Protein AF-0000000069439497 (afdb_homodimer)

InterPro domains:
  IPR017808 Ergothioneine biosynthesis protein EgtC [TIGR03442] (1-225)
  IPR029055 Nucleophile aminohydrolases, N-terminal [G3DSA:3.60.20.10] (2-226)
  IPR029055 Nucleophile aminohydrolases, N-terminal [SSF56235] (2-223)
  IPR032889 Gamma-glutamyl-hercynylcysteine sulfoxide hydrolase, Actinobacteria [MF_02036] (1-226)
  IPR052373 Gamma-glutamyl amide hydrolase [PTHR43187] (1-117)

Structure (mmCIF, N/CA/C/O backbone):
data_AF-0000000069439497-model_v1
#
loop_
_entity.id
_entity.type
_entity.pdbx_description
1 polymer 'Gamma-glutamyl-hercynylcysteine sulfoxide hydrolase'
#
loop_
_atom_site.group_PDB
_atom_site.id
_atom_site.type_symbol
_atom_site.label_atom_id
_atom_site.label_alt_id
_atom_site.label_comp_id
_atom_site.label_asym_id
_atom_site.label_entity_id
_atom_site.label_seq_id
_atom_site.pdbx_PDB_ins_code
_atom_site.Cartn_x
_atom_site.Cartn_y
_atom_site.Cartn_z
_atom_site.occupancy
_atom_site.B_iso_or_equiv
_atom_site.auth_seq_id
_atom_site.auth_comp_id
_atom_site.auth_asym_id
_atom_site.auth_atom_id
_atom_site.pdbx_PDB_model_num
ATOM 1 N N . MET A 1 1 ? -1.175 24.844 -2.412 1 70.19 1 MET A N 1
ATOM 2 C CA . MET A 1 1 ? -0.197 24.016 -1.705 1 70.19 1 MET A CA 1
ATOM 3 C C . MET A 1 1 ? -0.889 23.047 -0.76 1 70.19 1 MET A C 1
ATOM 5 O O . MET A 1 1 ? -1.979 23.328 -0.258 1 70.19 1 MET A O 1
ATOM 9 N N . CYS A 1 2 ? -0.717 21.703 -0.688 1 93.38 2 CYS A N 1
ATOM 10 C CA . CYS A 1 2 ? -0.953 20.422 -0.021 1 93.38 2 CYS A CA 1
ATOM 11 C C . CYS A 1 2 ? -2.201 20.484 0.852 1 93.38 2 CYS A C 1
ATOM 13 O O . CYS A 1 2 ? -2.795 21.547 1.016 1 93.38 2 CYS A O 1
ATOM 15 N N . ARG A 1 3 ? -2.771 19.531 1.163 1 97.81 3 ARG A N 1
ATOM 16 C CA . ARG A 1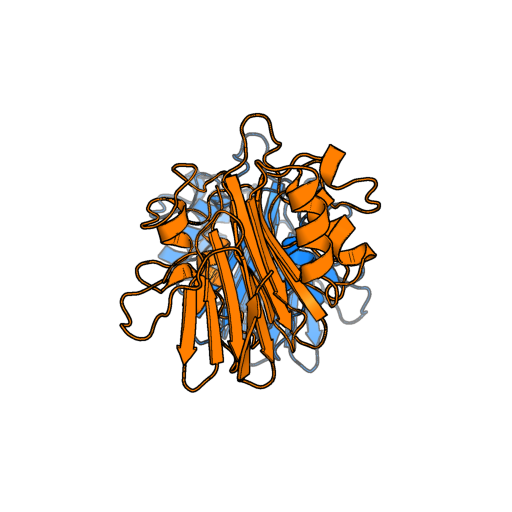 3 ? -3.811 19.297 2.16 1 97.81 3 ARG A CA 1
ATOM 17 C C . ARG A 1 3 ? -3.441 18.141 3.08 1 97.81 3 ARG A C 1
ATOM 19 O O . ARG A 1 3 ? -2.852 17.156 2.635 1 97.81 3 ARG A O 1
ATOM 26 N N . HIS A 1 4 ? -3.684 18.375 4.391 1 98.75 4 HIS A N 1
ATOM 27 C CA . HIS A 1 4 ? -3.383 17.234 5.25 1 98.75 4 HIS A CA 1
ATOM 28 C C . HIS A 1 4 ? -4.523 16.953 6.227 1 98.75 4 HIS A C 1
ATOM 30 O O . HIS A 1 4 ? -5.418 17.797 6.387 1 98.75 4 HIS A O 1
ATOM 36 N N . LEU A 1 5 ? -4.508 15.773 6.766 1 98.88 5 LEU A N 1
ATOM 37 C CA . LEU A 1 5 ? -5.527 15.25 7.668 1 98.88 5 LEU A CA 1
ATOM 38 C C . LEU A 1 5 ? -4.895 14.398 8.766 1 98.88 5 LEU A C 1
ATOM 40 O O . LEU A 1 5 ? -4.016 13.578 8.492 1 98.88 5 LEU A O 1
ATOM 44 N N . GLY A 1 6 ? -5.27 14.641 9.984 1 98.88 6 GLY A N 1
ATOM 45 C CA . GLY A 1 6 ? -4.91 13.82 11.133 1 98.88 6 GLY A CA 1
ATOM 46 C C . GLY A 1 6 ? -6.109 13.211 11.836 1 98.88 6 GLY A C 1
ATOM 47 O O . GLY A 1 6 ? -7.172 13.836 11.898 1 98.88 6 GLY A O 1
ATOM 48 N N . TRP A 1 7 ? -5.965 12.062 12.336 1 98.94 7 TRP A N 1
ATOM 49 C CA . TRP A 1 7 ? -6.98 11.375 13.125 1 98.94 7 TRP A CA 1
ATOM 50 C C . TRP A 1 7 ? -6.379 10.805 14.406 1 98.94 7 TRP A C 1
ATOM 52 O O . TRP A 1 7 ? -5.301 10.211 14.383 1 98.94 7 TRP A O 1
ATOM 62 N N . LEU A 1 8 ? -7 10.969 15.461 1 98.94 8 LEU A N 1
ATOM 63 C CA . LEU A 1 8 ? -6.68 10.32 16.719 1 98.94 8 LEU A CA 1
ATOM 64 C C . LEU A 1 8 ? -7.949 9.859 17.438 1 98.94 8 LEU A C 1
ATOM 66 O O . LEU A 1 8 ? -8.797 10.672 17.797 1 98.94 8 LEU A O 1
ATOM 70 N N . GLY A 1 9 ? -8.117 8.609 17.625 1 98.62 9 GLY A N 1
ATOM 71 C CA . GLY A 1 9 ? -9.305 8.039 18.25 1 98.62 9 GLY A CA 1
ATOM 72 C C . GLY A 1 9 ? -9.445 6.551 18.016 1 98.62 9 GLY A C 1
ATOM 73 O O . GLY A 1 9 ? -8.445 5.82 18 1 98.62 9 GLY A O 1
ATOM 74 N N . ALA A 1 10 ? -10.711 6.027 18.016 1 98.31 10 ALA A N 1
ATOM 75 C CA . ALA A 1 10 ? -10.953 4.621 17.703 1 98.31 10 ALA A CA 1
ATOM 76 C C . ALA A 1 10 ? -10.414 4.258 16.328 1 98.31 10 ALA A C 1
ATOM 78 O O . ALA A 1 10 ? -10.391 5.102 15.422 1 98.31 10 ALA A O 1
ATOM 79 N N . PRO A 1 11 ? -9.984 3.027 16.156 1 98.56 11 PRO A N 1
ATOM 80 C CA . PRO A 1 11 ? -9.438 2.652 14.844 1 98.56 11 PRO A CA 1
ATOM 81 C C . PRO A 1 11 ? -10.406 2.906 13.695 1 98.56 11 PRO A C 1
ATOM 83 O O . PRO A 1 11 ? -11.594 2.572 13.805 1 98.56 11 PRO A O 1
ATOM 86 N N . ARG A 1 12 ? -9.898 3.518 12.672 1 98.5 12 ARG A N 1
ATOM 87 C CA . ARG A 1 12 ? -10.586 3.738 11.398 1 98.5 12 ARG A CA 1
ATOM 88 C C . ARG A 1 12 ? -9.719 3.307 10.227 1 98.5 12 ARG A C 1
ATOM 90 O O . ARG A 1 12 ? -8.492 3.297 10.32 1 98.5 12 ARG A O 1
ATOM 97 N N . SER A 1 13 ? -10.391 2.93 9.156 1 98.69 13 SER A N 1
ATOM 98 C CA . SER A 1 13 ? -9.625 2.594 7.961 1 98.69 13 SER A CA 1
ATOM 99 C C . SER A 1 13 ? -9.07 3.848 7.293 1 98.69 13 SER A C 1
ATOM 101 O O . SER A 1 13 ? -9.648 4.93 7.41 1 98.69 13 SER A O 1
ATOM 103 N N . LEU A 1 14 ? -7.965 3.713 6.57 1 98.88 14 LEU A N 1
ATOM 104 C CA . LEU A 1 14 ? -7.438 4.832 5.801 1 98.88 14 LEU A CA 1
ATOM 105 C C . LEU A 1 14 ? -8.445 5.293 4.75 1 98.88 14 LEU A C 1
ATOM 107 O O . LEU A 1 14 ? -8.562 6.492 4.484 1 98.88 14 LEU A O 1
ATOM 111 N N . SER A 1 15 ? -9.203 4.336 4.203 1 98.88 15 SER A N 1
ATOM 112 C CA . SER A 1 15 ? -10.203 4.66 3.191 1 98.88 15 SER A CA 1
ATOM 113 C C . SER A 1 15 ? -11.289 5.566 3.762 1 98.88 15 SER A C 1
ATOM 115 O O . SER A 1 15 ? -11.711 6.523 3.109 1 98.88 15 SER A O 1
ATOM 117 N N . SER A 1 16 ? -11.734 5.332 4.949 1 98.69 16 SER A N 1
ATOM 118 C CA . SER A 1 16 ? -12.812 6.094 5.566 1 98.69 16 SER A CA 1
ATOM 119 C C . SER A 1 16 ? -12.367 7.516 5.891 1 98.69 16 SER A C 1
ATOM 121 O O . SER A 1 16 ? -13.203 8.406 6.086 1 98.69 16 SER A O 1
ATOM 123 N N . LEU A 1 17 ? -11.086 7.688 5.953 1 98.69 17 LEU A N 1
ATOM 124 C CA . LEU A 1 17 ? -10.555 9.008 6.277 1 98.69 17 LEU A CA 1
ATOM 125 C C . LEU A 1 17 ? -10.18 9.773 5.012 1 98.69 17 LEU A C 1
ATOM 127 O O . LEU A 1 17 ? -10.422 10.977 4.914 1 98.69 17 LEU A O 1
ATOM 131 N N . MET A 1 18 ? -9.672 9.055 4.008 1 98.81 18 MET A N 1
ATOM 132 C CA . MET A 1 18 ? -9.023 9.734 2.896 1 98.81 18 MET A CA 1
ATOM 133 C C . MET A 1 18 ? -9.883 9.68 1.641 1 98.81 18 MET A C 1
ATOM 135 O O . MET A 1 18 ? -9.828 10.586 0.805 1 98.81 18 MET A O 1
ATOM 139 N N . LEU A 1 19 ? -10.641 8.586 1.491 1 98.88 19 LEU A N 1
ATOM 140 C CA . LEU A 1 19 ? -11.219 8.305 0.182 1 98.88 19 LEU A CA 1
ATOM 141 C C . LEU A 1 19 ? -12.734 8.422 0.222 1 98.88 19 LEU A C 1
ATOM 143 O O . LEU A 1 19 ? -13.344 8.961 -0.706 1 98.88 19 LEU A O 1
ATOM 147 N N . GLU A 1 20 ? -13.336 8.031 1.229 1 98.75 20 GLU A N 1
ATOM 148 C CA . GLU A 1 20 ? -14.781 7.836 1.272 1 98.75 20 GLU A CA 1
ATOM 149 C C . GLU A 1 20 ? -15.508 9.156 1.521 1 98.75 20 GLU A C 1
ATOM 151 O O . GLU A 1 20 ? -16.578 9.406 0.948 1 98.75 20 GLU A O 1
ATOM 156 N N . PRO A 1 21 ? -14.977 10.055 2.387 1 98.69 21 PRO A N 1
ATOM 157 C CA . PRO A 1 21 ? -15.711 11.312 2.586 1 98.69 21 PRO A CA 1
ATOM 158 C C . PRO A 1 21 ? -15.883 12.102 1.295 1 98.69 21 PRO A C 1
ATOM 160 O O . PRO A 1 21 ? -14.977 12.141 0.46 1 98.69 21 PRO A O 1
ATOM 163 N N . PRO A 1 22 ? -17.016 12.789 1.125 1 98.56 22 PRO A N 1
ATOM 164 C CA . PRO A 1 22 ? -17.312 13.477 -0.133 1 98.56 22 PRO A CA 1
ATOM 165 C C . PRO A 1 22 ? -16.281 14.547 -0.478 1 98.56 22 PRO A C 1
ATOM 167 O O . PRO A 1 22 ? -16.109 14.898 -1.649 1 98.56 22 PRO A O 1
ATOM 170 N N . HIS A 1 23 ? -15.641 15.016 0.494 1 98.38 23 HIS A N 1
ATOM 171 C CA . HIS A 1 23 ? -14.562 15.984 0.302 1 98.38 23 HIS A CA 1
ATOM 172 C C . HIS A 1 23 ? -13.289 15.531 1.003 1 98.38 23 HIS A C 1
ATOM 174 O O . HIS A 1 23 ? -12.617 16.344 1.657 1 98.38 23 HIS A O 1
ATOM 180 N N . GLY A 1 24 ? -13.039 14.234 0.91 1 98.38 24 GLY A N 1
ATOM 181 C CA . GLY A 1 24 ? -11.805 13.703 1.467 1 98.38 24 GLY A CA 1
ATOM 182 C C . GLY A 1 24 ? -10.57 14.125 0.691 1 98.38 24 GLY A C 1
ATOM 183 O O . GLY A 1 24 ? -10.664 14.914 -0.253 1 98.38 24 GLY A O 1
ATOM 184 N N . LEU A 1 25 ? -9.438 13.633 1.128 1 98.62 25 LEU A N 1
ATOM 185 C CA . LEU A 1 25 ? -8.172 14.047 0.536 1 98.62 25 LEU A CA 1
ATOM 186 C C . LEU A 1 25 ? -8.141 13.734 -0.957 1 98.62 25 LEU A C 1
ATOM 188 O O . LEU A 1 25 ? -7.539 14.484 -1.738 1 98.62 25 LEU A O 1
ATOM 192 N N . VAL A 1 26 ? -8.742 12.625 -1.365 1 98.62 26 VAL A N 1
ATOM 193 C CA . VAL A 1 26 ? -8.734 12.289 -2.785 1 98.62 26 VAL A CA 1
ATOM 194 C C . VAL A 1 26 ? -9.453 13.375 -3.578 1 98.62 26 VAL A C 1
ATOM 196 O O . VAL A 1 26 ? -8.969 13.812 -4.625 1 98.62 26 VAL A O 1
ATOM 199 N N . VAL A 1 27 ? -10.547 13.867 -3.119 1 98.12 27 VAL A N 1
ATOM 200 C CA . VAL A 1 27 ? -11.281 14.938 -3.785 1 98.12 27 VAL A CA 1
ATOM 201 C C . VAL A 1 27 ? -10.516 16.25 -3.662 1 98.12 27 VAL A C 1
ATOM 203 O O . VAL A 1 27 ? -10.406 17 -4.633 1 98.12 27 VAL A O 1
ATOM 206 N N . GLN A 1 28 ? -9.961 16.469 -2.48 1 97.69 28 GLN A N 1
ATOM 207 C CA . GLN A 1 28 ? -9.203 17.688 -2.258 1 97.69 28 GLN A CA 1
ATOM 208 C C . GLN A 1 28 ? -7.965 17.75 -3.152 1 97.69 28 GLN A C 1
ATOM 210 O O . GLN A 1 28 ? -7.395 18.812 -3.371 1 97.69 28 GLN A O 1
ATOM 215 N N . SER A 1 29 ? -7.523 16.578 -3.604 1 97.06 29 SER A N 1
ATOM 216 C CA . SER A 1 29 ? -6.355 16.562 -4.48 1 97.06 29 SER A CA 1
ATOM 217 C C . SER A 1 29 ? -6.656 17.234 -5.816 1 97.06 29 SER A C 1
ATOM 219 O O . SER A 1 29 ? -5.758 17.781 -6.453 1 97.06 29 SER A O 1
ATOM 221 N N . TYR A 1 30 ? -7.953 17.25 -6.223 1 95.5 30 TYR A N 1
ATOM 222 C CA . TYR A 1 30 ? -8.234 17.844 -7.523 1 95.5 30 TYR A CA 1
ATOM 223 C C . TYR A 1 30 ? -9.305 18.922 -7.41 1 95.5 30 TYR A C 1
ATOM 225 O O . TYR A 1 30 ? -9.492 19.734 -8.328 1 95.5 30 TYR A O 1
ATOM 233 N N . SER A 1 31 ? -10.023 18.906 -6.324 1 95.06 31 SER A N 1
ATOM 234 C CA . SER A 1 31 ? -11.094 19.891 -6.16 1 95.06 31 SER A CA 1
ATOM 235 C C . SER A 1 31 ? -11.219 20.328 -4.711 1 95.06 31 SER A C 1
ATOM 237 O O . SER A 1 31 ? -12.281 20.188 -4.098 1 95.06 31 SER A O 1
ATOM 239 N N . PRO A 1 32 ? -10.148 20.938 -4.184 1 94.81 32 PRO A N 1
ATOM 240 C CA . PRO A 1 32 ? -10.258 21.484 -2.826 1 94.81 32 PRO A CA 1
ATOM 241 C C . PRO A 1 32 ? -11.18 22.688 -2.744 1 94.81 32 PRO A C 1
ATOM 243 O O . PRO A 1 32 ? -11.242 23.5 -3.68 1 94.81 32 PRO A O 1
ATOM 246 N N . ARG A 1 33 ? -11.82 22.828 -1.62 1 95.06 33 ARG A N 1
ATOM 247 C CA . ARG A 1 33 ? -12.805 23.906 -1.49 1 95.06 33 ARG A CA 1
ATOM 248 C C . ARG A 1 33 ? -12.188 25.125 -0.81 1 95.06 33 ARG A C 1
ATOM 250 O O . ARG A 1 33 ? -12.641 26.25 -1.022 1 95.06 33 ARG A O 1
ATOM 257 N N . ARG A 1 34 ? -11.156 24.828 -0.006 1 93 34 ARG A N 1
ATOM 258 C CA . ARG A 1 34 ? -10.688 25.922 0.84 1 93 34 ARG A CA 1
ATOM 259 C C . ARG A 1 34 ? -9.203 26.188 0.608 1 93 34 ARG A C 1
ATOM 261 O O . ARG A 1 34 ? -8.57 26.891 1.398 1 93 34 ARG A O 1
ATOM 268 N N . GLN A 1 35 ? -8.633 25.531 -0.328 1 90.44 35 GLN A N 1
ATOM 269 C CA . GLN A 1 35 ? -7.215 25.719 -0.604 1 90.44 35 GLN A CA 1
ATOM 270 C C . GLN A 1 35 ? -6.945 27.141 -1.101 1 90.44 35 GLN A C 1
ATOM 272 O O . GLN A 1 35 ? -7.57 27.594 -2.061 1 90.44 35 GLN A O 1
ATOM 277 N N . LYS A 1 36 ? -6.035 27.766 -0.524 1 84.81 36 LYS A N 1
ATOM 278 C CA . LYS A 1 36 ? -5.77 29.172 -0.808 1 84.81 36 LYS A CA 1
ATOM 279 C C . LYS A 1 36 ? -4.602 29.328 -1.78 1 84.81 36 LYS A C 1
ATOM 281 O O . LYS A 1 36 ? -4.48 30.344 -2.457 1 84.81 36 LYS A O 1
ATOM 286 N N . HIS A 1 37 ? -3.752 28.391 -1.752 1 83.56 37 HIS A N 1
ATOM 287 C CA . HIS A 1 37 ? -2.529 28.438 -2.545 1 83.56 37 HIS A CA 1
ATOM 288 C C . HIS A 1 37 ? -2.398 27.203 -3.434 1 83.56 37 HIS A C 1
ATOM 290 O O . HIS A 1 37 ? -2.535 26.078 -2.959 1 83.56 37 HIS A O 1
ATOM 296 N N . GLY A 1 38 ? -2.154 27.344 -4.641 1 80.44 38 GLY A N 1
ATOM 297 C CA . GLY A 1 38 ? -2.123 26.234 -5.574 1 80.44 38 GLY A CA 1
ATOM 298 C C . GLY A 1 38 ? -3.504 25.781 -6.008 1 80.44 38 GLY A C 1
ATOM 299 O O . GLY A 1 38 ? -4.508 26.172 -5.418 1 80.44 38 GLY A O 1
ATOM 300 N N . LEU A 1 39 ? -3.543 25 -7.02 1 81.81 39 LEU A N 1
ATOM 301 C CA . LEU A 1 39 ? -4.844 24.625 -7.57 1 81.81 39 LEU A CA 1
ATOM 302 C C . LEU A 1 39 ? -5.094 23.125 -7.438 1 81.81 39 LEU A C 1
ATOM 304 O O . LEU A 1 39 ? -6.219 22.703 -7.16 1 81.81 39 LEU A O 1
ATOM 308 N N . VAL A 1 40 ? -4.102 22.406 -7.676 1 90.25 40 VAL A N 1
ATOM 309 C CA . VAL A 1 40 ? -4.242 20.953 -7.676 1 90.25 40 VAL A CA 1
ATOM 310 C C . VAL A 1 40 ? -3.117 20.312 -6.859 1 90.25 40 VAL A C 1
ATOM 312 O O . VAL A 1 40 ? -1.996 20.828 -6.836 1 90.25 40 VAL A O 1
ATOM 315 N N . ASN A 1 41 ? -3.414 19.312 -6.148 1 94.38 41 ASN A N 1
ATOM 316 C CA . ASN A 1 41 ? -2.461 18.562 -5.324 1 94.38 41 ASN A CA 1
ATOM 317 C C . ASN A 1 41 ? -2.145 17.203 -5.922 1 94.38 41 ASN A C 1
ATOM 319 O O . ASN A 1 41 ? -2.492 16.172 -5.344 1 94.38 41 ASN A O 1
ATOM 323 N N . ALA A 1 42 ? -1.411 17.234 -7.023 1 93.06 42 ALA A N 1
ATOM 324 C CA . ALA A 1 42 ? -1.25 16.031 -7.832 1 93.06 42 ALA A CA 1
ATOM 325 C C . ALA A 1 42 ? 0.195 15.539 -7.805 1 93.06 42 ALA A C 1
ATOM 327 O O . ALA A 1 42 ? 0.565 14.633 -8.555 1 93.06 42 ALA A O 1
ATOM 328 N N . ASP A 1 43 ? 1.023 16.172 -6.977 1 95.62 43 ASP A N 1
ATOM 329 C CA . ASP A 1 43 ? 2.455 15.898 -7.051 1 95.62 43 ASP A CA 1
ATOM 330 C C . ASP A 1 43 ? 2.867 14.836 -6.039 1 95.62 43 ASP A C 1
ATOM 332 O O . ASP A 1 43 ? 4.051 14.711 -5.711 1 95.62 43 ASP A O 1
ATOM 336 N N . GLY A 1 44 ? 1.9 14.148 -5.441 1 97.12 44 GLY A N 1
ATOM 337 C CA . GLY A 1 44 ? 2.186 13.086 -4.488 1 97.12 44 GLY A CA 1
ATOM 338 C C . GLY A 1 44 ? 1.207 13.047 -3.332 1 97.12 44 GLY A C 1
ATOM 339 O O . GLY A 1 44 ? 0.341 13.914 -3.211 1 97.12 44 GLY A O 1
ATOM 340 N N . TRP A 1 45 ? 1.344 12.039 -2.596 1 98.56 45 TRP A N 1
ATOM 341 C CA . TRP A 1 45 ? 0.527 11.836 -1.402 1 98.56 45 TRP A CA 1
ATOM 342 C C . TRP A 1 45 ? 1.197 10.867 -0.438 1 98.56 45 TRP A C 1
ATOM 344 O O . TRP A 1 45 ? 2.197 10.227 -0.782 1 98.56 45 TRP A O 1
ATOM 354 N N . GLY A 1 46 ? 0.664 10.859 0.728 1 98.75 46 GLY A N 1
ATOM 355 C CA . GLY A 1 46 ? 1.108 9.875 1.706 1 98.75 46 GLY A CA 1
ATOM 356 C C . GLY A 1 46 ? 0.101 9.641 2.816 1 98.75 46 GLY A C 1
ATOM 357 O O . GLY A 1 46 ? -0.722 10.516 3.107 1 98.75 46 GLY A O 1
ATOM 358 N N . ALA A 1 47 ? 0.155 8.492 3.357 1 98.88 47 ALA A N 1
ATOM 359 C CA . ALA A 1 47 ? -0.584 8.078 4.547 1 98.88 47 ALA A CA 1
ATOM 360 C C . ALA A 1 47 ? 0.338 7.41 5.562 1 98.88 47 ALA A C 1
ATOM 362 O O . ALA A 1 47 ? 1.021 6.434 5.242 1 98.88 47 ALA A O 1
ATOM 363 N N . GLY A 1 48 ? 0.473 7.961 6.703 1 98.88 48 GLY A N 1
ATOM 364 C CA . GLY A 1 48 ? 1.153 7.363 7.84 1 98.88 48 GLY A CA 1
ATOM 365 C C . GLY A 1 48 ? 0.208 6.957 8.953 1 98.88 48 GLY A C 1
ATOM 366 O O . GLY A 1 48 ? -0.796 7.629 9.195 1 98.88 48 GLY A O 1
ATOM 367 N N . PHE A 1 49 ? 0.516 5.871 9.594 1 98.94 49 PHE A N 1
ATOM 368 C CA . PHE A 1 49 ? -0.33 5.375 10.672 1 98.94 49 PHE A CA 1
ATOM 369 C C . PHE A 1 49 ? 0.472 4.508 11.641 1 98.94 49 PHE A C 1
ATOM 371 O O . PHE A 1 49 ? 1.614 4.145 11.352 1 98.94 49 PHE A O 1
ATOM 378 N N . PHE A 1 50 ? -0.112 4.32 12.75 1 98.81 50 PHE A N 1
ATOM 379 C CA . PHE A 1 50 ? 0.553 3.541 13.789 1 98.81 50 PHE A CA 1
ATOM 380 C C . PHE A 1 50 ? -0.13 2.191 13.969 1 98.81 50 PHE A C 1
ATOM 382 O O . PHE A 1 50 ? -1.351 2.123 14.125 1 98.81 50 PHE A O 1
ATOM 389 N N . ALA A 1 51 ? 0.614 1.144 13.867 1 97.81 51 ALA A N 1
ATOM 390 C CA . ALA A 1 51 ? 0.123 -0.224 14.016 1 97.81 51 ALA A CA 1
ATOM 391 C C . ALA A 1 51 ? 1.182 -1.121 14.648 1 97.81 51 ALA A C 1
ATOM 393 O O . ALA A 1 51 ? 2.354 -1.079 14.266 1 97.81 51 ALA A O 1
ATOM 394 N N . GLU A 1 52 ? 0.71 -1.941 15.641 1 95.5 52 GLU A N 1
ATOM 395 C CA . GLU A 1 52 ? 1.571 -2.912 16.312 1 95.5 52 GLU A CA 1
ATOM 396 C C . GLU A 1 52 ? 2.832 -2.248 16.844 1 95.5 52 GLU A C 1
ATOM 398 O O . GLU A 1 52 ? 3.943 -2.736 16.625 1 95.5 52 GLU A O 1
ATOM 403 N N . GLY A 1 53 ? 2.725 -1.1 17.375 1 94.31 53 GLY A N 1
ATOM 404 C CA . GLY A 1 53 ? 3.775 -0.426 18.109 1 94.31 53 GLY A CA 1
ATOM 405 C C . GLY A 1 53 ? 4.766 0.302 17.219 1 94.31 53 GLY A C 1
ATOM 406 O O . GLY A 1 53 ? 5.832 0.714 17.672 1 94.31 53 GLY A O 1
ATOM 407 N N . ALA A 1 54 ? 4.473 0.438 15.938 1 97.25 54 ALA A N 1
ATOM 408 C CA . ALA A 1 54 ? 5.395 1.098 15.016 1 97.25 54 ALA A CA 1
ATOM 409 C C . ALA A 1 54 ? 4.652 2.07 14.102 1 97.25 54 ALA A C 1
ATOM 411 O O . ALA A 1 54 ? 3.453 1.919 13.867 1 97.25 54 ALA A O 1
ATOM 412 N N . SER A 1 55 ? 5.379 3.107 13.664 1 98.25 55 SER A N 1
ATOM 413 C CA . SER A 1 55 ? 4.844 3.961 12.609 1 98.25 55 SER A CA 1
ATOM 414 C C . SER A 1 55 ? 5.039 3.328 11.234 1 98.25 55 SER A C 1
ATOM 416 O O . SER A 1 55 ? 6.074 2.713 10.969 1 98.25 55 SER A O 1
ATOM 418 N N . ARG A 1 56 ? 4.059 3.412 10.406 1 98.5 56 ARG A N 1
ATOM 419 C CA . ARG A 1 56 ? 4.066 2.914 9.039 1 98.5 56 ARG A CA 1
ATOM 420 C C . ARG A 1 56 ? 3.695 4.016 8.047 1 98.5 56 ARG A C 1
ATOM 422 O O . ARG A 1 56 ? 2.959 4.945 8.398 1 98.5 56 ARG A O 1
ATOM 429 N N . ARG A 1 57 ? 4.188 3.861 6.824 1 98.5 57 ARG A N 1
ATOM 430 C CA . ARG A 1 57 ? 3.924 4.898 5.832 1 98.5 57 ARG A CA 1
ATOM 431 C C . ARG A 1 57 ? 3.75 4.297 4.441 1 98.5 57 ARG A C 1
ATOM 433 O O . ARG A 1 57 ? 4.469 3.365 4.066 1 98.5 57 ARG A O 1
ATOM 440 N N . TRP A 1 58 ? 2.814 4.746 3.742 1 98.81 58 TRP A N 1
ATOM 441 C CA . TRP A 1 58 ? 2.607 4.562 2.311 1 98.81 58 TRP A CA 1
ATOM 442 C C . TRP A 1 58 ? 2.641 5.902 1.579 1 98.81 58 TRP A C 1
ATOM 444 O O . TRP A 1 58 ? 1.791 6.762 1.812 1 98.81 58 TRP A O 1
ATOM 454 N N . ARG A 1 59 ? 3.652 6.102 0.697 1 98.56 59 ARG A N 1
ATOM 455 C CA . ARG A 1 59 ? 3.799 7.367 -0.018 1 98.56 59 ARG A CA 1
ATOM 456 C C . ARG A 1 59 ? 3.947 7.133 -1.518 1 98.56 59 ARG A C 1
ATOM 458 O O . ARG A 1 59 ? 4.391 6.066 -1.944 1 98.56 59 ARG A O 1
ATOM 465 N N . SER A 1 60 ? 3.568 8.086 -2.25 1 97.69 60 SER A N 1
ATOM 466 C CA . SER A 1 60 ? 3.652 8.031 -3.707 1 97.69 60 SER A CA 1
ATOM 467 C C . SER A 1 60 ? 3.902 9.422 -4.297 1 97.69 60 SER A C 1
ATOM 469 O O . SER A 1 60 ? 3.48 10.43 -3.725 1 97.69 60 SER A O 1
ATOM 471 N N . ALA A 1 61 ? 4.613 9.438 -5.426 1 96.5 61 ALA A N 1
ATOM 472 C CA . ALA A 1 61 ? 4.844 10.688 -6.145 1 96.5 61 ALA A CA 1
ATOM 473 C C . ALA A 1 61 ? 3.77 10.914 -7.207 1 96.5 61 ALA A C 1
ATOM 475 O O . ALA A 1 61 ? 3.803 11.914 -7.93 1 96.5 61 ALA A O 1
ATOM 476 N N . ARG A 1 62 ? 2.762 9.992 -7.305 1 95.69 62 ARG A N 1
ATOM 477 C CA . ARG A 1 62 ? 1.677 10.062 -8.281 1 95.69 62 ARG A CA 1
ATOM 478 C C . ARG A 1 62 ? 0.41 10.625 -7.648 1 95.69 62 ARG A C 1
ATOM 480 O O . ARG A 1 62 ? 0.296 10.695 -6.422 1 95.69 62 ARG A O 1
ATOM 487 N N . PRO A 1 63 ? -0.532 11.094 -8.492 1 96.5 63 PRO A N 1
ATOM 488 C CA . PRO A 1 63 ? -1.794 11.57 -7.926 1 96.5 63 PRO A CA 1
ATOM 489 C C . PRO A 1 63 ? -2.555 10.484 -7.176 1 96.5 63 PRO A C 1
ATOM 491 O O . PRO A 1 63 ? -2.588 9.328 -7.613 1 96.5 63 PRO A O 1
ATOM 494 N N . LEU A 1 64 ? -3.162 10.883 -6.117 1 97.94 64 LEU A N 1
ATOM 495 C CA . LEU A 1 64 ? -3.879 9.945 -5.258 1 97.94 64 LEU A CA 1
ATOM 496 C C . LEU A 1 64 ? -5.07 9.344 -5.984 1 97.94 64 LEU A C 1
ATOM 498 O O . LEU A 1 64 ? -5.367 8.156 -5.82 1 97.94 64 LEU A O 1
ATOM 502 N N . TRP A 1 65 ? -5.793 10.094 -6.781 1 95.94 65 TRP A N 1
ATOM 503 C CA . TRP A 1 65 ? -7.047 9.672 -7.395 1 95.94 65 TRP A CA 1
ATOM 504 C C . TRP A 1 65 ? -6.812 8.531 -8.383 1 95.94 65 TRP A C 1
ATOM 506 O O . TRP A 1 65 ? -7.758 7.848 -8.781 1 95.94 65 TRP A O 1
ATOM 516 N N . GLY A 1 66 ? -5.562 8.266 -8.719 1 94.69 66 GLY A N 1
ATOM 517 C CA . GLY A 1 66 ? -5.266 7.23 -9.695 1 94.69 66 GLY A CA 1
ATOM 518 C C . GLY A 1 66 ? -4.621 6 -9.078 1 94.69 66 GLY A C 1
ATOM 519 O O . GLY A 1 66 ? -4.195 5.094 -9.789 1 94.69 66 GLY A O 1
ATOM 520 N N . ASP A 1 67 ? -4.457 6.023 -7.852 1 96.81 67 ASP A N 1
ATOM 521 C CA . ASP A 1 67 ? -3.736 4.922 -7.227 1 96.81 67 ASP A CA 1
ATOM 522 C C . ASP A 1 67 ? -4.676 3.762 -6.902 1 96.81 67 ASP A C 1
ATOM 524 O O . ASP A 1 67 ? -5.242 3.699 -5.809 1 96.81 67 ASP A O 1
ATOM 528 N N . ALA A 1 68 ? -4.766 2.809 -7.828 1 97.19 68 ALA A N 1
ATOM 529 C CA . ALA A 1 68 ? -5.688 1.681 -7.719 1 97.19 68 ALA A CA 1
ATOM 530 C C . ALA A 1 68 ? -5.297 0.766 -6.559 1 97.19 68 ALA A C 1
ATOM 532 O O . ALA A 1 68 ? -6.164 0.172 -5.914 1 97.19 68 ALA A O 1
ATOM 533 N N . SER A 1 69 ? -3.996 0.625 -6.336 1 98.31 69 SER A N 1
ATOM 534 C CA . SER A 1 69 ? -3.535 -0.217 -5.234 1 98.31 69 SER A CA 1
ATOM 535 C C . SER A 1 69 ? -3.98 0.34 -3.887 1 98.31 69 SER A C 1
ATOM 537 O O . SER A 1 69 ? -4.473 -0.402 -3.035 1 98.31 69 SER A O 1
ATOM 539 N N . PHE A 1 70 ? -3.822 1.62 -3.703 1 98.81 70 PHE A N 1
ATOM 540 C CA . PHE A 1 70 ? -4.242 2.236 -2.451 1 98.81 70 PHE A CA 1
ATOM 541 C C . PHE A 1 70 ? -5.75 2.111 -2.266 1 98.81 70 PHE A C 1
ATOM 543 O O . PHE A 1 70 ? -6.223 1.785 -1.175 1 98.81 70 PHE A O 1
ATOM 550 N N . ALA A 1 71 ? -6.488 2.408 -3.33 1 98.56 71 ALA A N 1
ATOM 551 C CA . ALA A 1 71 ? -7.941 2.277 -3.266 1 98.56 71 ALA A CA 1
ATOM 552 C C . ALA A 1 71 ? -8.352 0.867 -2.848 1 98.56 71 ALA A C 1
ATOM 554 O O . ALA A 1 71 ? -9.328 0.686 -2.125 1 98.56 71 ALA A O 1
ATOM 555 N N . SER A 1 72 ? -7.605 -0.07 -3.268 1 98.44 72 SER A N 1
ATOM 556 C CA . SER A 1 72 ? -7.902 -1.472 -2.994 1 98.44 72 SER A CA 1
ATOM 557 C C . SER A 1 72 ? -7.555 -1.841 -1.557 1 98.44 72 SER A C 1
ATOM 559 O O . SER A 1 72 ? -8.312 -2.549 -0.892 1 98.44 72 SER A O 1
ATOM 561 N N . VAL A 1 73 ? -6.473 -1.332 -0.989 1 98.75 73 VAL A N 1
ATOM 562 C CA . VAL A 1 73 ? -5.902 -1.831 0.258 1 98.75 73 VAL A CA 1
ATOM 563 C C . VAL A 1 73 ? -6.352 -0.948 1.421 1 98.75 73 VAL A C 1
ATOM 565 O O . VAL A 1 73 ? -6.535 -1.432 2.541 1 98.75 73 VAL A O 1
ATOM 568 N N . ALA A 1 74 ? -6.633 0.309 1.196 1 98.75 74 ALA A N 1
ATOM 569 C CA . ALA A 1 74 ? -6.883 1.329 2.213 1 98.75 74 ALA A CA 1
ATOM 570 C C . ALA A 1 74 ? -8.047 0.929 3.113 1 98.75 74 ALA A C 1
ATOM 572 O O . ALA A 1 74 ? -8.055 1.238 4.309 1 98.75 74 ALA A O 1
ATOM 573 N N . PRO A 1 75 ? -9.078 0.185 2.611 1 98.56 75 PRO A N 1
ATOM 574 C CA . PRO A 1 75 ? -10.227 -0.155 3.457 1 98.56 75 PRO A CA 1
ATOM 575 C C . PRO A 1 75 ? -9.852 -1.08 4.613 1 98.56 75 PRO A C 1
ATOM 577 O O . PRO A 1 75 ? -10.555 -1.119 5.629 1 98.56 75 PRO A O 1
ATOM 580 N N . VAL A 1 76 ? -8.727 -1.753 4.488 1 98.25 76 VAL A N 1
ATOM 581 C CA . VAL A 1 76 ? -8.445 -2.742 5.523 1 98.25 76 VAL A CA 1
ATOM 582 C C . VAL A 1 76 ? -7.246 -2.299 6.355 1 98.25 76 VAL A C 1
ATOM 584 O O . VAL A 1 76 ? -6.84 -2.99 7.293 1 98.25 76 VAL A O 1
ATOM 587 N N . LEU A 1 77 ? -6.629 -1.205 6.055 1 98.44 77 LEU A N 1
ATOM 588 C CA . LEU A 1 77 ? -5.609 -0.586 6.895 1 98.44 77 LEU A CA 1
ATOM 589 C C . LEU A 1 77 ? -6.246 0.308 7.953 1 98.44 77 LEU A C 1
ATOM 591 O O . LEU A 1 77 ? -6.73 1.399 7.641 1 98.44 77 LEU A O 1
ATOM 595 N N . ARG A 1 78 ? -6.258 -0.168 9.172 1 98.38 78 ARG A N 1
ATOM 596 C CA . ARG A 1 78 ? -6.953 0.539 10.242 1 98.38 78 ARG A CA 1
ATOM 597 C C . ARG A 1 78 ? -5.98 1.004 11.32 1 98.38 78 ARG A C 1
ATOM 599 O O . ARG A 1 78 ? -5 0.315 11.617 1 98.38 78 ARG A O 1
ATOM 606 N N . SER A 1 79 ? -6.215 2.088 11.891 1 98.81 79 SER A N 1
ATOM 607 C CA . SER A 1 79 ? -5.371 2.631 12.953 1 98.81 79 SER A CA 1
ATOM 608 C C . SER A 1 79 ? -6.129 3.65 13.797 1 98.81 79 SER A C 1
ATOM 610 O O . SER A 1 79 ? -7.098 4.254 13.328 1 98.81 79 SER A O 1
ATOM 612 N N . GLY A 1 80 ? -5.758 3.797 15.008 1 98.69 80 GLY A N 1
ATOM 613 C CA . GLY A 1 80 ? -6.301 4.824 15.883 1 98.69 80 GLY A CA 1
ATOM 614 C C . GLY A 1 80 ? -5.594 6.156 15.75 1 98.69 80 GLY A C 1
ATOM 615 O O . GLY A 1 80 ? -6 7.145 16.359 1 98.69 80 GLY A O 1
ATOM 616 N N . CYS A 1 81 ? -4.578 6.227 14.969 1 98.88 81 CYS A N 1
ATOM 617 C CA . CYS A 1 81 ? -3.803 7.445 14.766 1 98.88 81 CYS A CA 1
ATOM 618 C C . CYS A 1 81 ? -3.23 7.5 13.359 1 98.88 81 CYS A C 1
ATOM 620 O O . CYS A 1 81 ? -2.441 6.637 12.969 1 98.88 81 CYS A O 1
ATOM 622 N N . VAL A 1 82 ? -3.604 8.516 12.578 1 98.94 82 VAL A N 1
ATOM 623 C CA . VAL A 1 82 ? -3.264 8.617 11.164 1 98.94 82 VAL A CA 1
ATOM 624 C C . VAL A 1 82 ? -2.83 10.047 10.836 1 98.94 82 VAL A C 1
ATOM 626 O O . VAL A 1 82 ? -3.393 11.008 11.359 1 98.94 82 VAL A O 1
ATOM 629 N N . VAL A 1 83 ? -1.801 10.219 10.039 1 98.94 83 VAL A N 1
ATOM 630 C CA . VAL A 1 83 ? -1.408 11.461 9.383 1 98.94 83 VAL A CA 1
ATOM 631 C C . VAL A 1 83 ? -1.359 11.25 7.871 1 98.94 83 VAL A C 1
ATOM 633 O O . VAL A 1 83 ? -0.599 10.414 7.375 1 98.94 83 VAL A O 1
ATOM 636 N N . ALA A 1 84 ? -2.16 11.938 7.137 1 98.94 84 ALA A N 1
ATOM 637 C CA . ALA A 1 84 ? -2.217 11.789 5.688 1 98.94 84 ALA A CA 1
ATOM 638 C C . ALA A 1 84 ? -2.139 13.141 4.988 1 98.94 84 ALA A C 1
ATOM 640 O O . ALA A 1 84 ? -2.443 14.172 5.59 1 98.94 84 ALA A O 1
ATOM 641 N N . ALA A 1 85 ? -1.72 13.141 3.736 1 98.81 85 ALA A N 1
ATOM 642 C CA . ALA A 1 85 ? -1.545 14.406 3.027 1 98.81 85 ALA A CA 1
ATOM 643 C C . ALA A 1 85 ? -1.526 14.195 1.517 1 98.81 85 ALA A C 1
ATOM 645 O O . ALA A 1 85 ? -1.195 13.102 1.042 1 98.81 85 ALA A O 1
ATOM 646 N N . VAL A 1 86 ? -1.947 15.188 0.769 1 98.44 86 VAL A N 1
ATOM 647 C CA . VAL A 1 86 ? -1.72 15.312 -0.667 1 98.44 86 VAL A CA 1
ATOM 648 C C . VAL A 1 86 ? -0.859 16.547 -0.954 1 98.44 86 VAL A C 1
ATOM 650 O O . VAL A 1 86 ? -0.953 17.547 -0.25 1 98.44 86 VAL A O 1
ATOM 653 N N . ARG A 1 87 ? -0.08 16.406 -1.992 1 96.81 87 ARG A N 1
ATOM 654 C CA . ARG A 1 87 ? 0.99 17.375 -2.189 1 96.81 87 ARG A CA 1
ATOM 655 C C . ARG A 1 87 ? 0.79 18.156 -3.486 1 96.81 87 ARG A C 1
ATOM 657 O O . ARG A 1 87 ? 0.421 17.578 -4.512 1 96.81 87 ARG A O 1
ATOM 664 N N . SER A 1 88 ? 0.975 19.391 -3.383 1 94.25 88 SER A N 1
ATOM 665 C CA . SER A 1 88 ? 1.234 20.281 -4.516 1 94.25 88 SER A CA 1
ATOM 666 C C . SER A 1 88 ? 2.641 20.859 -4.449 1 94.25 88 SER A C 1
ATOM 668 O O . SER A 1 88 ? 2.922 21.719 -3.615 1 94.25 88 SER A O 1
ATOM 670 N N . ALA A 1 89 ? 3.498 20.391 -5.301 1 89.19 89 ALA A N 1
ATOM 671 C CA . ALA A 1 89 ? 4.902 20.781 -5.254 1 89.19 89 ALA A CA 1
ATOM 672 C C . ALA A 1 89 ? 5.07 22.25 -5.672 1 89.19 89 ALA A C 1
ATOM 674 O O . ALA A 1 89 ? 4.422 22.703 -6.613 1 89.19 89 ALA A O 1
ATOM 675 N N . SER A 1 90 ? 5.883 22.875 -4.941 1 82.06 90 SER A N 1
ATOM 676 C CA . SER A 1 90 ? 6.289 24.203 -5.418 1 82.06 90 SER A CA 1
ATOM 677 C C . SER A 1 90 ? 7.047 24.094 -6.742 1 82.06 90 SER A C 1
ATOM 679 O O . SER A 1 90 ? 7.676 23.078 -7.027 1 82.06 90 SER A O 1
ATOM 681 N N . VAL A 1 91 ? 6.938 25.109 -7.539 1 81.12 91 VAL A N 1
ATOM 682 C CA . VAL A 1 91 ? 7.602 25.109 -8.844 1 81.12 91 VAL A CA 1
ATOM 683 C C . VAL A 1 91 ? 9.094 24.859 -8.664 1 81.12 91 VAL A C 1
ATOM 685 O O . VAL A 1 91 ? 9.734 25.453 -7.801 1 81.12 91 VAL A O 1
ATOM 688 N N . GLY A 1 92 ? 9.547 23.938 -9.398 1 81.44 92 GLY A N 1
ATOM 689 C CA . GLY A 1 92 ? 10.969 23.641 -9.383 1 81.44 92 GLY A CA 1
ATOM 690 C C . GLY A 1 92 ? 11.352 22.562 -8.383 1 81.44 92 GLY A C 1
ATOM 691 O O . GLY A 1 92 ? 12.484 22.078 -8.383 1 81.44 92 GLY A O 1
ATOM 692 N N . MET A 1 93 ? 10.508 22.172 -7.523 1 82.62 93 MET A N 1
ATOM 693 C CA . MET A 1 93 ? 10.789 21.156 -6.516 1 82.62 93 MET A CA 1
ATOM 694 C C . MET A 1 93 ? 10.617 19.766 -7.094 1 82.62 93 MET A C 1
ATOM 696 O O . MET A 1 93 ? 9.781 19.547 -7.969 1 82.62 93 MET A O 1
ATOM 700 N N . PRO A 1 94 ? 11.422 18.844 -6.551 1 83.94 94 PRO A N 1
ATOM 701 C CA . PRO A 1 94 ? 11.344 17.484 -7.086 1 83.94 94 PRO A CA 1
ATOM 702 C C . PRO A 1 94 ? 10.008 16.812 -6.781 1 83.94 94 PRO A C 1
ATOM 704 O O . PRO A 1 94 ? 9.414 17.062 -5.727 1 83.94 94 PRO A O 1
ATOM 707 N N . ILE A 1 95 ? 9.555 16.062 -7.711 1 86.69 95 ILE A N 1
ATOM 708 C CA . ILE A 1 95 ? 8.398 15.195 -7.539 1 86.69 95 ILE A CA 1
ATOM 709 C C . ILE A 1 95 ? 8.867 13.75 -7.371 1 86.69 95 ILE A C 1
ATOM 711 O O . ILE A 1 95 ? 9.203 13.086 -8.352 1 86.69 95 ILE A O 1
ATOM 715 N N . GLU A 1 96 ? 9.016 13.383 -6.102 1 93.38 96 GLU A N 1
ATOM 716 C CA . GLU A 1 96 ? 9.477 12.055 -5.715 1 93.38 96 GLU A CA 1
ATOM 717 C C . GLU A 1 96 ? 8.852 11.609 -4.398 1 93.38 96 GLU A C 1
ATOM 719 O O . GLU A 1 96 ? 8.352 12.445 -3.633 1 93.38 96 GLU A O 1
ATOM 724 N N . GLU A 1 97 ? 8.875 10.367 -4.207 1 95.25 97 GLU A N 1
ATOM 725 C CA . GLU A 1 97 ? 8.195 9.781 -3.057 1 95.25 97 GLU A CA 1
ATOM 726 C C . GLU A 1 97 ? 8.727 10.367 -1.749 1 95.25 97 GLU A C 1
ATOM 728 O O . GLU A 1 97 ? 7.957 10.609 -0.814 1 95.25 97 GLU A O 1
ATOM 733 N N . THR A 1 98 ? 10.039 10.633 -1.682 1 95.69 98 THR A N 1
ATOM 734 C CA . THR A 1 98 ? 10.648 11.086 -0.435 1 95.69 98 THR A CA 1
ATOM 735 C C . THR A 1 98 ? 10.266 12.539 -0.141 1 95.69 98 THR A C 1
ATOM 737 O O . THR A 1 98 ? 10.477 13.023 0.97 1 95.69 98 THR A O 1
ATOM 740 N N . ALA A 1 99 ? 9.695 13.242 -1.102 1 96.56 99 ALA A N 1
ATOM 741 C CA . ALA A 1 99 ? 9.281 14.633 -0.937 1 96.56 99 ALA A CA 1
ATOM 742 C C . ALA A 1 99 ? 7.84 14.719 -0.443 1 96.56 99 ALA A C 1
ATOM 744 O O . ALA A 1 99 ? 7.355 15.805 -0.12 1 96.56 99 ALA A O 1
ATOM 745 N N . ALA A 1 100 ? 7.195 13.578 -0.397 1 97.44 100 ALA A N 1
ATOM 746 C CA . ALA A 1 100 ? 5.801 13.555 0.043 1 97.44 100 ALA A CA 1
ATOM 747 C C . ALA A 1 100 ? 5.703 13.258 1.537 1 97.44 100 ALA A C 1
ATOM 749 O O . ALA A 1 100 ? 6.422 12.398 2.053 1 97.44 100 ALA A O 1
ATOM 750 N N . ALA A 1 101 ? 4.922 14.016 2.203 1 98.06 101 ALA A N 1
ATOM 751 C CA . ALA A 1 101 ? 4.605 13.734 3.602 1 98.06 101 ALA A CA 1
ATOM 752 C C . ALA A 1 101 ? 3.781 12.453 3.729 1 98.06 101 ALA A C 1
ATOM 754 O O . ALA A 1 101 ? 3.125 12.031 2.773 1 98.06 101 ALA A O 1
ATOM 755 N N . PRO A 1 102 ? 3.777 11.844 4.891 1 98.75 102 PRO A N 1
ATOM 756 C CA . PRO A 1 102 ? 4.395 12.328 6.125 1 98.75 102 PRO A CA 1
ATOM 757 C C . PRO A 1 102 ? 5.883 11.992 6.207 1 98.75 102 PRO A C 1
ATOM 759 O O . PRO A 1 102 ? 6.312 10.945 5.727 1 98.75 102 PRO A O 1
ATOM 762 N N . PHE A 1 103 ? 6.652 12.859 6.797 1 98.69 103 PHE A N 1
ATOM 763 C CA . PHE A 1 103 ? 8.031 12.617 7.199 1 98.69 103 PHE A CA 1
ATOM 764 C C . PHE A 1 103 ? 8.094 12.008 8.594 1 98.69 103 PHE A C 1
ATOM 766 O O . PHE A 1 103 ? 7.109 12.031 9.336 1 98.69 103 PHE A O 1
ATOM 773 N N . THR A 1 104 ? 9.32 11.422 8.93 1 98.62 104 THR A N 1
ATOM 774 C CA . THR A 1 104 ? 9.328 10.758 10.227 1 98.62 104 THR A CA 1
ATOM 775 C C . THR A 1 104 ? 10.734 10.727 10.812 1 98.62 104 THR A C 1
ATOM 777 O O . THR A 1 104 ? 11.719 10.781 10.078 1 98.62 104 THR A O 1
ATOM 780 N N . ASP A 1 105 ? 10.805 10.711 12.078 1 97.06 105 ASP A N 1
ATOM 781 C CA . ASP A 1 105 ? 12.055 10.453 12.789 1 97.06 105 ASP A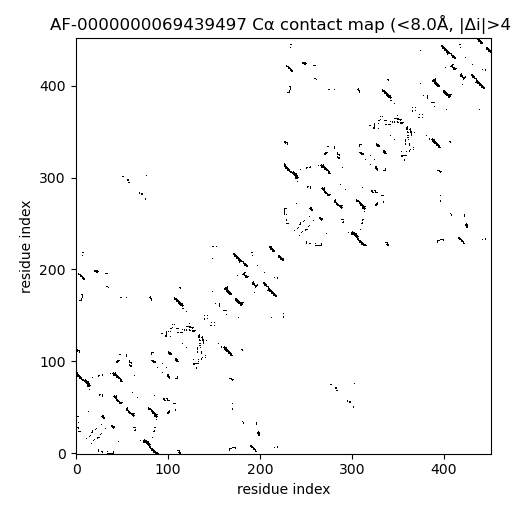 CA 1
ATOM 782 C C . ASP A 1 105 ? 12.039 9.078 13.438 1 97.06 105 ASP A C 1
ATOM 784 O O . ASP A 1 105 ? 12.867 8.781 14.305 1 97.06 105 ASP A O 1
ATOM 788 N N . GLY A 1 106 ? 11.062 8.258 13.117 1 96.12 106 GLY A N 1
ATOM 789 C CA . GLY A 1 106 ? 10.898 6.949 13.719 1 96.12 106 GLY A CA 1
ATOM 790 C C . GLY A 1 106 ? 9.859 6.93 14.828 1 96.12 106 GLY A C 1
ATOM 791 O O . GLY A 1 106 ? 9.32 5.871 15.164 1 96.12 106 GLY A O 1
ATOM 792 N N . THR A 1 107 ? 9.578 8.078 15.352 1 97.31 107 THR A N 1
ATOM 793 C CA . THR A 1 107 ? 8.617 8.195 16.453 1 97.31 107 THR A CA 1
ATOM 794 C C . THR A 1 107 ? 7.41 9.016 16.016 1 97.31 107 THR A C 1
ATOM 796 O O . THR A 1 107 ? 6.266 8.625 16.25 1 97.31 107 THR A O 1
ATOM 799 N N . TRP A 1 108 ? 7.668 10.109 15.398 1 98.69 108 TRP A N 1
ATOM 800 C CA . TRP A 1 108 ? 6.609 11.016 14.953 1 98.69 108 TRP A CA 1
ATOM 801 C C . TRP A 1 108 ? 6.402 10.906 13.445 1 98.69 108 TRP A C 1
ATOM 803 O O . TRP A 1 108 ? 7.34 10.602 12.703 1 98.69 108 TRP A O 1
ATOM 813 N N . LEU A 1 109 ? 5.188 11.07 13.047 1 98.94 109 LEU A N 1
ATOM 814 C CA . LEU A 1 109 ? 4.828 11.383 11.664 1 98.94 109 LEU A CA 1
ATOM 815 C C . LEU A 1 109 ? 4.484 12.859 11.516 1 98.94 109 LEU A C 1
ATOM 817 O O . LEU A 1 109 ? 3.824 13.438 12.383 1 98.94 109 LEU A O 1
ATOM 821 N N . LEU A 1 110 ? 4.93 13.484 10.391 1 98.94 110 LEU A N 1
ATOM 822 C CA . LEU A 1 110 ? 4.762 14.93 10.289 1 98.94 110 LEU A CA 1
ATOM 823 C C . LEU A 1 110 ? 4.438 15.328 8.852 1 98.94 110 LEU A C 1
ATOM 825 O O . LEU A 1 110 ? 5.051 14.82 7.906 1 98.94 110 LEU A O 1
ATOM 829 N N . SER A 1 111 ? 3.514 16.188 8.711 1 98.88 111 SER A N 1
ATOM 830 C CA . SER A 1 111 ? 3.16 16.828 7.445 1 98.88 111 SER A CA 1
ATOM 831 C C . SER A 1 111 ? 3.23 18.344 7.555 1 98.88 111 SER A C 1
ATOM 833 O O . SER A 1 111 ? 2.945 18.906 8.617 1 98.88 111 SER A O 1
ATOM 835 N N . HIS A 1 112 ? 3.607 18.938 6.488 1 98.5 112 HIS A N 1
ATOM 836 C CA . HIS A 1 112 ? 3.668 20.391 6.371 1 98.5 112 HIS A CA 1
ATOM 837 C C . HIS A 1 112 ? 2.848 20.891 5.18 1 98.5 112 HIS A C 1
ATOM 839 O O . HIS A 1 112 ? 3.096 20.484 4.043 1 98.5 112 HIS A O 1
ATOM 845 N N . ASN A 1 113 ? 1.855 21.656 5.395 1 97.06 113 ASN A N 1
ATOM 846 C CA . ASN A 1 113 ? 1.12 22.391 4.375 1 97.06 113 ASN A CA 1
ATOM 847 C C . ASN A 1 113 ? 1.544 23.859 4.332 1 97.06 113 ASN A C 1
ATOM 849 O O . ASN A 1 113 ? 1.119 24.656 5.168 1 97.06 113 ASN A O 1
ATOM 853 N N . GLY A 1 114 ? 2.361 24.172 3.412 1 96.31 114 GLY A N 1
ATOM 854 C CA . GLY A 1 114 ? 2.877 25.531 3.328 1 96.31 114 GLY A CA 1
ATOM 855 C C . GLY A 1 114 ? 4.188 25.625 2.568 1 96.31 114 GLY A C 1
ATOM 856 O O . GLY A 1 114 ? 4.457 24.812 1.684 1 96.31 114 GLY A O 1
ATOM 857 N N . ILE A 1 115 ? 4.875 26.688 2.85 1 95.88 115 ILE A N 1
ATOM 858 C CA . ILE A 1 115 ? 6.164 26.984 2.236 1 95.88 115 ILE A CA 1
ATOM 859 C C . ILE A 1 115 ? 7.055 27.719 3.232 1 95.88 115 ILE A C 1
ATOM 861 O O . ILE A 1 115 ? 6.559 28.484 4.066 1 95.88 115 ILE A O 1
ATOM 865 N N . VAL A 1 116 ? 8.312 27.469 3.133 1 96.81 116 VAL A N 1
ATOM 866 C CA . VAL A 1 116 ? 9.242 28.141 4.023 1 96.81 116 VAL A CA 1
ATOM 867 C C . VAL A 1 116 ? 10.602 28.281 3.34 1 96.81 116 VAL A C 1
ATOM 869 O O . VAL A 1 116 ? 11.023 27.406 2.588 1 96.81 116 VAL A O 1
ATOM 872 N N . ASP A 1 117 ? 11.211 29.391 3.607 1 96.12 117 ASP A N 1
ATOM 873 C CA . ASP A 1 117 ? 12.586 29.578 3.148 1 96.12 117 ASP A CA 1
ATOM 874 C C . ASP A 1 117 ? 13.555 28.656 3.889 1 96.12 117 ASP A C 1
ATOM 876 O O . ASP A 1 117 ? 13.656 28.719 5.117 1 96.12 117 ASP A O 1
ATOM 880 N N . ARG A 1 118 ? 14.336 27.875 3.148 1 94.19 118 ARG A N 1
ATOM 881 C CA . ARG A 1 118 ? 15.25 26.906 3.734 1 94.19 118 ARG A CA 1
ATOM 882 C C . ARG A 1 118 ? 16.281 27.578 4.629 1 94.19 118 ARG A C 1
ATOM 884 O O . ARG A 1 118 ? 16.703 27.016 5.637 1 94.19 118 ARG A O 1
ATOM 891 N N . GLY A 1 119 ? 16.688 28.703 4.254 1 94.62 119 GLY A N 1
ATOM 892 C CA . GLY A 1 119 ? 17.625 29.469 5.066 1 94.62 119 GLY A CA 1
ATOM 893 C C . GLY A 1 119 ? 17.062 29.844 6.426 1 94.62 119 GLY A C 1
ATOM 894 O O . GLY A 1 119 ? 17.781 29.859 7.422 1 94.62 119 GLY A O 1
ATOM 895 N N . ALA A 1 120 ? 15.773 30.125 6.461 1 96.75 120 ALA A N 1
ATOM 896 C CA . ALA A 1 120 ? 15.117 30.5 7.711 1 96.75 120 ALA A CA 1
ATOM 897 C C . ALA A 1 120 ? 14.969 29.297 8.633 1 96.75 120 ALA A C 1
ATOM 899 O O . ALA A 1 120 ? 14.883 29.453 9.852 1 96.75 120 ALA A O 1
ATOM 900 N N . VAL A 1 121 ? 14.906 28.109 8.094 1 96.31 121 VAL A N 1
ATOM 901 C CA . VAL A 1 121 ? 14.773 26.875 8.875 1 96.31 121 VAL A CA 1
ATOM 902 C C . VAL A 1 121 ? 16.078 26.594 9.609 1 96.31 121 VAL A C 1
ATOM 904 O O . VAL A 1 121 ? 16.062 26.172 10.773 1 96.31 121 VAL A O 1
ATOM 907 N N . GLY A 1 122 ? 17.234 26.891 8.953 1 89.19 122 GLY A N 1
ATOM 908 C CA . GLY A 1 122 ? 18.547 26.625 9.523 1 89.19 122 GLY A CA 1
ATOM 909 C C . GLY A 1 122 ? 19.062 25.234 9.195 1 89.19 122 GLY A C 1
ATOM 910 O O . GLY A 1 122 ? 18.562 24.578 8.297 1 89.19 122 GLY A O 1
ATOM 911 N N . GLU A 1 123 ? 20.141 24.891 9.914 1 80.69 123 GLU A N 1
ATOM 912 C CA . GLU A 1 123 ? 20.781 23.609 9.641 1 80.69 123 GLU A CA 1
ATOM 913 C C . GLU A 1 123 ? 19.938 22.453 10.141 1 80.69 123 GLU A C 1
ATOM 915 O O . GLU A 1 123 ? 19.469 22.469 11.281 1 80.69 123 GLU A O 1
ATOM 920 N N . ALA A 1 124 ? 19.516 21.703 9.258 1 81.31 124 ALA A N 1
ATOM 921 C CA . ALA A 1 124 ? 18.781 20.5 9.625 1 81.31 124 ALA A CA 1
ATOM 922 C C . ALA A 1 124 ? 19.438 19.25 9.031 1 81.31 124 ALA A C 1
ATOM 924 O O . ALA A 1 124 ? 19.688 19.188 7.828 1 81.31 124 ALA A O 1
ATOM 925 N N . PHE A 1 125 ? 19.781 18.328 9.977 1 86.38 125 PHE A N 1
ATOM 926 C CA . PHE A 1 125 ? 20.406 17.078 9.547 1 86.38 125 PHE A CA 1
ATOM 927 C C . PHE A 1 125 ? 19.375 15.961 9.43 1 86.38 125 PHE A C 1
ATOM 929 O O . PHE A 1 125 ? 18.422 15.906 10.211 1 86.38 125 PHE A O 1
ATOM 936 N N . GLY A 1 126 ? 19.516 15.195 8.406 1 92.38 126 GLY A N 1
ATOM 937 C CA . GLY A 1 126 ? 18.703 14 8.312 1 92.38 126 GLY A CA 1
ATOM 938 C C . GLY A 1 126 ? 17.406 14.219 7.555 1 92.38 126 GLY A C 1
ATOM 939 O O . GLY A 1 126 ? 16.438 13.469 7.734 1 92.38 126 GLY A O 1
ATOM 940 N N . ALA A 1 127 ? 17.328 15.305 6.863 1 95.69 127 ALA A N 1
ATOM 941 C CA . ALA A 1 127 ? 16.125 15.523 6.055 1 95.69 127 ALA A CA 1
ATOM 942 C C . ALA A 1 127 ? 15.953 14.422 5.016 1 95.69 127 ALA A C 1
ATOM 944 O O . ALA A 1 127 ? 16.922 13.969 4.41 1 95.69 127 ALA A O 1
ATOM 945 N N . GLU A 1 128 ? 14.711 14.008 4.785 1 95.69 128 GLU A N 1
ATOM 946 C CA . GLU A 1 128 ? 14.43 12.891 3.887 1 95.69 128 GLU A CA 1
ATOM 947 C C . GLU A 1 128 ? 14.516 13.32 2.426 1 95.69 128 GLU A C 1
ATOM 949 O O . GLU A 1 128 ? 14.57 12.477 1.527 1 95.69 128 GLU A O 1
ATOM 954 N N . SER A 1 129 ? 14.508 14.625 2.143 1 95.19 129 SER A N 1
ATOM 955 C CA . SER A 1 129 ? 14.57 15.203 0.807 1 95.19 129 SER A CA 1
ATOM 956 C C . SER A 1 129 ? 15.094 16.641 0.855 1 95.19 129 SER A C 1
ATOM 958 O O . SER A 1 129 ? 15.266 17.203 1.937 1 95.19 129 SER A O 1
ATOM 960 N N . VAL A 1 130 ? 15.273 17.219 -0.331 1 93 130 VAL A N 1
ATOM 961 C CA . VAL A 1 130 ? 15.828 18.578 -0.408 1 93 130 VAL A CA 1
ATOM 962 C C . VAL A 1 130 ? 14.688 19.594 -0.368 1 93 130 VAL A C 1
ATOM 964 O O . VAL A 1 130 ? 14.938 20.797 -0.33 1 93 130 VAL A O 1
ATOM 967 N N . VAL A 1 131 ? 13.469 19.141 -0.313 1 94.75 131 VAL A N 1
ATOM 968 C CA . VAL A 1 131 ? 12.359 20.078 -0.33 1 94.75 131 VAL A CA 1
ATOM 969 C C . VAL A 1 131 ? 12.258 20.781 1.021 1 94.75 131 VAL A C 1
ATOM 971 O O . VAL A 1 131 ? 12.633 20.219 2.051 1 94.75 131 VAL A O 1
ATOM 974 N N . ASP A 1 132 ? 11.703 21.938 1.026 1 95.56 132 ASP A N 1
ATOM 975 C CA . ASP A 1 132 ? 11.641 22.75 2.234 1 95.56 132 ASP A CA 1
ATOM 976 C C . ASP A 1 132 ? 10.906 22.031 3.355 1 95.56 132 ASP A C 1
ATOM 978 O O . ASP A 1 132 ? 11.344 22.047 4.508 1 95.56 132 ASP A O 1
ATOM 982 N N . SER A 1 133 ? 9.859 21.328 3.016 1 96.69 133 SER A N 1
ATOM 983 C CA . SER A 1 133 ? 9.039 20.641 4.008 1 96.69 133 SER A CA 1
ATOM 984 C C . SER A 1 133 ? 9.836 19.547 4.711 1 96.69 133 SER A C 1
ATOM 986 O O . SER A 1 133 ? 9.688 19.344 5.922 1 96.69 133 SER A O 1
ATOM 988 N N . ALA A 1 134 ? 10.633 18.797 3.98 1 97.25 134 ALA A N 1
ATOM 989 C CA . ALA A 1 134 ? 11.453 17.75 4.582 1 97.25 134 ALA A CA 1
ATOM 990 C C . ALA A 1 134 ? 12.508 18.344 5.516 1 97.25 134 ALA A C 1
ATOM 992 O O . ALA A 1 134 ? 12.766 17.797 6.594 1 97.25 134 ALA A O 1
ATOM 993 N N . ILE A 1 135 ? 13.062 19.406 5.066 1 97.5 135 ILE A N 1
ATOM 994 C CA . ILE A 1 135 ? 14.055 20.094 5.875 1 97.5 135 ILE A CA 1
ATOM 995 C C . ILE A 1 135 ? 13.406 20.656 7.137 1 97.5 135 ILE A C 1
ATOM 997 O O . ILE A 1 135 ? 13.945 20.531 8.234 1 97.5 135 ILE A O 1
ATOM 1001 N N . LEU A 1 136 ? 12.281 21.234 6.977 1 98.12 136 LEU A N 1
ATOM 1002 C CA . LEU A 1 136 ? 11.523 21.75 8.117 1 98.12 136 LEU A CA 1
ATOM 1003 C C . LEU A 1 136 ? 11.188 20.641 9.094 1 98.12 136 LEU A C 1
ATOM 1005 O O . LEU A 1 136 ? 11.344 20.797 10.305 1 98.12 136 LEU A O 1
ATOM 1009 N N . ALA A 1 137 ? 10.727 19.531 8.602 1 98.62 137 ALA A N 1
ATOM 1010 C CA . ALA A 1 137 ? 10.414 18.391 9.461 1 98.62 137 ALA A CA 1
ATOM 1011 C C . ALA A 1 137 ? 11.633 17.969 10.273 1 98.62 137 ALA A C 1
ATOM 1013 O O . ALA A 1 137 ? 11.523 17.734 11.484 1 98.62 137 ALA A O 1
ATOM 1014 N N . ALA A 1 138 ? 12.734 17.844 9.602 1 98.19 138 ALA A N 1
ATOM 1015 C CA . ALA A 1 138 ? 13.961 17.453 10.289 1 98.19 138 ALA A CA 1
ATOM 1016 C C . ALA A 1 138 ? 14.289 18.438 11.414 1 98.19 138 ALA A C 1
ATOM 1018 O O . ALA A 1 138 ? 14.672 18.031 12.516 1 98.19 138 ALA A O 1
ATOM 1019 N N . ARG A 1 139 ? 14.133 19.734 11.156 1 98.12 139 ARG A N 1
ATOM 1020 C CA . ARG A 1 139 ? 14.375 20.781 12.164 1 98.12 139 ARG A CA 1
ATOM 1021 C C . ARG A 1 139 ? 13.43 20.609 13.352 1 98.12 139 ARG A C 1
ATOM 1023 O O . ARG A 1 139 ? 13.844 20.734 14.5 1 98.12 139 ARG A O 1
ATOM 1030 N N . ILE A 1 140 ? 12.18 20.344 13.086 1 98.44 140 ILE A N 1
ATOM 1031 C CA . ILE A 1 140 ? 11.172 20.188 14.125 1 98.44 140 ILE A CA 1
ATOM 1032 C C . ILE A 1 140 ? 11.484 18.953 14.969 1 98.44 140 ILE A C 1
ATOM 1034 O O . ILE A 1 140 ? 11.414 19 16.203 1 98.44 140 ILE A O 1
ATOM 1038 N N . PHE A 1 141 ? 11.859 17.875 14.305 1 98.31 141 PHE A N 1
ATOM 1039 C CA . PHE A 1 141 ? 12.234 16.672 15.023 1 98.31 141 PHE A CA 1
ATOM 1040 C C . PHE A 1 141 ? 13.438 16.922 15.922 1 98.31 141 PHE A C 1
ATOM 1042 O O . PHE A 1 141 ? 13.445 16.516 17.094 1 98.31 141 PHE A O 1
ATOM 1049 N N . ALA A 1 142 ? 14.43 17.578 15.398 1 97.12 142 ALA A N 1
ATOM 1050 C CA . ALA A 1 142 ? 15.648 17.859 16.141 1 97.12 142 ALA A CA 1
ATOM 1051 C C . ALA A 1 142 ? 15.367 18.75 17.359 1 97.12 142 ALA A C 1
ATOM 1053 O O . ALA A 1 142 ? 15.977 18.578 18.406 1 97.12 142 ALA A O 1
ATOM 1054 N N . SER A 1 143 ? 14.469 19.734 17.203 1 96.81 143 SER A N 1
ATOM 1055 C CA . SER A 1 143 ? 14.117 20.672 18.281 1 96.81 143 SER A CA 1
ATOM 1056 C C . SER A 1 143 ? 13.195 20 19.297 1 96.81 143 SER A C 1
ATOM 1058 O O . SER A 1 143 ? 13.047 20.484 20.422 1 96.81 143 SER A O 1
ATOM 1060 N N . GLY A 1 144 ? 12.602 18.859 18.906 1 97.62 144 GLY A N 1
ATOM 1061 C CA . GLY A 1 144 ? 11.57 18.219 19.719 1 97.62 144 GLY A CA 1
ATOM 1062 C C . GLY A 1 144 ? 10.172 18.703 19.391 1 97.62 144 GLY A C 1
ATOM 1063 O O . GLY A 1 144 ? 9.875 19.891 19.516 1 97.62 144 GLY A O 1
ATOM 1064 N N . VAL A 1 145 ? 9.289 17.828 19.078 1 98.31 145 VAL A N 1
ATOM 1065 C CA . VAL A 1 145 ? 7.941 18.172 18.625 1 98.31 145 VAL A CA 1
ATOM 1066 C C . VAL A 1 145 ? 7.18 18.859 19.75 1 98.31 145 VAL A C 1
ATOM 1068 O O . VAL A 1 145 ? 6.301 19.688 19.5 1 98.31 145 VAL A O 1
ATOM 1071 N N . GLN A 1 146 ? 7.555 18.594 21 1 96.94 146 GLN A N 1
ATOM 1072 C CA . GLN A 1 146 ? 6.938 19.266 22.141 1 96.94 146 GLN A CA 1
ATOM 1073 C C . GLN A 1 146 ? 7.195 20.766 22.109 1 96.94 146 GLN A C 1
ATOM 1075 O O . GLN A 1 146 ? 6.445 21.547 22.703 1 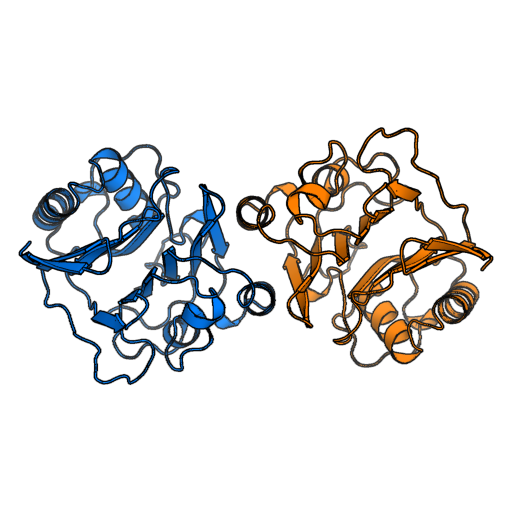96.94 146 GLN A O 1
ATOM 1080 N N . ASN A 1 147 ? 8.195 21.172 21.375 1 98.19 147 ASN A N 1
ATOM 1081 C CA . ASN A 1 147 ? 8.57 22.578 21.25 1 98.19 147 ASN A CA 1
ATOM 1082 C C . ASN A 1 147 ? 8.062 23.172 19.953 1 98.19 147 ASN A C 1
ATOM 1084 O O . ASN A 1 147 ? 8.586 24.188 19.484 1 98.19 147 ASN A O 1
ATOM 1088 N N . LEU A 1 148 ? 7.09 22.562 19.344 1 98.69 148 LEU A N 1
ATOM 1089 C CA . LEU A 1 148 ? 6.629 22.938 18.016 1 98.69 148 LEU A CA 1
ATOM 1090 C C . LEU A 1 148 ? 6.242 24.422 17.984 1 98.69 148 LEU A C 1
ATOM 1092 O O . LEU A 1 148 ? 6.609 25.141 17.047 1 98.69 148 LEU A O 1
ATOM 1096 N N . GLY A 1 149 ? 5.531 24.906 18.953 1 98.56 149 GLY A N 1
ATOM 1097 C CA . GLY A 1 149 ? 5.125 26.297 18.984 1 98.56 149 GLY A CA 1
ATOM 1098 C C . GLY A 1 149 ? 6.293 27.266 18.906 1 98.56 149 GLY A C 1
ATOM 1099 O O . GLY A 1 149 ? 6.293 28.188 18.078 1 98.56 149 GLY A O 1
ATOM 1100 N N . GLU A 1 150 ? 7.246 27.062 19.703 1 98.25 150 GLU A N 1
ATOM 1101 C CA . GLU A 1 150 ? 8.43 27.922 19.719 1 98.25 150 GLU A CA 1
ATOM 1102 C C . GLU A 1 150 ? 9.195 27.844 18.406 1 98.25 150 GLU A C 1
ATOM 1104 O O . GLU A 1 150 ? 9.648 28.859 17.875 1 98.25 150 GLU A O 1
ATOM 1109 N N . THR A 1 151 ? 9.367 26.609 17.922 1 97.94 151 THR A N 1
ATOM 1110 C CA . THR A 1 151 ? 10.078 26.391 16.672 1 97.94 151 THR A CA 1
ATOM 1111 C C . THR A 1 151 ? 9.406 27.141 15.531 1 97.94 151 THR A C 1
ATOM 1113 O O . THR A 1 151 ? 10.07 27.828 14.758 1 97.94 151 THR A O 1
ATOM 1116 N N . VAL A 1 152 ? 8.117 27.047 15.461 1 98.38 152 VAL A N 1
ATOM 1117 C CA . VAL A 1 152 ? 7.352 27.672 14.391 1 98.38 152 VAL A CA 1
ATOM 1118 C C . VAL A 1 152 ? 7.43 29.188 14.523 1 98.38 152 VAL A C 1
ATOM 1120 O O . VAL A 1 152 ? 7.555 29.906 13.523 1 98.38 152 VAL A O 1
ATOM 1123 N N . ARG A 1 153 ? 7.355 29.734 15.734 1 98.31 153 ARG A N 1
ATOM 1124 C CA . ARG A 1 153 ? 7.488 31.156 15.953 1 98.31 153 ARG A CA 1
ATOM 1125 C C . ARG A 1 153 ? 8.844 31.672 15.469 1 98.31 153 ARG A C 1
ATOM 1127 O O . ARG A 1 153 ? 8.922 32.719 14.805 1 98.31 153 ARG A O 1
ATOM 1134 N N . GLN A 1 154 ? 9.82 31 15.805 1 97.94 154 GLN A N 1
ATOM 1135 C CA . GLN A 1 154 ? 11.18 31.391 15.43 1 97.94 154 GLN A CA 1
ATOM 1136 C C . GLN A 1 154 ? 11.336 31.422 13.914 1 97.94 154 GLN A C 1
ATOM 1138 O O . GLN A 1 154 ? 11.852 32.375 13.352 1 97.94 154 GLN A O 1
ATOM 1143 N N . ILE A 1 155 ? 10.914 30.359 13.305 1 98.25 155 ILE A N 1
ATOM 1144 C CA . ILE A 1 155 ? 11.055 30.25 11.859 1 98.25 155 ILE A CA 1
ATOM 1145 C C . ILE A 1 155 ? 10.18 31.297 11.172 1 98.25 155 ILE A C 1
ATOM 1147 O O . ILE A 1 155 ? 10.602 31.938 10.203 1 98.25 155 ILE A O 1
ATOM 1151 N N . GLY A 1 156 ? 8.977 31.484 11.688 1 98 156 GLY A N 1
ATOM 1152 C CA . GLY A 1 156 ? 8.086 32.5 11.141 1 98 156 GLY A CA 1
ATOM 1153 C C . GLY A 1 156 ? 8.648 33.906 11.25 1 98 156 GLY A C 1
ATOM 1154 O O . GLY A 1 156 ? 8.414 34.719 10.367 1 98 156 GLY A O 1
ATOM 1155 N N . ALA A 1 157 ? 9.32 34.188 12.312 1 97.69 157 ALA A N 1
ATOM 1156 C CA . ALA A 1 157 ? 9.961 35.5 12.484 1 97.69 157 ALA A CA 1
ATOM 1157 C C . ALA A 1 157 ? 11.086 35.688 11.469 1 97.69 157 ALA A C 1
ATOM 1159 O O . ALA A 1 157 ? 11.305 36.781 10.977 1 97.69 157 ALA A O 1
ATOM 1160 N N . ALA A 1 158 ? 11.758 34.625 11.18 1 97.62 158 ALA A N 1
ATOM 1161 C CA . ALA A 1 158 ? 12.891 34.656 10.266 1 97.62 158 ALA A CA 1
ATOM 1162 C C . ALA A 1 158 ? 12.414 34.719 8.812 1 97.62 158 ALA A C 1
ATOM 1164 O O . ALA A 1 158 ? 13.125 35.219 7.934 1 97.62 158 ALA A O 1
ATOM 1165 N N . ASP A 1 159 ? 11.273 34.219 8.508 1 98.25 159 ASP A N 1
ATOM 1166 C CA . ASP A 1 159 ? 10.664 34.219 7.184 1 98.25 159 ASP A CA 1
ATOM 1167 C C . ASP A 1 159 ? 9.211 34.688 7.238 1 98.25 159 ASP A C 1
ATOM 1169 O O . ASP A 1 159 ? 8.297 33.844 7.27 1 98.25 159 ASP A O 1
ATOM 1173 N N . PRO A 1 160 ? 8.938 36 7.098 1 96.62 160 PRO A N 1
ATOM 1174 C CA . PRO A 1 160 ? 7.586 36.531 7.254 1 96.62 160 PRO A CA 1
ATOM 1175 C C . PRO A 1 160 ? 6.613 36.031 6.203 1 96.62 160 PRO A C 1
ATOM 1177 O O . PRO A 1 160 ? 5.395 36.094 6.387 1 96.62 160 PRO A O 1
ATOM 1180 N N . GLY A 1 161 ? 7.094 35.469 5.137 1 96.25 161 GLY A N 1
ATOM 1181 C CA . GLY A 1 161 ? 6.238 34.938 4.082 1 96.25 161 GLY A CA 1
ATOM 1182 C C . GLY A 1 161 ? 5.941 33.469 4.234 1 96.25 161 GLY A C 1
ATOM 1183 O O . GLY A 1 161 ? 5.203 32.875 3.434 1 96.25 161 GLY A O 1
ATOM 1184 N N . ALA A 1 162 ? 6.473 32.844 5.277 1 97.06 162 ALA A N 1
ATOM 1185 C CA . ALA A 1 162 ? 6.32 31.406 5.469 1 97.06 162 ALA A CA 1
ATOM 1186 C C . ALA A 1 162 ? 4.875 31.047 5.805 1 97.06 162 ALA A C 1
ATOM 1188 O O . ALA A 1 162 ? 4.152 31.844 6.406 1 97.06 162 ALA A O 1
ATOM 1189 N N . ARG A 1 163 ? 4.422 29.984 5.332 1 97.88 163 ARG A N 1
ATOM 1190 C CA . ARG A 1 163 ? 3.225 29.281 5.789 1 97.88 163 ARG A CA 1
ATOM 1191 C C . ARG A 1 163 ? 3.588 27.969 6.48 1 97.88 163 ARG A C 1
ATOM 1193 O O . ARG A 1 163 ? 4.207 27.094 5.875 1 97.88 163 ARG A O 1
ATOM 1200 N N . LEU A 1 164 ? 3.225 27.828 7.754 1 98.5 164 LEU A N 1
ATOM 1201 C CA . LEU A 1 164 ? 3.768 26.766 8.609 1 98.5 164 LEU A CA 1
ATOM 1202 C C . LEU A 1 164 ? 2.646 25.969 9.266 1 98.5 164 LEU A C 1
ATOM 1204 O O . LEU A 1 164 ? 2.664 25.75 10.484 1 98.5 164 LEU A O 1
ATOM 1208 N N . ASN A 1 165 ? 1.644 25.609 8.461 1 98.56 165 ASN A N 1
ATOM 1209 C CA . ASN A 1 165 ? 0.678 24.641 8.977 1 98.56 165 ASN A CA 1
ATOM 1210 C C . ASN A 1 165 ? 1.296 23.25 9.125 1 98.56 165 ASN A C 1
ATOM 1212 O O . ASN A 1 165 ? 1.513 22.562 8.133 1 98.56 165 ASN A O 1
ATOM 1216 N N . ILE A 1 166 ? 1.557 22.906 10.344 1 98.88 166 ILE A N 1
ATOM 1217 C CA . ILE A 1 166 ? 2.176 21.625 10.672 1 98.88 166 ILE A CA 1
ATOM 1218 C C . ILE A 1 166 ? 1.126 20.672 11.258 1 98.88 166 ILE A C 1
ATOM 1220 O O . ILE A 1 166 ? 0.22 21.109 11.977 1 98.88 166 ILE A O 1
ATOM 1224 N N . LEU A 1 167 ? 1.183 19.453 10.953 1 98.94 167 LEU A N 1
ATOM 1225 C CA . LEU A 1 167 ? 0.426 18.375 11.562 1 98.94 167 LEU A CA 1
ATOM 1226 C C . LEU A 1 167 ? 1.339 17.203 11.898 1 98.94 167 LEU A C 1
ATOM 1228 O O . LEU A 1 167 ? 2.051 16.688 11.031 1 98.94 167 LEU A O 1
ATOM 1232 N N . ALA A 1 168 ? 1.412 16.781 13.156 1 98.94 168 ALA A N 1
ATOM 1233 C CA . ALA A 1 168 ? 2.283 15.68 13.586 1 98.94 168 ALA A CA 1
ATOM 1234 C C . ALA A 1 168 ? 1.578 14.781 14.594 1 98.94 168 ALA A C 1
ATOM 1236 O O . ALA A 1 168 ? 0.699 15.234 15.328 1 98.94 168 ALA A O 1
ATOM 1237 N N . ALA A 1 169 ? 1.937 13.562 14.609 1 98.88 169 ALA A N 1
ATOM 1238 C CA . ALA A 1 169 ? 1.362 12.617 15.555 1 98.88 169 ALA A CA 1
ATOM 1239 C C . ALA A 1 169 ? 2.361 11.516 15.906 1 98.88 169 ALA A C 1
ATOM 1241 O O . ALA A 1 169 ? 3.268 11.219 15.125 1 98.88 169 ALA A O 1
ATOM 1242 N N . ASN A 1 170 ? 2.188 10.883 17.062 1 98.75 170 ASN A N 1
ATOM 1243 C CA . ASN A 1 170 ? 3.123 9.852 17.5 1 98.75 170 ASN A CA 1
ATOM 1244 C C . ASN A 1 170 ? 2.395 8.602 18 1 98.75 170 ASN A C 1
ATOM 1246 O O . ASN A 1 170 ? 2.951 7.824 18.781 1 98.75 170 ASN A O 1
ATOM 1250 N N . GLY A 1 171 ? 1.14 8.469 17.672 1 98.56 171 GLY A N 1
ATOM 1251 C CA . GLY A 1 171 ? 0.357 7.32 18.109 1 98.56 171 GLY A CA 1
ATOM 1252 C C . GLY A 1 171 ? -0.605 7.648 19.234 1 98.56 171 GLY A C 1
ATOM 1253 O O . GLY A 1 171 ? -1.692 7.07 19.312 1 98.56 171 GLY A O 1
ATOM 1254 N N . ASN A 1 172 ? -0.225 8.609 20.094 1 97.81 172 ASN A N 1
ATOM 1255 C CA . ASN A 1 172 ? -1.028 8.93 21.266 1 97.81 172 ASN A CA 1
ATOM 1256 C C . ASN A 1 172 ? -1.376 10.414 21.328 1 97.81 172 ASN A C 1
ATOM 1258 O O . ASN A 1 172 ? -2.254 10.812 22.094 1 97.81 172 ASN A O 1
ATOM 1262 N N . GLU A 1 173 ? -0.702 11.141 20.578 1 98.31 173 GLU A N 1
ATOM 1263 C CA . GLU A 1 173 ? -0.918 12.586 20.547 1 98.31 173 GLU A CA 1
ATOM 1264 C C . GLU A 1 173 ? -0.864 13.117 19.125 1 98.31 173 GLU A C 1
ATOM 1266 O O . GLU A 1 173 ? -0.185 12.547 18.266 1 98.31 173 GLU A O 1
ATOM 1271 N N . LEU A 1 174 ? -1.607 14.125 18.906 1 98.75 174 LEU A N 1
ATOM 1272 C CA . LEU A 1 174 ? -1.602 14.883 17.672 1 98.75 174 LEU A CA 1
ATOM 1273 C C . LEU A 1 174 ? -1.388 16.375 17.938 1 98.75 174 LEU A C 1
ATOM 1275 O O . LEU A 1 174 ? -1.984 16.922 18.859 1 98.75 174 LEU A O 1
ATOM 1279 N N . VAL A 1 175 ? -0.469 17.016 17.219 1 98.94 175 VAL A N 1
ATOM 1280 C CA . VAL A 1 175 ? -0.224 18.453 17.344 1 98.94 175 VAL A CA 1
ATOM 1281 C C . VAL A 1 175 ? -0.281 19.094 15.961 1 98.94 175 VAL A C 1
ATOM 1283 O O . VAL A 1 175 ? 0.136 18.5 14.969 1 98.94 175 VAL A O 1
ATOM 1286 N N . ALA A 1 176 ? -0.749 20.266 15.914 1 98.94 176 ALA A N 1
ATOM 1287 C CA . ALA A 1 176 ? -0.875 20.984 14.648 1 98.94 176 ALA A CA 1
ATOM 1288 C C . ALA A 1 176 ? -0.757 22.5 14.859 1 98.94 176 ALA A C 1
ATOM 1290 O O . ALA A 1 176 ? -0.92 22.984 15.977 1 98.94 176 ALA A O 1
ATOM 1291 N N . THR A 1 177 ? -0.454 23.203 13.812 1 98.94 177 THR A N 1
ATOM 1292 C CA . THR A 1 177 ? -0.424 24.672 13.867 1 98.94 177 THR A CA 1
ATOM 1293 C C . THR A 1 177 ? -1.208 25.266 12.703 1 98.94 177 THR A C 1
ATOM 1295 O O . THR A 1 177 ? -1.334 24.641 11.648 1 98.94 177 THR A O 1
ATOM 1298 N N . THR A 1 178 ? -1.774 26.438 12.969 1 98.5 178 THR A N 1
ATOM 1299 C CA . THR A 1 178 ? -2.16 27.328 11.891 1 98.5 178 THR A CA 1
ATOM 1300 C C . THR A 1 178 ? -1.159 28.484 11.75 1 98.5 178 THR A C 1
ATOM 1302 O O . THR A 1 178 ? -0.841 29.156 12.734 1 98.5 178 THR A O 1
ATOM 1305 N N . TRP A 1 179 ? -0.709 28.625 10.617 1 98.38 179 TRP A N 1
ATOM 1306 C CA . TRP A 1 179 ? 0.209 29.719 10.297 1 98.38 179 TRP A CA 1
ATOM 1307 C C . TRP A 1 179 ? 0.194 30.031 8.805 1 98.38 179 TRP A C 1
ATOM 1309 O O . TRP A 1 179 ? 1.066 29.562 8.062 1 98.38 179 TRP A O 1
ATOM 1319 N N . GLY A 1 180 ? -0.756 30.844 8.391 1 96.75 180 GLY A N 1
ATOM 1320 C CA . GLY A 1 180 ? -0.801 31.312 7.012 1 96.75 180 GLY A CA 1
ATOM 1321 C C . GLY A 1 180 ? -1.684 30.453 6.121 1 96.75 180 GLY A C 1
ATOM 1322 O O . GLY A 1 180 ? -1.73 30.672 4.906 1 96.75 180 GLY A O 1
ATOM 1323 N N . ASP A 1 181 ? -2.361 29.422 6.645 1 96.31 181 ASP A N 1
ATOM 1324 C CA . ASP A 1 181 ? -3.283 28.594 5.879 1 96.31 181 ASP A CA 1
ATOM 1325 C C . ASP A 1 181 ? -4.402 28.047 6.77 1 96.31 181 ASP A C 1
ATOM 1327 O O . ASP A 1 181 ? -4.496 28.406 7.945 1 96.31 181 ASP A O 1
ATOM 1331 N N . THR A 1 182 ? -5.324 27.266 6.215 1 97.38 182 THR A N 1
ATOM 1332 C CA . THR A 1 182 ? -6.551 26.891 6.906 1 97.38 182 THR A CA 1
ATOM 1333 C C . THR A 1 182 ? -6.336 25.609 7.719 1 97.38 182 THR A C 1
ATOM 1335 O O . THR A 1 182 ? -5.477 24.797 7.387 1 97.38 182 THR A O 1
ATOM 1338 N N . LEU A 1 183 ? -7.047 25.469 8.742 1 98.44 183 LEU A N 1
ATOM 1339 C CA . LEU A 1 183 ? -7.145 24.281 9.57 1 98.44 183 LEU A CA 1
ATOM 1340 C C . LEU A 1 183 ? -8.5 24.203 10.258 1 98.44 183 LEU A C 1
ATOM 1342 O O . LEU A 1 183 ? -9.031 25.219 10.711 1 98.44 183 LEU A O 1
ATOM 1346 N N . SER A 1 184 ? -9.031 23.062 10.273 1 98.81 184 SER A N 1
ATOM 1347 C CA . SER A 1 184 ? -10.305 22.812 10.938 1 98.81 184 SER A CA 1
ATOM 1348 C C . SER A 1 184 ? -10.25 21.547 11.773 1 98.81 184 SER A C 1
ATOM 1350 O O . SER A 1 184 ? -9.43 20.656 11.523 1 98.81 184 SER A O 1
ATOM 1352 N N . ILE A 1 185 ? -11.109 21.484 12.766 1 98.81 185 ILE A N 1
ATOM 1353 C CA . ILE A 1 185 ? -11.156 20.328 13.672 1 98.81 185 ILE A CA 1
ATOM 1354 C C . ILE A 1 185 ? -12.586 19.812 13.766 1 98.81 185 ILE A C 1
ATOM 1356 O O . ILE A 1 185 ? -13.539 20.594 13.773 1 98.81 185 ILE A O 1
ATOM 1360 N N . LEU A 1 186 ? -12.75 18.547 13.773 1 98.69 186 LEU A N 1
ATOM 1361 C CA . LEU A 1 186 ? -14 17.859 14.078 1 98.69 186 LEU A CA 1
ATOM 1362 C C . LEU A 1 186 ? -13.844 16.938 15.281 1 98.69 186 LEU A C 1
ATOM 1364 O O . LEU A 1 186 ? -13.086 15.961 15.227 1 98.69 186 LEU A O 1
ATOM 1368 N N . GLU A 1 187 ? -14.477 17.234 16.359 1 97.81 187 GLU A N 1
ATOM 1369 C CA . GLU A 1 187 ? -14.516 16.359 17.516 1 97.81 187 GLU A CA 1
ATOM 1370 C C . GLU A 1 187 ? -15.711 15.414 17.469 1 97.81 187 GLU A C 1
ATOM 1372 O O . GLU A 1 187 ? -16.859 15.844 17.625 1 97.81 187 GLU A O 1
ATOM 1377 N N . ALA A 1 188 ? -15.438 14.18 17.219 1 94.31 188 ALA A N 1
ATOM 1378 C CA . ALA A 1 188 ? -16.469 13.148 17.219 1 94.31 188 ALA A CA 1
ATOM 1379 C C . ALA A 1 188 ? -16.469 12.352 18.516 1 94.31 188 ALA A C 1
ATOM 1381 O O . ALA A 1 188 ? -15.594 12.531 19.359 1 94.31 188 ALA A O 1
ATOM 1382 N N . ALA A 1 189 ? -17.5 11.5 18.656 1 94.62 189 ALA A N 1
ATOM 1383 C CA . ALA A 1 189 ? -17.625 10.695 19.875 1 94.62 189 ALA A CA 1
ATOM 1384 C C . ALA A 1 189 ? -16.453 9.734 20.016 1 94.62 189 ALA A C 1
ATOM 1386 O O . ALA A 1 189 ? -16.016 9.438 21.125 1 94.62 189 ALA A O 1
ATOM 1387 N N . ASP A 1 190 ? -15.945 9.367 18.875 1 96.56 190 ASP A N 1
ATOM 1388 C CA . ASP A 1 190 ? -14.945 8.305 18.953 1 96.56 190 ASP A CA 1
ATOM 1389 C C . ASP A 1 190 ? -13.562 8.82 18.562 1 96.56 190 ASP A C 1
ATOM 1391 O O . ASP A 1 190 ? -12.664 8.031 18.266 1 96.56 190 ASP A O 1
ATOM 1395 N N . GLY A 1 191 ? -13.398 10.125 18.453 1 98.19 191 GLY A N 1
ATOM 1396 C CA . GLY A 1 191 ? -12.078 10.633 18.109 1 98.19 191 GLY A CA 1
ATOM 1397 C C . GLY A 1 191 ? -12.109 12.055 17.578 1 98.19 191 GLY A C 1
ATOM 1398 O O . GLY A 1 191 ? -13.141 12.727 17.641 1 98.19 191 GLY A O 1
ATOM 1399 N N . VAL A 1 192 ? -10.961 12.547 17.156 1 98.81 192 VAL A N 1
ATOM 1400 C CA . VAL A 1 192 ? -10.789 13.922 16.688 1 98.81 192 VAL A CA 1
ATOM 1401 C C . VAL A 1 192 ? -10.117 13.922 15.312 1 98.81 192 VAL A C 1
ATOM 1403 O O . VAL A 1 192 ? -9.141 13.203 15.094 1 98.81 192 VAL A O 1
ATOM 1406 N N . VAL A 1 193 ? -10.672 14.68 14.398 1 98.81 193 VAL A N 1
ATOM 1407 C CA . VAL A 1 193 ? -10.055 14.93 13.102 1 98.81 193 VAL A CA 1
ATOM 1408 C C . VAL A 1 193 ? -9.477 16.344 13.062 1 98.81 193 VAL A C 1
ATOM 1410 O O . VAL A 1 193 ? -10.141 17.297 13.492 1 98.81 193 VAL A O 1
ATOM 1413 N N . VAL A 1 194 ? -8.281 16.531 12.664 1 98.88 194 VAL A N 1
ATOM 1414 C CA . VAL A 1 194 ? -7.648 17.812 12.336 1 98.88 194 VAL A CA 1
ATOM 1415 C C . VAL A 1 194 ? -7.293 17.844 10.852 1 98.88 194 VAL A C 1
ATOM 1417 O O . VAL A 1 194 ? -6.574 16.969 10.359 1 98.88 194 VAL A O 1
ATOM 1420 N N . ALA A 1 195 ? -7.797 18.781 10.164 1 98.88 195 ALA A N 1
ATOM 1421 C CA . ALA A 1 195 ? -7.629 18.734 8.711 1 98.88 195 ALA A CA 1
ATOM 1422 C C . ALA A 1 195 ? -7.457 20.141 8.133 1 98.88 195 ALA A C 1
ATOM 1424 O O . ALA A 1 195 ? -7.961 21.109 8.695 1 98.88 195 ALA A O 1
ATOM 1425 N N . SER A 1 196 ? -6.793 20.25 6.992 1 98.56 196 SER A N 1
ATOM 1426 C CA . SER A 1 196 ? -6.652 21.5 6.27 1 98.56 196 SER A CA 1
ATOM 1427 C C . SER A 1 196 ? -8.016 22.109 5.934 1 98.56 196 SER A C 1
ATOM 1429 O O . SER A 1 196 ? -8.164 23.328 5.879 1 98.56 196 SER A O 1
ATOM 1431 N N . GLU A 1 197 ? -8.945 21.297 5.641 1 98.12 197 GLU A N 1
ATOM 1432 C CA . GLU A 1 197 ? -10.336 21.672 5.426 1 98.12 197 GLU A CA 1
ATOM 1433 C C . GLU A 1 197 ? -11.281 20.531 5.742 1 98.12 197 GLU A C 1
ATOM 1435 O O . GLU A 1 197 ? -10.875 19.359 5.727 1 98.12 197 GLU A O 1
ATOM 1440 N N . PRO A 1 198 ? -12.531 20.844 6.043 1 98.69 198 PRO A N 1
ATOM 1441 C CA . PRO A 1 198 ? -13.508 19.781 6.309 1 98.69 198 PRO A CA 1
ATOM 1442 C C . PRO A 1 198 ? -13.617 18.781 5.164 1 98.69 198 PRO A C 1
ATOM 1444 O O . PRO A 1 198 ? -13.633 19.172 3.994 1 98.69 198 PRO A O 1
ATOM 1447 N N . TYR A 1 199 ? -13.719 17.484 5.555 1 98.62 199 TYR A N 1
ATOM 1448 C CA . TYR A 1 199 ? -13.828 16.469 4.512 1 98.62 199 TYR A CA 1
ATOM 1449 C C . TYR A 1 199 ? -15.281 16.094 4.27 1 98.62 199 TYR A C 1
ATOM 1451 O O . TYR A 1 199 ? -15.57 15.141 3.541 1 98.62 199 TYR A O 1
ATOM 1459 N N . ASP A 1 200 ? -16.188 16.703 4.902 1 98.56 200 ASP A N 1
ATOM 1460 C CA . ASP A 1 200 ? -17.641 16.594 4.688 1 98.56 200 ASP A CA 1
ATOM 1461 C C . ASP A 1 200 ? -18.344 17.859 5.16 1 98.56 200 ASP A C 1
ATOM 1463 O O . ASP A 1 200 ? -17.719 18.875 5.414 1 98.56 200 ASP A O 1
ATOM 1467 N N . ASP A 1 201 ? -19.703 17.766 5.215 1 98.19 201 ASP A N 1
ATOM 1468 C CA . ASP A 1 201 ? -20.469 18.969 5.531 1 98.19 201 ASP A CA 1
ATOM 1469 C C . ASP A 1 201 ? -21.031 18.891 6.949 1 98.19 201 ASP A C 1
ATOM 1471 O O . ASP A 1 201 ? -22.094 19.469 7.23 1 98.19 201 ASP A O 1
ATOM 1475 N N . ASP A 1 202 ? -20.422 18.141 7.789 1 98.06 202 ASP A N 1
ATOM 1476 C CA . ASP A 1 202 ? -20.828 18.109 9.195 1 98.06 202 ASP A CA 1
ATOM 1477 C C . ASP A 1 202 ? -20.75 19.5 9.828 1 98.06 202 ASP A C 1
ATOM 1479 O O . ASP A 1 202 ? -19.719 20.156 9.766 1 98.06 202 ASP A O 1
ATOM 1483 N N . PRO A 1 203 ? -21.812 19.969 10.375 1 98 203 PRO A N 1
ATOM 1484 C CA . PRO A 1 203 ? -21.844 21.328 10.922 1 98 203 PRO A CA 1
ATOM 1485 C C . PRO A 1 203 ? -21 21.469 12.18 1 98 203 PRO A C 1
ATOM 1487 O O . PRO A 1 203 ? -20.75 22.594 12.641 1 98 203 PRO A O 1
ATOM 1490 N N . SER A 1 204 ? -20.469 20.375 12.695 1 98.25 204 SER A N 1
ATOM 1491 C CA . SER A 1 204 ? -19.719 20.422 13.938 1 98.25 204 SER A CA 1
ATOM 1492 C C . SER A 1 204 ? -18.25 20.75 13.68 1 98.25 204 SER A C 1
ATOM 1494 O O . SER A 1 204 ? -17.469 20.922 14.617 1 98.25 204 SER A O 1
ATOM 1496 N N . TRP A 1 205 ? -17.891 20.906 12.492 1 98.62 205 TRP A N 1
ATOM 1497 C CA . TRP A 1 205 ? -16.531 21.359 12.188 1 98.62 205 TRP A CA 1
ATOM 1498 C C . TRP A 1 205 ? -16.281 22.75 12.766 1 98.62 205 TRP A C 1
ATOM 1500 O O . TRP A 1 205 ? -17.156 23.625 12.703 1 98.62 205 TRP A O 1
ATOM 1510 N N . VAL A 1 206 ? -15.086 22.953 13.25 1 98.69 206 VAL A N 1
ATOM 1511 C CA . VAL A 1 206 ? -14.688 24.25 13.781 1 98.69 206 VAL A CA 1
ATOM 1512 C C . VAL A 1 206 ? -13.398 24.719 13.102 1 98.69 206 VAL A C 1
ATOM 1514 O O . VAL A 1 206 ? -12.398 24 13.094 1 98.69 206 VAL A O 1
ATOM 1517 N N . ASP A 1 207 ? -13.43 25.859 12.594 1 98.56 207 ASP A N 1
ATOM 1518 C CA . ASP A 1 207 ? -12.227 26.453 12.008 1 98.56 207 ASP A CA 1
ATOM 1519 C C . ASP A 1 207 ? -11.289 26.984 13.086 1 98.56 207 ASP A C 1
ATOM 1521 O O . ASP A 1 207 ? -11.742 27.578 14.07 1 98.56 207 ASP A O 1
ATOM 1525 N N . ILE A 1 208 ? -10.047 26.766 12.898 1 98.75 208 ILE A N 1
ATOM 1526 C CA . ILE A 1 208 ? -9.047 27.266 13.836 1 98.75 208 ILE A CA 1
ATOM 1527 C C . ILE A 1 208 ? -8.438 28.562 13.305 1 98.75 208 ILE A C 1
ATOM 1529 O O . ILE A 1 208 ? -7.902 28.594 12.195 1 98.75 208 ILE A O 1
ATOM 1533 N N . PRO A 1 209 ? -8.477 29.672 14.055 1 98.44 209 PRO A N 1
ATOM 1534 C CA . PRO A 1 209 ? -7.891 30.922 13.594 1 98.44 209 PRO A CA 1
ATOM 1535 C C . PRO A 1 209 ? -6.391 30.828 13.336 1 98.44 209 PRO A C 1
ATOM 1537 O O . PRO A 1 209 ? -5.742 29.891 13.805 1 98.44 209 PRO A O 1
ATOM 1540 N N . ASP A 1 210 ? -5.895 31.734 12.633 1 98.31 210 ASP A N 1
ATOM 1541 C CA . ASP A 1 210 ? -4.465 31.781 12.344 1 98.31 210 ASP A CA 1
ATOM 1542 C C . ASP A 1 210 ? -3.646 31.938 13.617 1 98.31 210 ASP A C 1
ATOM 1544 O O . ASP A 1 210 ? -4.137 32.469 14.609 1 98.31 210 ASP A O 1
ATOM 1548 N N . ARG A 1 211 ? -2.49 31.438 13.609 1 98.69 211 ARG A N 1
ATOM 1549 C CA . ARG A 1 211 ? -1.488 31.531 14.672 1 98.69 211 ARG A CA 1
ATOM 1550 C C . ARG A 1 211 ? -1.964 30.828 15.938 1 98.69 211 ARG A C 1
ATOM 1552 O O . ARG A 1 211 ? -1.919 31.406 17.031 1 98.69 211 ARG A O 1
ATOM 1559 N N . ARG A 1 212 ? -2.309 29.625 15.742 1 98.88 212 ARG A N 1
ATOM 1560 C CA . ARG A 1 212 ? -2.709 28.781 16.859 1 98.88 212 ARG A CA 1
ATOM 1561 C C . ARG A 1 212 ? -1.934 27.469 16.875 1 98.88 212 ARG A C 1
ATOM 1563 O O . ARG A 1 212 ? -1.493 27 15.828 1 98.88 212 ARG A O 1
ATOM 1570 N N . LEU A 1 213 ? -1.668 26.953 18.078 1 98.88 213 LEU A N 1
ATOM 1571 C CA . LEU A 1 213 ? -1.179 25.609 18.328 1 98.88 213 LEU A CA 1
ATOM 1572 C C . LEU A 1 213 ? -2.295 24.719 18.859 1 98.88 213 LEU A C 1
ATOM 1574 O O . LEU A 1 213 ? -2.969 25.062 19.828 1 98.88 213 LEU A O 1
ATOM 1578 N N . VAL A 1 214 ? -2.561 23.641 18.188 1 98.88 214 VAL A N 1
ATOM 1579 C CA . VAL A 1 214 ? -3.582 22.688 18.594 1 98.88 214 VAL A CA 1
ATOM 1580 C C . VAL A 1 214 ? -2.92 21.422 19.125 1 98.88 214 VAL A C 1
ATOM 1582 O O . VAL A 1 214 ? -1.975 20.906 18.531 1 98.88 214 VAL A O 1
ATOM 1585 N N . ARG A 1 215 ? -3.367 20.891 20.25 1 98.75 215 ARG A N 1
ATOM 1586 C CA . ARG A 1 215 ? -2.936 19.609 20.797 1 98.75 215 ARG A CA 1
ATOM 1587 C C . ARG A 1 215 ? -4.129 18.703 21.078 1 98.75 215 ARG A C 1
ATOM 1589 O O . ARG A 1 215 ? -5.117 19.141 21.672 1 98.75 215 ARG A O 1
ATOM 1596 N N . VAL A 1 216 ? -4.059 17.547 20.562 1 98.69 216 VAL A N 1
ATOM 1597 C CA . VAL A 1 216 ? -5.066 16.531 20.828 1 98.69 216 VAL A CA 1
ATOM 1598 C C . VAL A 1 216 ? -4.441 15.367 21.594 1 98.69 216 VAL A C 1
ATOM 1600 O O . VAL A 1 216 ? -3.492 14.734 21.125 1 98.69 216 VAL A O 1
ATOM 1603 N N . ARG A 1 217 ? -4.926 15.078 22.703 1 97.06 217 ARG A N 1
ATOM 1604 C CA . ARG A 1 217 ? -4.469 13.984 23.547 1 97.06 217 ARG A CA 1
ATOM 1605 C C . ARG A 1 217 ? -5.586 13.492 24.469 1 97.06 217 ARG A C 1
ATOM 1607 O O . ARG A 1 217 ? -6.324 14.297 25.047 1 97.06 217 ARG A O 1
ATOM 1614 N N . ASP A 1 218 ? -5.73 12.172 24.547 1 93.81 218 ASP A N 1
ATOM 1615 C CA . ASP A 1 218 ? -6.707 11.555 25.438 1 93.81 218 ASP A CA 1
ATOM 1616 C C . ASP A 1 218 ? -8.109 12.102 25.188 1 93.81 218 ASP A C 1
ATOM 1618 O O . ASP A 1 218 ? -8.844 12.414 26.125 1 93.81 218 ASP A O 1
ATOM 1622 N N . GLY A 1 219 ? -8.367 12.352 23.906 1 90.38 219 GLY A N 1
ATOM 1623 C CA . GLY A 1 219 ? -9.695 12.797 23.516 1 90.38 219 GLY A CA 1
ATOM 1624 C C . GLY A 1 219 ? -9.953 14.266 23.812 1 90.38 219 GLY A C 1
ATOM 1625 O O . GLY A 1 219 ? -11.055 14.766 23.578 1 90.38 219 GLY A O 1
ATOM 1626 N N . LYS A 1 220 ? -8.984 14.961 24.219 1 95.06 220 LYS A N 1
ATOM 1627 C CA . LYS A 1 220 ? -9.117 16.375 24.531 1 95.06 220 LYS A CA 1
ATOM 1628 C C . LYS A 1 220 ? -8.375 17.25 23.516 1 95.06 220 LYS A C 1
ATOM 1630 O O . LYS A 1 220 ? -7.289 16.891 23.062 1 95.06 220 LYS A O 1
ATOM 1635 N N . VAL A 1 221 ? -8.977 18.344 23.234 1 98.38 221 VAL A N 1
ATOM 1636 C CA . VAL A 1 221 ? -8.375 19.312 22.312 1 98.38 221 VAL A CA 1
ATOM 1637 C C . VAL A 1 221 ? -7.988 20.578 23.078 1 98.38 221 VAL A C 1
ATOM 1639 O O . VAL A 1 221 ? -8.812 21.156 23.781 1 98.38 221 VAL A O 1
ATOM 1642 N N . GLU A 1 222 ? -6.777 20.969 23 1 98.5 222 GLU A N 1
ATOM 1643 C CA . GLU A 1 222 ? -6.285 22.219 23.547 1 98.5 222 GLU A CA 1
ATOM 1644 C C . GLU A 1 222 ? -5.766 23.141 22.438 1 98.5 222 GLU A C 1
ATOM 1646 O O . GLU A 1 222 ? -5.047 22.703 21.547 1 98.5 222 GLU A O 1
ATOM 1651 N N . ILE A 1 223 ? -6.141 24.375 22.531 1 98.56 223 ILE A N 1
ATOM 1652 C CA . ILE A 1 223 ? -5.719 25.359 21.531 1 98.56 223 ILE A CA 1
ATOM 1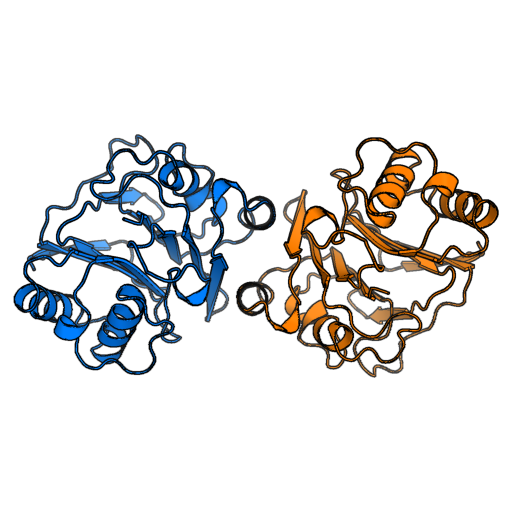653 C C . ILE A 1 223 ? -5.062 26.562 22.234 1 98.56 223 ILE A C 1
ATOM 1655 O O . ILE A 1 223 ? -5.617 27.109 23.188 1 98.56 223 ILE A O 1
ATOM 1659 N N . GLU A 1 224 ? -3.936 26.922 21.797 1 98.12 224 GLU A N 1
ATOM 1660 C CA . GLU A 1 224 ? -3.229 28.062 22.375 1 98.12 224 GLU A CA 1
ATOM 1661 C C . GLU A 1 224 ? -2.695 29 21.281 1 98.12 224 GLU A C 1
ATOM 1663 O O . GLU A 1 224 ? -2.482 28.562 20.141 1 98.12 224 GLU A O 1
ATOM 1668 N N . GLY A 1 225 ? -2.457 30.234 21.641 1 98 225 GLY A N 1
ATOM 1669 C CA . GLY A 1 225 ? -1.924 31.219 20.703 1 98 225 GLY A CA 1
ATOM 1670 C C . GLY A 1 225 ? -0.441 31.047 20.438 1 98 225 GLY A C 1
ATOM 1671 O O . GLY A 1 225 ? 0.318 30.672 21.344 1 98 225 GLY A O 1
ATOM 1672 N N . LEU A 1 226 ? -0.081 31.281 19.219 1 97.69 226 LEU A N 1
ATOM 1673 C CA . LEU A 1 226 ? 1.326 31.312 18.844 1 97.69 226 LEU A CA 1
ATOM 1674 C C . LEU A 1 226 ? 1.813 32.75 18.672 1 97.69 226 LEU A C 1
ATOM 1676 O O . LEU A 1 226 ? 1.064 33.625 18.219 1 97.69 226 LEU A O 1
ATOM 1680 N N . MET B 1 1 ? 11.938 -15.578 -16.266 1 70.19 1 MET B N 1
ATOM 1681 C CA . MET B 1 1 ? 10.562 -15.078 -16.25 1 70.19 1 MET B CA 1
ATOM 1682 C C . MET B 1 1 ? 9.922 -15.328 -14.883 1 70.19 1 MET B C 1
ATOM 1684 O O . MET B 1 1 ? 10.281 -16.281 -14.188 1 70.19 1 MET B O 1
ATOM 1688 N N . CYS B 1 2 ? 9.32 -14.43 -14.055 1 93.31 2 CYS B N 1
ATOM 1689 C CA . CYS B 1 2 ? 8.523 -14.125 -12.875 1 93.31 2 CYS B CA 1
ATOM 1690 C C . CYS B 1 2 ? 8.688 -15.203 -11.812 1 93.31 2 CYS B C 1
ATOM 1692 O O . CYS B 1 2 ? 9.336 -16.219 -12.055 1 93.31 2 CYS B O 1
ATOM 1694 N N . ARG B 1 3 ? 8.445 -14.984 -10.703 1 97.81 3 ARG B N 1
ATOM 1695 C CA . ARG B 1 3 ? 8.289 -15.875 -9.555 1 97.81 3 ARG B CA 1
ATOM 1696 C C . ARG B 1 3 ? 6.988 -15.594 -8.812 1 97.81 3 ARG B C 1
ATOM 1698 O O . ARG B 1 3 ? 6.582 -14.438 -8.688 1 97.81 3 ARG B O 1
ATOM 1705 N N . HIS B 1 4 ? 6.301 -16.703 -8.453 1 98.75 4 HIS B N 1
ATOM 1706 C CA . HIS B 1 4 ? 5.09 -16.422 -7.691 1 98.75 4 HIS B CA 1
ATOM 1707 C C . HIS B 1 4 ? 4.996 -17.312 -6.457 1 98.75 4 HIS B C 1
ATOM 1709 O O . HIS B 1 4 ? 5.734 -18.281 -6.336 1 98.75 4 HIS B O 1
ATOM 1715 N N . LEU B 1 5 ? 4.18 -16.875 -5.531 1 98.88 5 LEU B N 1
ATOM 1716 C CA . LEU B 1 5 ? 3.967 -17.5 -4.238 1 98.88 5 LEU B CA 1
ATOM 1717 C C . LEU B 1 5 ? 2.496 -17.438 -3.838 1 98.88 5 LEU B C 1
ATOM 1719 O O . LEU B 1 5 ? 1.852 -16.406 -3.982 1 98.88 5 LEU B O 1
ATOM 1723 N N . GLY B 1 6 ? 1.952 -18.547 -3.418 1 98.88 6 GLY B N 1
ATOM 1724 C CA . GLY B 1 6 ? 0.624 -18.641 -2.834 1 98.88 6 GLY B CA 1
ATOM 1725 C C . GLY B 1 6 ? 0.632 -19.156 -1.406 1 98.88 6 GLY B C 1
ATOM 1726 O O . GLY B 1 6 ? 1.457 -20 -1.048 1 98.88 6 GLY B O 1
ATOM 1727 N N . TRP B 1 7 ? -0.237 -18.672 -0.618 1 98.94 7 TRP B N 1
ATOM 1728 C CA . TRP B 1 7 ? -0.436 -19.125 0.757 1 98.94 7 TRP B CA 1
ATOM 1729 C C . TRP B 1 7 ? -1.912 -19.391 1.038 1 98.94 7 TRP B C 1
ATOM 1731 O O . TRP B 1 7 ? -2.771 -18.578 0.664 1 98.94 7 TRP B O 1
ATOM 1741 N N . LEU B 1 8 ? -2.219 -20.422 1.643 1 98.94 8 LEU B N 1
ATOM 1742 C CA . LEU B 1 8 ? -3.545 -20.719 2.172 1 98.94 8 LEU B CA 1
ATOM 1743 C C . LEU B 1 8 ? -3.447 -21.344 3.555 1 98.94 8 LEU B C 1
ATOM 1745 O O . LEU B 1 8 ? -2.885 -22.438 3.705 1 98.94 8 LEU B O 1
ATOM 1749 N N . GLY B 1 9 ? -3.943 -20.703 4.551 1 98.56 9 GLY B N 1
ATOM 1750 C CA . GLY B 1 9 ? -3.873 -21.188 5.922 1 98.56 9 GLY B CA 1
ATOM 1751 C C . GLY B 1 9 ? -4.184 -20.109 6.949 1 98.56 9 GLY B C 1
ATOM 1752 O O . GLY B 1 9 ? -5.043 -19.266 6.723 1 98.56 9 GLY B O 1
ATOM 1753 N N . ALA B 1 10 ? -3.59 -20.234 8.18 1 98.31 10 ALA B N 1
ATOM 1754 C CA . ALA B 1 10 ? -3.75 -19.203 9.203 1 98.31 10 ALA B CA 1
ATOM 1755 C C . ALA B 1 10 ? -3.236 -17.859 8.703 1 98.31 10 ALA B C 1
ATOM 1757 O O . ALA B 1 10 ? -2.309 -17.797 7.895 1 98.31 10 ALA B O 1
ATOM 1758 N N . PRO B 1 11 ? -3.838 -16.781 9.18 1 98.5 11 PRO B N 1
ATOM 1759 C CA . PRO B 1 11 ? -3.393 -15.477 8.703 1 98.5 11 PRO B CA 1
ATOM 1760 C C . PRO B 1 11 ? -1.898 -15.242 8.922 1 98.5 11 PRO B C 1
ATOM 1762 O O . PRO B 1 11 ? -1.381 -15.531 10.008 1 98.5 11 PRO B O 1
ATOM 1765 N N . ARG B 1 12 ? -1.259 -14.773 7.883 1 98.5 12 ARG B N 1
ATOM 1766 C CA . ARG B 1 12 ? 0.133 -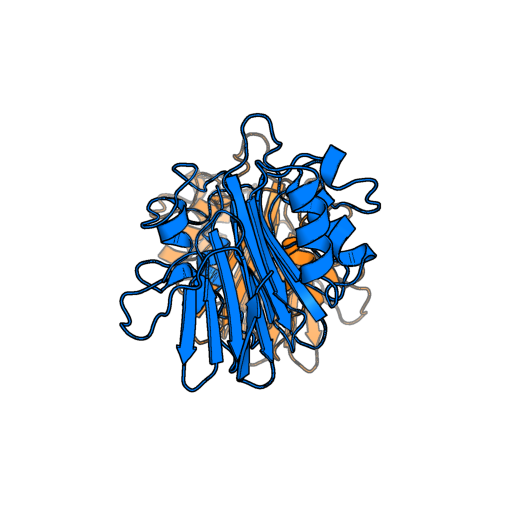14.336 7.895 1 98.5 12 ARG B CA 1
ATOM 1767 C C . ARG B 1 12 ? 0.278 -12.961 7.262 1 98.5 12 ARG B C 1
ATOM 1769 O O . ARG B 1 12 ? -0.537 -12.562 6.426 1 98.5 12 ARG B O 1
ATOM 1776 N N . SER B 1 13 ? 1.301 -12.25 7.715 1 98.69 13 SER B N 1
ATOM 1777 C CA . SER B 1 13 ? 1.555 -10.961 7.09 1 98.69 13 SER B CA 1
ATOM 1778 C C . SER B 1 13 ? 2.152 -11.133 5.695 1 98.69 13 SER B C 1
ATOM 1780 O O . SER B 1 13 ? 2.826 -12.125 5.422 1 98.69 13 SER B O 1
ATOM 1782 N N . LEU B 1 14 ? 1.938 -10.156 4.812 1 98.88 14 LEU B N 1
ATOM 1783 C CA . LEU B 1 14 ? 2.576 -10.188 3.502 1 98.88 14 LEU B CA 1
ATOM 1784 C C . LEU B 1 14 ? 4.094 -10.164 3.635 1 98.88 14 LEU B C 1
ATOM 1786 O O . LEU B 1 14 ? 4.797 -10.82 2.859 1 98.88 14 LEU B O 1
ATOM 1790 N N . SER B 1 15 ? 4.586 -9.445 4.668 1 98.88 15 SER B N 1
ATOM 1791 C CA . SER B 1 15 ? 6.023 -9.359 4.902 1 98.88 15 SER B CA 1
ATOM 1792 C C . SER B 1 15 ? 6.613 -10.734 5.211 1 98.88 15 SER B C 1
ATOM 1794 O O . SER B 1 15 ? 7.684 -11.078 4.707 1 98.88 15 SER B O 1
ATOM 1796 N N . SER B 1 16 ? 5.957 -11.531 5.98 1 98.69 16 SER B N 1
ATOM 1797 C CA . SER B 1 16 ? 6.465 -12.836 6.398 1 98.69 16 SER B CA 1
ATOM 1798 C C . SER B 1 16 ? 6.496 -13.82 5.227 1 98.69 16 SER B C 1
ATOM 1800 O O . SER B 1 16 ? 7.207 -14.82 5.273 1 98.69 16 SER B O 1
ATOM 1802 N N . LEU B 1 17 ? 5.73 -13.5 4.223 1 98.69 17 LEU B N 1
ATOM 1803 C CA . LEU B 1 17 ? 5.676 -14.383 3.064 1 98.69 17 LEU B CA 1
ATOM 1804 C C . LEU B 1 17 ? 6.621 -13.898 1.969 1 98.69 17 LEU B C 1
ATOM 1806 O O . LEU B 1 17 ? 7.277 -14.711 1.312 1 98.69 17 LEU B O 1
ATOM 1810 N N . MET B 1 18 ? 6.758 -12.586 1.827 1 98.81 18 MET B N 1
ATOM 1811 C CA . MET B 1 18 ? 7.402 -12.055 0.628 1 98.81 18 MET B CA 1
ATOM 1812 C C . MET B 1 18 ? 8.789 -11.508 0.949 1 98.81 18 MET B C 1
ATOM 1814 O O . MET B 1 18 ? 9.68 -11.523 0.099 1 98.81 18 MET B O 1
ATOM 1818 N N . LEU B 1 19 ? 8.945 -10.961 2.168 1 98.88 19 LEU B N 1
ATOM 1819 C CA . LEU B 1 19 ? 10.117 -10.125 2.426 1 98.88 19 LEU B CA 1
ATOM 1820 C C . LEU B 1 19 ? 11.055 -10.789 3.428 1 98.88 19 LEU B C 1
ATOM 1822 O O . LEU B 1 19 ? 12.273 -10.75 3.268 1 98.88 19 LEU B O 1
ATOM 1826 N N . GLU B 1 20 ? 10.562 -11.438 4.371 1 98.75 20 GLU B N 1
ATOM 1827 C CA . GLU B 1 20 ? 11.336 -11.875 5.527 1 98.75 20 GLU B CA 1
ATOM 1828 C C . GLU B 1 20 ? 12.086 -13.172 5.227 1 98.75 20 GLU B C 1
ATOM 1830 O O . GLU B 1 20 ? 13.227 -13.352 5.66 1 98.75 20 GLU B O 1
ATOM 1835 N N . PRO B 1 21 ? 11.492 -14.125 4.484 1 98.69 21 PRO B N 1
ATOM 1836 C CA . PRO B 1 21 ? 12.258 -15.344 4.219 1 98.69 21 PRO B CA 1
ATOM 1837 C C . PRO B 1 21 ? 13.562 -15.07 3.479 1 98.69 21 PRO B C 1
ATOM 1839 O O . PRO B 1 21 ? 13.609 -14.203 2.604 1 98.69 21 PRO B O 1
ATOM 1842 N N . PRO B 1 22 ? 14.617 -15.836 3.783 1 98.56 22 PRO B N 1
ATOM 1843 C CA . PRO B 1 22 ? 15.938 -15.562 3.211 1 98.56 22 PRO B CA 1
ATOM 1844 C C . PRO B 1 22 ? 15.945 -15.648 1.686 1 98.56 22 PRO B C 1
ATOM 1846 O O . PRO B 1 22 ? 16.797 -15.039 1.035 1 98.56 22 PRO B O 1
ATOM 1849 N N . HIS B 1 23 ? 15.047 -16.359 1.171 1 98.38 23 HIS B N 1
ATOM 1850 C CA . HIS B 1 23 ? 14.891 -16.469 -0.275 1 98.38 23 HIS B CA 1
ATOM 1851 C C . HIS B 1 23 ? 13.453 -16.156 -0.697 1 98.38 23 HIS B C 1
ATOM 1853 O O . HIS B 1 23 ? 12.883 -16.875 -1.531 1 98.38 23 HIS B O 1
ATOM 1859 N N . GLY B 1 24 ? 12.891 -15.164 -0.031 1 98.38 24 GLY B N 1
ATOM 1860 C CA . GLY B 1 24 ? 11.555 -14.734 -0.407 1 98.38 24 GLY B CA 1
ATOM 1861 C C . GLY B 1 24 ? 11.508 -14.039 -1.755 1 98.38 24 GLY B C 1
ATOM 1862 O O . GLY B 1 24 ? 12.523 -13.953 -2.451 1 98.38 24 GLY B O 1
ATOM 1863 N N . LEU B 1 25 ? 10.336 -13.578 -2.115 1 98.62 25 LEU B N 1
ATOM 1864 C CA . LEU B 1 25 ? 10.141 -12.984 -3.434 1 98.62 25 LEU B CA 1
ATOM 1865 C C . LEU B 1 25 ? 11.055 -11.781 -3.633 1 98.62 25 LEU B C 1
ATOM 1867 O O . LEU B 1 25 ? 11.523 -11.523 -4.746 1 98.62 25 LEU B O 1
ATOM 1871 N N . VAL B 1 26 ? 11.297 -11.016 -2.574 1 98.62 26 VAL B N 1
ATOM 1872 C CA . VAL B 1 26 ? 12.164 -9.852 -2.727 1 98.62 26 VAL B CA 1
ATOM 1873 C C . VAL B 1 26 ? 13.562 -10.305 -3.141 1 98.62 26 VAL B C 1
ATOM 1875 O O . VAL B 1 26 ? 14.172 -9.719 -4.039 1 98.62 26 VAL B O 1
ATOM 1878 N N . VAL B 1 27 ? 14.086 -11.328 -2.578 1 98.12 27 VAL B N 1
ATOM 1879 C CA . VAL B 1 27 ? 15.391 -11.859 -2.939 1 98.12 27 VAL B CA 1
ATOM 1880 C C . VAL B 1 27 ? 15.32 -12.508 -4.32 1 98.12 27 VAL B C 1
ATOM 1882 O O . VAL B 1 27 ? 16.219 -12.32 -5.148 1 98.12 27 VAL B O 1
ATOM 1885 N N . GLN B 1 28 ? 14.234 -13.234 -4.555 1 97.69 28 GLN B N 1
ATOM 1886 C CA . GLN B 1 28 ? 14.07 -13.898 -5.844 1 97.69 28 GLN B CA 1
ATOM 1887 C C . GLN B 1 28 ? 13.969 -12.883 -6.977 1 97.69 28 GLN B C 1
ATOM 1889 O O . GLN B 1 28 ? 14.172 -13.227 -8.148 1 97.69 28 GLN B O 1
ATOM 1894 N N . SER B 1 29 ? 13.586 -11.656 -6.629 1 97.06 29 SER B N 1
ATOM 1895 C CA . SER B 1 29 ? 13.492 -10.625 -7.66 1 97.06 29 SER B CA 1
ATOM 1896 C C . SER B 1 29 ? 14.867 -10.289 -8.234 1 97.06 29 SER B C 1
ATOM 1898 O O . SER B 1 29 ? 14.977 -9.898 -9.398 1 97.06 29 SER B O 1
ATOM 1900 N N . TYR B 1 30 ? 15.945 -10.516 -7.449 1 95.5 30 TYR B N 1
ATOM 1901 C CA . TYR B 1 30 ? 17.25 -10.148 -7.977 1 95.5 30 TYR B CA 1
ATOM 1902 C C . TYR B 1 30 ? 18.219 -11.32 -7.906 1 95.5 30 TYR B C 1
ATOM 1904 O O . TYR B 1 30 ? 19.281 -11.305 -8.547 1 95.5 30 TYR B O 1
ATOM 1912 N N . SER B 1 31 ? 17.891 -12.305 -7.105 1 95 31 SER B N 1
ATOM 1913 C CA . SER B 1 31 ? 18.781 -13.445 -6.957 1 95 31 SER B CA 1
ATOM 1914 C C . SER B 1 31 ? 18.016 -14.742 -6.793 1 95 31 SER B C 1
ATOM 1916 O O . SER B 1 31 ? 18.172 -15.453 -5.797 1 95 31 SER B O 1
ATOM 1918 N N . PRO B 1 32 ? 17.203 -15.094 -7.809 1 94.69 32 PRO B N 1
ATOM 1919 C CA . PRO B 1 32 ? 16.516 -16.391 -7.738 1 94.69 32 PRO B CA 1
ATOM 1920 C C . PRO B 1 32 ? 17.469 -17.578 -7.867 1 94.69 32 PRO B C 1
ATOM 1922 O O . PRO B 1 32 ? 18.469 -17.5 -8.594 1 94.69 32 PRO B O 1
ATOM 1925 N N . ARG B 1 33 ? 17.125 -18.641 -7.23 1 94.94 33 ARG B N 1
ATOM 1926 C CA . ARG B 1 33 ? 18.031 -19.781 -7.219 1 94.94 33 ARG B CA 1
ATOM 1927 C C . ARG B 1 33 ? 17.625 -20.812 -8.281 1 94.94 33 ARG B C 1
ATOM 1929 O O . ARG B 1 33 ? 18.469 -21.562 -8.766 1 94.94 33 ARG B O 1
ATOM 1936 N N . ARG B 1 34 ? 16.328 -20.766 -8.594 1 92.88 34 ARG B N 1
ATOM 1937 C CA . ARG B 1 34 ? 15.852 -21.859 -9.43 1 92.88 34 ARG B CA 1
ATOM 1938 C C . ARG B 1 34 ? 15.211 -21.344 -10.711 1 92.88 34 ARG B C 1
ATOM 1940 O O . ARG B 1 34 ? 14.539 -22.078 -11.43 1 92.88 34 ARG B O 1
ATOM 1947 N N . GLN B 1 35 ? 15.273 -20.078 -10.922 1 89.94 35 GLN B N 1
ATOM 1948 C CA . GLN B 1 35 ? 14.68 -19.5 -12.117 1 89.94 35 GLN B CA 1
ATOM 1949 C C . GLN B 1 35 ? 15.391 -20 -13.375 1 89.94 35 GLN B C 1
ATOM 1951 O O . GLN B 1 35 ? 16.609 -19.891 -13.484 1 89.94 35 GLN B O 1
ATOM 1956 N N . LYS B 1 36 ? 14.672 -20.453 -14.281 1 84.31 36 LYS B N 1
ATOM 1957 C CA . LYS B 1 36 ? 15.227 -21.078 -15.477 1 84.31 36 LYS B CA 1
ATOM 1958 C C . LYS B 1 36 ? 15.266 -20.094 -16.641 1 84.31 36 LYS B C 1
ATOM 1960 O O . LYS B 1 36 ? 16.047 -20.266 -17.578 1 84.31 36 LYS B O 1
ATOM 1965 N N . HIS B 1 37 ? 14.375 -19.172 -16.609 1 83.44 37 HIS B N 1
ATOM 1966 C CA . HIS B 1 37 ? 14.219 -18.219 -17.703 1 83.44 37 HIS B CA 1
ATOM 1967 C C . HIS B 1 37 ? 14.305 -16.781 -17.203 1 83.44 37 HIS B C 1
ATOM 1969 O O . HIS B 1 37 ? 13.648 -16.422 -16.219 1 83.44 37 HIS B O 1
ATOM 1975 N N . GLY B 1 38 ? 15.039 -15.977 -17.797 1 80.19 38 GLY B N 1
ATOM 1976 C CA . GLY B 1 38 ? 15.266 -14.617 -17.312 1 80.19 38 GLY B CA 1
ATOM 1977 C C . GLY B 1 38 ? 16.25 -14.555 -16.156 1 80.19 38 GLY B C 1
ATOM 1978 O O .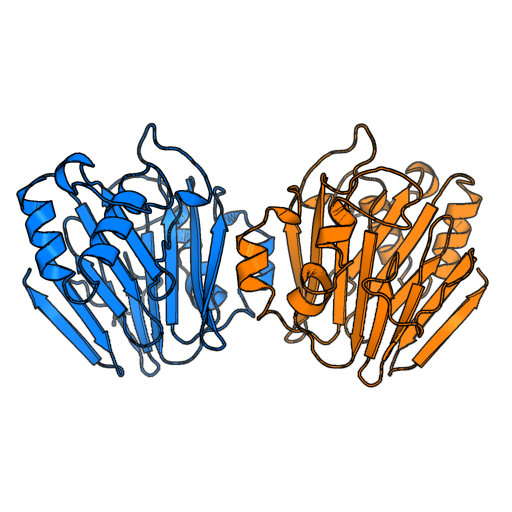 GLY B 1 38 ? 16.594 -15.586 -15.57 1 80.19 38 GLY B O 1
ATOM 1979 N N . LEU B 1 39 ? 16.703 -13.383 -15.883 1 81.75 39 LEU B N 1
ATOM 1980 C CA . LEU B 1 39 ? 17.75 -13.258 -14.875 1 81.75 39 LEU B CA 1
ATOM 1981 C C . LEU B 1 39 ? 17.25 -12.469 -13.672 1 81.75 39 LEU B C 1
ATOM 1983 O O . LEU B 1 39 ? 17.594 -12.797 -12.531 1 81.75 39 LEU B O 1
ATOM 1987 N N . VAL B 1 40 ? 16.547 -11.477 -13.938 1 90.06 40 VAL B N 1
ATOM 1988 C CA . VAL B 1 40 ? 16.094 -10.586 -12.875 1 90.06 40 VAL B CA 1
ATOM 1989 C C . VAL B 1 40 ? 14.602 -10.297 -13.039 1 90.06 40 VAL B C 1
ATOM 1991 O O . VAL B 1 40 ? 14.094 -10.234 -14.164 1 90.06 40 VAL B O 1
ATOM 1994 N N . ASN B 1 41 ? 13.906 -10.219 -11.969 1 94.25 41 ASN B N 1
ATOM 1995 C CA . ASN B 1 41 ? 12.477 -9.938 -11.945 1 94.25 41 ASN B CA 1
ATOM 1996 C C . ASN B 1 41 ? 12.195 -8.531 -11.422 1 94.25 41 ASN B C 1
ATOM 1998 O O . ASN B 1 41 ? 11.602 -8.367 -10.352 1 94.25 41 ASN B O 1
ATOM 2002 N N . ALA B 1 42 ? 12.547 -7.555 -12.242 1 93 42 ALA B N 1
ATOM 2003 C CA . ALA B 1 42 ? 12.57 -6.176 -11.766 1 93 42 ALA B CA 1
ATOM 2004 C C . ALA B 1 42 ? 11.5 -5.336 -12.461 1 93 42 ALA B C 1
ATOM 2006 O O . ALA B 1 42 ? 11.477 -4.113 -12.32 1 93 42 ALA B O 1
ATOM 2007 N N . ASP B 1 43 ? 10.648 -5.992 -13.242 1 95.44 43 ASP B N 1
ATOM 2008 C CA . ASP B 1 43 ? 9.734 -5.238 -14.094 1 95.44 43 ASP B CA 1
ATOM 2009 C C . ASP B 1 43 ? 8.375 -5.059 -13.414 1 95.44 43 ASP B C 1
ATOM 2011 O O . ASP B 1 43 ? 7.387 -4.75 -14.078 1 95.44 43 ASP B O 1
ATOM 2015 N N . GLY B 1 44 ? 8.281 -5.375 -12.125 1 97.06 44 GLY B N 1
ATOM 2016 C CA . GLY B 1 44 ? 7.047 -5.207 -11.383 1 97.06 44 GLY B CA 1
ATOM 2017 C C . GLY B 1 44 ? 6.809 -6.305 -10.359 1 97.06 44 GLY B C 1
ATOM 2018 O O . GLY B 1 44 ? 7.57 -7.27 -10.297 1 97.06 44 GLY B O 1
ATOM 2019 N N . TRP B 1 45 ? 5.836 -6.078 -9.602 1 98.56 45 TRP B N 1
ATOM 2020 C CA . TRP B 1 45 ? 5.418 -7.043 -8.586 1 98.56 45 TRP B CA 1
ATOM 2021 C C . TRP B 1 45 ? 3.971 -6.797 -8.172 1 98.56 45 TRP B C 1
ATOM 2023 O O . TRP B 1 45 ? 3.371 -5.789 -8.547 1 98.56 45 TRP B O 1
ATOM 2033 N N . GLY B 1 46 ? 3.473 -7.77 -7.488 1 98.75 46 GLY B N 1
ATOM 2034 C CA . GLY B 1 46 ? 2.148 -7.613 -6.906 1 98.75 46 GLY B CA 1
ATOM 2035 C C . GLY B 1 46 ? 1.889 -8.57 -5.754 1 98.75 46 GLY B C 1
ATOM 2036 O O . GLY B 1 46 ? 2.5 -9.633 -5.676 1 98.75 46 GLY B O 1
ATOM 2037 N N . ALA B 1 47 ? 1.048 -8.148 -4.887 1 98.88 47 ALA B N 1
ATOM 2038 C CA . ALA B 1 47 ? 0.503 -8.945 -3.785 1 98.88 47 ALA B CA 1
ATOM 2039 C C . ALA B 1 47 ? -1.019 -8.836 -3.734 1 98.88 47 ALA B C 1
ATOM 2041 O O . ALA B 1 47 ? -1.568 -7.734 -3.656 1 98.88 47 ALA B O 1
ATOM 2042 N N . GLY B 1 48 ? -1.69 -9.898 -3.9 1 98.88 48 GLY B N 1
ATOM 2043 C CA . GLY B 1 48 ? -3.125 -10.008 -3.691 1 98.88 48 GLY B CA 1
ATOM 2044 C C . GLY B 1 48 ? -3.488 -10.836 -2.469 1 98.88 48 GLY B C 1
ATOM 2045 O O . GLY B 1 48 ? -2.799 -11.805 -2.141 1 98.88 48 GLY B O 1
ATOM 2046 N N . PHE B 1 49 ? -4.535 -10.438 -1.805 1 98.94 49 PHE B N 1
ATOM 2047 C CA . PHE B 1 49 ? -4.961 -11.148 -0.603 1 98.94 49 PHE B CA 1
ATOM 2048 C C . PHE B 1 49 ? -6.449 -10.922 -0.344 1 98.94 49 PHE B C 1
ATOM 2050 O O . PHE B 1 49 ? -7.07 -10.07 -0.977 1 98.94 49 PHE B O 1
ATOM 2057 N N . PHE B 1 50 ? -6.941 -11.742 0.47 1 98.81 50 PHE B N 1
ATOM 2058 C CA . PHE B 1 50 ? -8.367 -11.68 0.786 1 98.81 50 PHE B CA 1
ATOM 2059 C C . PHE B 1 50 ? -8.578 -11.18 2.207 1 98.81 50 PHE B C 1
ATOM 2061 O O . PHE B 1 50 ? -7.973 -11.688 3.152 1 98.81 50 PHE B O 1
ATOM 2068 N N . ALA B 1 51 ? -9.344 -10.148 2.342 1 97.81 51 ALA B N 1
ATOM 2069 C CA . ALA B 1 51 ? -9.656 -9.531 3.629 1 97.81 51 ALA B CA 1
ATOM 2070 C C . ALA B 1 51 ? -11.078 -8.977 3.643 1 97.81 51 ALA B C 1
ATOM 2072 O O . ALA B 1 51 ? -11.5 -8.312 2.693 1 97.81 51 ALA B O 1
ATOM 2073 N N . GLU B 1 52 ? -11.797 -9.266 4.777 1 95.5 52 GLU B N 1
ATOM 2074 C CA . GLU B 1 52 ? -13.148 -8.758 4.984 1 95.5 52 GLU B CA 1
ATOM 2075 C C . GLU B 1 52 ? -14.055 -9.086 3.797 1 95.5 52 GLU B C 1
ATOM 2077 O O . GLU B 1 52 ? -14.75 -8.211 3.279 1 95.5 52 GLU B O 1
ATOM 2082 N N . GLY B 1 53 ? -13.922 -10.211 3.246 1 94.31 53 GLY B N 1
ATOM 2083 C CA . GLY B 1 53 ? -14.828 -10.75 2.25 1 94.31 53 GLY B CA 1
ATOM 2084 C C . GLY B 1 53 ? -14.531 -10.273 0.843 1 94.31 53 GLY B C 1
ATOM 2085 O O . GLY B 1 53 ? -15.352 -10.445 -0.064 1 94.31 53 GLY B O 1
ATOM 2086 N N . ALA B 1 54 ? -13.406 -9.625 0.64 1 97.19 54 ALA B N 1
ATOM 2087 C CA . ALA B 1 54 ? -13.07 -9.094 -0.682 1 97.19 54 ALA B CA 1
ATOM 2088 C C . ALA B 1 54 ? -11.617 -9.406 -1.043 1 97.19 54 ALA B C 1
ATOM 2090 O O . ALA B 1 54 ? -10.781 -9.602 -0.16 1 97.19 54 ALA B O 1
ATOM 2091 N N . SER B 1 55 ? -11.367 -9.523 -2.361 1 98.25 55 SER B N 1
ATOM 2092 C CA . SER B 1 55 ? -9.984 -9.578 -2.824 1 98.25 55 SER B CA 1
ATOM 2093 C C . SER B 1 55 ? -9.367 -8.188 -2.902 1 98.25 55 SER B C 1
ATOM 2095 O O . SER B 1 55 ? -10.039 -7.23 -3.299 1 98.25 55 SER B O 1
ATOM 2097 N N . ARG B 1 56 ? -8.164 -8.062 -2.475 1 98.5 56 ARG B N 1
ATOM 2098 C CA . ARG B 1 56 ? -7.391 -6.82 -2.502 1 98.5 56 ARG B CA 1
ATOM 2099 C C . ARG B 1 56 ? -6.059 -7.027 -3.217 1 98.5 56 ARG B C 1
ATOM 2101 O O . ARG B 1 56 ? -5.516 -8.133 -3.221 1 98.5 56 ARG B O 1
ATOM 2108 N N . ARG B 1 57 ? -5.543 -5.93 -3.77 1 98.5 57 ARG B N 1
ATOM 2109 C CA . ARG B 1 57 ? -4.297 -6.047 -4.52 1 98.5 57 ARG B CA 1
ATOM 2110 C C . ARG B 1 57 ? -3.441 -4.793 -4.355 1 98.5 57 ARG B C 1
ATOM 2112 O O . ARG B 1 57 ? -3.961 -3.678 -4.348 1 98.5 57 ARG B O 1
ATOM 2119 N N . TRP B 1 58 ? -2.221 -4.973 -4.176 1 98.81 58 TRP B N 1
ATOM 2120 C CA . TRP B 1 58 ? -1.158 -3.979 -4.281 1 98.81 58 TRP B CA 1
ATOM 2121 C C . TRP B 1 58 ? -0.164 -4.355 -5.375 1 98.81 58 TRP B C 1
ATOM 2123 O O . TRP B 1 58 ? 0.51 -5.387 -5.281 1 98.81 58 TRP B O 1
ATOM 2133 N N . ARG B 1 59 ? -0.082 -3.523 -6.453 1 98.5 59 ARG B N 1
ATOM 2134 C CA . ARG B 1 59 ? 0.803 -3.822 -7.574 1 98.5 59 ARG B CA 1
ATOM 2135 C C . ARG B 1 59 ? 1.685 -2.625 -7.91 1 98.5 59 ARG B C 1
ATOM 2137 O O . ARG B 1 59 ? 1.32 -1.481 -7.629 1 98.5 59 ARG B O 1
ATOM 2144 N N . SER B 1 60 ? 2.785 -2.908 -8.469 1 97.69 60 SER B N 1
ATOM 2145 C CA . SER B 1 60 ? 3.738 -1.88 -8.867 1 97.69 60 SER B CA 1
ATOM 2146 C C . SER B 1 60 ? 4.512 -2.301 -10.117 1 97.69 60 SER B C 1
ATOM 2148 O O . SER B 1 60 ? 4.738 -3.49 -10.336 1 97.69 60 SER B O 1
ATOM 2150 N N . ALA B 1 61 ? 4.891 -1.301 -10.922 1 96.5 61 ALA B N 1
ATOM 2151 C CA . ALA B 1 61 ? 5.715 -1.554 -12.102 1 96.5 61 ALA B CA 1
ATOM 2152 C C . ALA B 1 61 ? 7.199 -1.393 -11.773 1 96.5 61 ALA B C 1
ATOM 2154 O O . ALA B 1 61 ? 8.055 -1.535 -12.656 1 96.5 61 ALA B O 1
ATOM 2155 N N . ARG B 1 62 ? 7.535 -1.114 -10.477 1 95.69 62 ARG B N 1
ATOM 2156 C CA . ARG B 1 62 ? 8.906 -0.918 -10.016 1 95.69 62 ARG B CA 1
ATOM 2157 C C . ARG B 1 62 ? 9.438 -2.174 -9.328 1 95.69 62 ARG B C 1
ATOM 2159 O O . ARG B 1 62 ? 8.664 -3.07 -8.977 1 95.69 62 ARG B O 1
ATOM 2166 N N . PRO B 1 63 ? 10.781 -2.262 -9.188 1 96.44 63 PRO B N 1
ATOM 2167 C CA . PRO B 1 63 ? 11.328 -3.416 -8.461 1 96.44 63 PRO B CA 1
ATOM 2168 C C . PRO B 1 63 ? 10.852 -3.484 -7.016 1 96.44 63 PRO B C 1
ATOM 2170 O O . PRO B 1 63 ? 10.75 -2.451 -6.348 1 96.44 63 PRO B O 1
ATOM 2173 N N . LEU B 1 64 ? 10.617 -4.664 -6.574 1 97.94 64 LEU B N 1
ATOM 2174 C CA . LEU B 1 64 ? 10.102 -4.887 -5.23 1 97.94 64 LEU B CA 1
ATOM 2175 C C . LEU B 1 64 ? 11.109 -4.449 -4.176 1 97.94 64 LEU B C 1
ATOM 2177 O O . LEU B 1 64 ? 10.734 -3.893 -3.141 1 97.94 64 LEU B O 1
ATOM 2181 N N . TRP B 1 65 ? 12.391 -4.684 -4.367 1 95.88 65 TRP B N 1
ATOM 2182 C CA . TRP B 1 65 ? 13.43 -4.469 -3.363 1 95.88 65 TRP B CA 1
ATOM 2183 C C . TRP B 1 65 ? 13.562 -2.988 -3.023 1 95.88 65 TRP B C 1
ATOM 2185 O O . TRP B 1 65 ? 14.164 -2.629 -2.012 1 95.88 65 TRP B O 1
ATOM 2195 N N . GLY B 1 66 ? 12.938 -2.123 -3.816 1 94.69 66 GLY B N 1
ATOM 2196 C CA . GLY B 1 66 ? 13.055 -0.692 -3.584 1 94.69 66 GLY B CA 1
ATOM 2197 C C . GLY B 1 66 ? 11.781 -0.061 -3.064 1 94.69 66 GLY B C 1
ATOM 2198 O O . GLY B 1 66 ? 11.695 1.162 -2.938 1 94.69 66 GLY B O 1
ATOM 2199 N N . ASP B 1 67 ? 10.82 -0.828 -2.887 1 96.88 67 ASP B N 1
ATOM 2200 C CA . ASP B 1 67 ? 9.539 -0.254 -2.51 1 96.88 67 ASP B CA 1
ATOM 2201 C C . ASP B 1 67 ? 9.445 -0.058 -0.998 1 96.88 67 ASP B C 1
ATOM 2203 O O . ASP B 1 67 ? 8.992 -0.948 -0.277 1 96.88 67 ASP B O 1
ATOM 2207 N N . ALA B 1 68 ? 9.805 1.142 -0.536 1 97.25 68 ALA B N 1
ATOM 2208 C CA . ALA B 1 68 ? 9.859 1.465 0.887 1 97.25 68 ALA B CA 1
ATOM 2209 C C . ALA B 1 68 ? 8.469 1.437 1.516 1 97.25 68 ALA B C 1
ATOM 2211 O O . ALA B 1 68 ? 8.32 1.071 2.684 1 97.25 68 ALA B O 1
ATOM 2212 N N . SER B 1 69 ? 7.469 1.858 0.749 1 98.31 69 SER B N 1
ATOM 2213 C CA . SER B 1 69 ? 6.105 1.849 1.265 1 98.31 69 SER B CA 1
ATOM 2214 C C . SER B 1 69 ? 5.633 0.427 1.557 1 98.31 69 SER B C 1
ATOM 2216 O O . SER B 1 69 ? 5.055 0.165 2.611 1 98.31 69 SER B O 1
ATOM 2218 N N . PHE B 1 70 ? 5.891 -0.47 0.647 1 98.81 70 PHE B N 1
ATOM 2219 C CA . PHE B 1 70 ? 5.496 -1.857 0.857 1 98.81 70 PHE B CA 1
ATOM 2220 C C . PHE B 1 70 ? 6.234 -2.457 2.049 1 98.81 70 PHE B C 1
ATOM 2222 O O . PHE B 1 70 ? 5.629 -3.143 2.877 1 98.81 70 PHE B O 1
ATOM 2229 N N . ALA B 1 71 ? 7.539 -2.217 2.105 1 98.56 71 ALA B N 1
ATOM 2230 C CA . ALA B 1 71 ? 8.328 -2.707 3.232 1 98.56 71 ALA B CA 1
ATOM 2231 C C . ALA B 1 71 ? 7.75 -2.217 4.559 1 98.56 71 ALA B C 1
ATOM 2233 O O . ALA B 1 71 ? 7.773 -2.939 5.559 1 98.56 71 ALA B O 1
ATOM 2234 N N . SER B 1 72 ? 7.242 -1.051 4.543 1 98.44 72 SER B N 1
ATOM 2235 C CA . SER B 1 72 ? 6.711 -0.429 5.75 1 98.44 72 SER B CA 1
ATOM 2236 C C . SER B 1 72 ? 5.348 -1.013 6.117 1 98.44 72 SER B C 1
ATOM 2238 O O . SER B 1 72 ? 5.078 -1.277 7.293 1 98.44 72 SER B O 1
ATOM 2240 N N . VAL B 1 73 ? 4.488 -1.315 5.16 1 98.75 73 VAL B N 1
ATOM 2241 C CA . VAL B 1 73 ? 3.078 -1.604 5.41 1 98.75 73 VAL B CA 1
ATOM 2242 C C . VAL B 1 73 ? 2.857 -3.115 5.441 1 98.75 73 VAL B C 1
ATOM 2244 O O . VAL B 1 73 ? 2.002 -3.609 6.18 1 98.75 73 VAL B O 1
ATOM 2247 N N . ALA B 1 74 ? 3.648 -3.891 4.754 1 98.75 74 ALA B N 1
ATOM 2248 C CA . ALA B 1 74 ? 3.463 -5.32 4.52 1 98.75 74 ALA B CA 1
ATOM 2249 C C . ALA B 1 74 ? 3.391 -6.086 5.836 1 98.75 74 ALA B C 1
ATOM 2251 O O . ALA B 1 74 ? 2.668 -7.082 5.945 1 98.75 74 ALA B O 1
ATOM 2252 N N . PRO B 1 75 ? 4.094 -5.648 6.922 1 98.56 75 PRO B N 1
ATOM 2253 C CA . PRO B 1 75 ? 4.07 -6.41 8.172 1 98.56 75 PRO B CA 1
ATOM 2254 C C . PRO B 1 75 ? 2.689 -6.434 8.82 1 98.56 75 PRO B C 1
ATOM 2256 O O . PRO B 1 75 ? 2.387 -7.336 9.609 1 98.56 75 PRO B O 1
ATOM 2259 N N . VAL B 1 76 ? 1.847 -5.5 8.438 1 98.25 76 VAL B N 1
ATOM 2260 C CA . VAL B 1 76 ? 0.583 -5.434 9.164 1 98.25 76 VAL B CA 1
ATOM 2261 C C . VAL B 1 76 ? -0.567 -5.824 8.234 1 98.25 76 VAL B C 1
ATOM 2263 O O . VAL B 1 76 ? -1.728 -5.84 8.656 1 98.25 76 VAL B O 1
ATOM 2266 N N . LEU B 1 77 ? -0.329 -6.117 7 1 98.44 77 LEU B N 1
ATOM 2267 C CA . LEU B 1 77 ? -1.311 -6.695 6.09 1 98.44 77 LEU B CA 1
ATOM 2268 C C . LEU B 1 77 ? -1.338 -8.219 6.219 1 98.44 77 LEU B C 1
ATOM 2270 O O . LEU B 1 77 ? -0.425 -8.898 5.75 1 98.44 77 LEU B O 1
ATOM 2274 N N . ARG B 1 78 ? -2.365 -8.711 6.863 1 98.38 78 ARG B N 1
ATOM 2275 C CA . ARG B 1 78 ? -2.432 -10.141 7.156 1 98.38 78 ARG B CA 1
ATOM 2276 C C . ARG B 1 78 ? -3.607 -10.797 6.438 1 98.38 78 ARG B C 1
ATOM 2278 O O . ARG B 1 78 ? -4.664 -10.18 6.277 1 98.38 78 ARG B O 1
ATOM 2285 N N . SER B 1 79 ? -3.461 -11.969 6.031 1 98.81 79 SER B N 1
ATOM 2286 C CA . SER B 1 79 ? -4.516 -12.711 5.352 1 98.81 79 SER B CA 1
ATOM 2287 C C . SER B 1 79 ? -4.273 -14.219 5.43 1 98.81 79 SER B C 1
ATOM 2289 O O . SER B 1 79 ? -3.133 -14.656 5.59 1 98.81 79 SER B O 1
ATOM 2291 N N . GLY B 1 80 ? -5.289 -14.969 5.391 1 98.69 80 GLY B N 1
ATOM 2292 C CA . GLY B 1 80 ? -5.203 -16.422 5.32 1 98.69 80 GLY B CA 1
ATOM 2293 C C . GLY B 1 80 ? -5.039 -16.938 3.902 1 98.69 80 GLY B C 1
ATOM 2294 O O . GLY B 1 80 ? -4.863 -18.141 3.691 1 98.69 80 GLY B O 1
ATOM 2295 N N . CYS B 1 81 ? -5.094 -16.094 2.945 1 98.88 81 CYS B N 1
ATOM 2296 C CA . CYS B 1 81 ? -4.977 -16.469 1.54 1 98.88 81 CYS B CA 1
ATOM 2297 C C . CYS B 1 81 ? -4.309 -15.367 0.736 1 98.88 81 CYS B C 1
ATOM 2299 O O . CYS B 1 81 ? -4.828 -14.25 0.652 1 98.88 81 CYS B O 1
ATOM 2301 N N . VAL B 1 82 ? -3.152 -15.656 0.122 1 98.94 82 VAL B N 1
ATOM 2302 C CA . VAL B 1 82 ? -2.324 -14.664 -0.549 1 98.94 82 VAL B CA 1
ATOM 2303 C C . VAL B 1 82 ? -1.828 -15.211 -1.883 1 98.94 82 VAL B C 1
ATOM 2305 O O . VAL B 1 82 ? -1.499 -16.391 -1.988 1 98.94 82 VAL B O 1
ATOM 2308 N N . VAL B 1 83 ? -1.829 -14.414 -2.928 1 98.94 83 VAL B N 1
ATOM 2309 C CA . VAL B 1 83 ? -1.142 -14.648 -4.195 1 98.94 83 VAL B CA 1
ATOM 2310 C C . VAL B 1 83 ? -0.185 -13.492 -4.48 1 98.94 83 VAL B C 1
ATOM 2312 O O . VAL B 1 83 ? -0.61 -12.336 -4.598 1 98.94 83 VAL B O 1
ATOM 2315 N N . ALA B 1 84 ? 1.072 -13.758 -4.559 1 98.94 84 ALA B N 1
ATOM 2316 C CA . ALA B 1 84 ? 2.072 -12.711 -4.793 1 98.94 84 ALA B CA 1
ATOM 2317 C C . ALA B 1 84 ? 3.02 -13.109 -5.922 1 98.94 84 ALA B C 1
ATOM 2319 O O . ALA B 1 84 ? 3.164 -14.289 -6.234 1 98.94 84 ALA B O 1
ATOM 2320 N N . ALA B 1 85 ? 3.635 -12.117 -6.547 1 98.81 85 ALA B N 1
ATOM 2321 C CA . ALA B 1 85 ? 4.5 -12.414 -7.688 1 98.81 85 ALA B CA 1
ATOM 2322 C C . ALA B 1 85 ? 5.473 -11.266 -7.945 1 98.81 85 ALA B C 1
ATOM 2324 O O . ALA B 1 85 ? 5.199 -10.117 -7.582 1 98.81 85 ALA B O 1
ATOM 2325 N N . VAL B 1 86 ? 6.625 -11.586 -8.5 1 98.44 86 VAL B N 1
ATOM 2326 C CA . VAL B 1 86 ? 7.543 -10.625 -9.109 1 98.44 86 VAL B CA 1
ATOM 2327 C C . VAL B 1 86 ? 7.68 -10.922 -10.602 1 98.44 86 VAL B C 1
ATOM 2329 O O . VAL B 1 86 ? 7.609 -12.078 -11.023 1 98.44 86 VAL B O 1
ATOM 2332 N N . ARG B 1 87 ? 7.902 -9.852 -11.328 1 96.75 87 ARG B N 1
ATOM 2333 C CA . ARG B 1 87 ? 7.754 -9.961 -12.773 1 96.75 87 ARG B CA 1
ATOM 2334 C C . ARG B 1 87 ? 9.078 -9.688 -13.484 1 96.75 87 ARG B C 1
ATOM 2336 O O . ARG B 1 87 ? 9.805 -8.766 -13.109 1 96.75 87 ARG B O 1
ATOM 2343 N N . SER B 1 88 ? 9.352 -10.5 -14.406 1 94 88 SER B N 1
ATOM 2344 C CA . SER B 1 88 ? 10.312 -10.227 -15.461 1 94 88 SER B CA 1
ATOM 2345 C C . SER B 1 88 ? 9.625 -10.125 -16.828 1 94 88 SER B C 1
ATOM 2347 O O . SER B 1 88 ? 9.188 -11.133 -17.375 1 94 88 SER B O 1
ATOM 2349 N N . ALA B 1 89 ? 9.523 -8.938 -17.328 1 89.06 89 ALA B N 1
ATOM 2350 C CA . ALA B 1 89 ? 8.781 -8.711 -18.578 1 89.06 89 ALA B CA 1
ATOM 2351 C C . ALA B 1 89 ? 9.516 -9.32 -19.766 1 89.06 89 ALA B C 1
ATOM 2353 O O . ALA B 1 89 ? 10.742 -9.234 -19.859 1 89.06 89 ALA B O 1
ATOM 2354 N N . SER B 1 90 ? 8.758 -9.922 -20.562 1 81.69 90 SER B N 1
ATOM 2355 C CA . SER B 1 90 ? 9.336 -10.32 -21.844 1 81.69 90 SER B CA 1
ATOM 2356 C C . SER B 1 90 ? 9.773 -9.102 -22.656 1 81.69 90 SER B C 1
ATOM 2358 O O . SER B 1 90 ? 9.219 -8.008 -22.5 1 81.69 90 SER B O 1
ATOM 2360 N N . VAL B 1 91 ? 10.773 -9.266 -23.469 1 80.88 91 VAL B N 1
ATOM 2361 C CA . VAL B 1 91 ? 11.281 -8.164 -24.266 1 80.88 91 VAL B CA 1
ATOM 2362 C C . VAL B 1 91 ? 10.156 -7.559 -25.109 1 80.88 91 VAL B C 1
ATOM 2364 O O . VAL B 1 91 ? 9.375 -8.281 -25.734 1 80.88 91 VAL B O 1
ATOM 2367 N N . GLY B 1 92 ? 10.055 -6.316 -25.016 1 81.19 92 GLY B N 1
ATOM 2368 C CA . GLY B 1 92 ? 9.078 -5.598 -25.812 1 81.19 92 GLY B CA 1
ATOM 2369 C C . GLY B 1 92 ? 7.742 -5.426 -25.094 1 81.19 92 GLY B C 1
ATOM 2370 O O . GLY B 1 92 ? 6.875 -4.691 -25.578 1 81.19 92 GLY B O 1
ATOM 2371 N N . MET B 1 93 ? 7.492 -6.051 -24.031 1 82.5 93 MET B N 1
ATOM 2372 C CA . MET B 1 93 ? 6.234 -5.953 -23.297 1 82.5 93 MET B CA 1
ATOM 2373 C C . MET B 1 93 ? 6.223 -4.719 -22.391 1 82.5 93 MET B C 1
ATOM 2375 O O . MET B 1 93 ? 7.27 -4.309 -21.891 1 82.5 93 MET B O 1
ATOM 2379 N N . PRO B 1 94 ? 5.008 -4.188 -22.219 1 83.88 94 PRO B N 1
ATOM 2380 C CA . PRO B 1 94 ? 4.922 -2.977 -21.391 1 83.88 94 PRO B CA 1
ATOM 2381 C C . PRO B 1 94 ? 5.277 -3.223 -19.938 1 83.88 94 PRO B C 1
ATOM 2383 O O . PRO B 1 94 ? 4.996 -4.301 -19.391 1 83.88 94 PRO B O 1
ATOM 2386 N N . ILE B 1 95 ? 5.93 -2.293 -19.375 1 86.69 95 ILE B N 1
ATOM 2387 C CA . ILE B 1 95 ? 6.191 -2.258 -17.938 1 86.69 95 ILE B CA 1
ATOM 2388 C C . ILE B 1 95 ? 5.258 -1.255 -17.266 1 86.69 95 ILE B C 1
ATOM 2390 O O . ILE B 1 95 ? 5.496 -0.046 -17.312 1 86.69 95 ILE B O 1
ATOM 2394 N N . GLU B 1 96 ? 4.141 -1.783 -16.797 1 93.31 96 GLU B N 1
ATOM 2395 C CA . GLU B 1 96 ? 3.094 -1.004 -16.141 1 93.31 96 GLU B CA 1
ATOM 2396 C C . GLU B 1 96 ? 2.383 -1.827 -15.07 1 93.31 96 GLU B C 1
ATOM 2398 O O . GLU B 1 96 ? 2.459 -3.057 -15.078 1 93.31 96 GLU B O 1
ATOM 2403 N N . GLU B 1 97 ? 1.764 -1.132 -14.211 1 95.25 97 GLU B N 1
ATOM 2404 C CA . GLU B 1 97 ? 1.146 -1.771 -13.055 1 95.25 97 GLU B CA 1
ATOM 2405 C C . GLU B 1 97 ? 0.122 -2.818 -13.484 1 95.25 97 GLU B C 1
ATOM 2407 O O . GLU B 1 97 ? 0.014 -3.879 -12.867 1 95.25 97 GLU B O 1
ATOM 2412 N N . THR B 1 98 ? -0.611 -2.549 -14.57 1 95.69 98 THR B N 1
ATOM 2413 C CA . THR B 1 98 ? -1.688 -3.443 -14.984 1 95.69 98 THR B CA 1
ATOM 2414 C C . THR B 1 98 ? -1.124 -4.723 -15.602 1 95.69 98 THR B C 1
ATOM 2416 O O . THR B 1 98 ? -1.852 -5.699 -15.789 1 95.69 98 THR B O 1
ATOM 2419 N N . ALA B 1 99 ? 0.153 -4.758 -15.914 1 96.5 99 ALA B N 1
ATOM 2420 C CA . ALA B 1 99 ? 0.806 -5.926 -16.5 1 96.5 99 ALA B CA 1
ATOM 2421 C C . ALA B 1 99 ? 1.365 -6.84 -15.414 1 96.5 99 ALA B C 1
ATOM 2423 O O . ALA B 1 99 ? 1.844 -7.941 -15.703 1 96.5 99 ALA B O 1
ATOM 2424 N N . ALA B 1 100 ? 1.294 -6.379 -14.195 1 97.38 100 ALA B N 1
ATOM 2425 C CA . ALA B 1 100 ? 1.822 -7.168 -13.086 1 97.38 100 ALA B CA 1
ATOM 2426 C C . ALA B 1 100 ? 0.723 -8 -12.43 1 97.38 100 ALA B C 1
ATOM 2428 O O . ALA B 1 100 ? -0.397 -7.523 -12.242 1 97.38 100 ALA B O 1
ATOM 2429 N N . ALA B 1 101 ? 1.018 -9.219 -12.195 1 98 101 ALA B N 1
ATOM 2430 C CA . ALA B 1 101 ? 0.124 -10.078 -11.422 1 98 101 ALA B CA 1
ATOM 2431 C C . ALA B 1 101 ? 0.056 -9.633 -9.969 1 98 101 ALA B C 1
ATOM 2433 O O . ALA B 1 101 ? 0.965 -8.961 -9.469 1 98 101 ALA B O 1
ATOM 2434 N N . PRO B 1 102 ? -0.982 -10.008 -9.266 1 98.75 102 PRO B N 1
ATOM 2435 C CA . PRO B 1 102 ? -2.049 -10.914 -9.703 1 98.75 102 PRO B CA 1
ATOM 2436 C C . PRO B 1 102 ? -3.133 -10.203 -10.508 1 98.75 102 PRO B C 1
ATOM 2438 O O . PRO B 1 102 ? -3.445 -9.039 -10.234 1 98.75 102 PRO B O 1
ATOM 2441 N N . PHE B 1 103 ? -3.688 -10.867 -11.469 1 98.69 103 PHE B N 1
ATOM 2442 C CA . PHE B 1 103 ? -4.895 -10.469 -12.18 1 98.69 103 PHE B CA 1
ATOM 2443 C C . PHE B 1 103 ? -6.141 -10.969 -11.461 1 98.69 103 PHE B C 1
ATOM 2445 O O . PHE B 1 103 ? -6.051 -11.836 -10.586 1 98.69 103 PHE B O 1
ATOM 2452 N N . THR B 1 104 ? -7.34 -10.352 -11.852 1 98.62 104 THR B N 1
ATOM 2453 C CA . THR B 1 104 ? -8.5 -10.773 -11.078 1 98.62 104 THR B CA 1
ATOM 2454 C C . THR B 1 104 ? -9.781 -10.617 -11.898 1 98.62 104 THR B C 1
ATOM 2456 O O . THR B 1 104 ? -9.836 -9.805 -12.82 1 98.62 104 THR B O 1
ATOM 2459 N N . ASP B 1 105 ? -10.719 -11.422 -11.609 1 97.12 105 ASP B N 1
ATOM 2460 C CA . ASP B 1 105 ? -12.07 -11.258 -12.133 1 97.12 105 ASP B CA 1
ATOM 2461 C C . ASP B 1 105 ? -13.031 -10.797 -11.039 1 97.12 105 ASP B C 1
ATOM 2463 O O . ASP B 1 105 ? -14.25 -10.875 -11.203 1 97.12 105 ASP B O 1
ATOM 2467 N N . GLY B 1 106 ? -12.508 -10.414 -9.891 1 96.19 106 GLY B N 1
ATOM 2468 C CA . GLY B 1 106 ? -13.32 -10.023 -8.75 1 96.19 106 GLY B CA 1
ATOM 2469 C C . GLY B 1 106 ? -13.477 -11.125 -7.723 1 96.19 106 GLY B C 1
ATOM 2470 O O . GLY B 1 106 ? -13.766 -10.852 -6.555 1 96.19 106 GLY B O 1
ATOM 2471 N N . THR B 1 107 ? -13.258 -12.328 -8.141 1 97.31 107 THR B N 1
ATOM 2472 C CA . THR B 1 107 ? -13.398 -13.477 -7.258 1 97.31 107 THR B CA 1
ATOM 2473 C C . THR B 1 107 ? -12.062 -14.188 -7.07 1 97.31 107 THR B C 1
ATOM 2475 O O . THR B 1 107 ? -11.68 -14.508 -5.941 1 97.31 107 THR B O 1
ATOM 2478 N N . TRP B 1 108 ? -11.375 -14.391 -8.141 1 98.69 108 TRP B N 1
ATOM 2479 C CA . TRP B 1 108 ? -10.086 -15.078 -8.109 1 98.69 108 TRP B CA 1
ATOM 2480 C C . TRP B 1 108 ? -8.945 -14.086 -8.281 1 98.69 108 TRP B C 1
ATOM 2482 O O . TRP B 1 108 ? -9.102 -13.055 -8.938 1 98.69 108 TRP B O 1
ATOM 2492 N N . LEU B 1 109 ? -7.871 -14.375 -7.641 1 98.94 109 LEU B N 1
ATOM 2493 C CA . LEU B 1 109 ? -6.562 -13.805 -7.949 1 98.94 109 LEU B CA 1
ATOM 2494 C C . LEU B 1 109 ? -5.703 -14.797 -8.727 1 98.94 109 LEU B C 1
ATOM 2496 O O . LEU B 1 109 ? -5.703 -15.992 -8.422 1 98.94 109 LEU B O 1
ATOM 2500 N N . LEU B 1 110 ? -4.949 -14.289 -9.742 1 98.94 110 LEU B N 1
ATOM 2501 C CA . LEU B 1 110 ? -4.234 -15.227 -10.602 1 98.94 110 LEU B CA 1
ATOM 2502 C C . LEU B 1 110 ? -2.881 -14.656 -11.016 1 98.94 110 LEU B C 1
ATOM 2504 O O . LEU B 1 110 ? -2.775 -13.477 -11.359 1 98.94 110 LEU B O 1
ATOM 2508 N N . SER B 1 111 ? -1.897 -15.469 -10.961 1 98.88 111 SER B N 1
ATOM 2509 C CA . SER B 1 111 ? -0.557 -15.18 -11.461 1 98.88 111 SER B CA 1
ATOM 2510 C C . SER B 1 111 ? -0.116 -16.219 -12.492 1 98.88 111 SER B C 1
ATOM 2512 O O . SER B 1 111 ? -0.48 -17.391 -12.391 1 98.88 111 SER B O 1
ATOM 2514 N N . HIS B 1 112 ? 0.621 -15.758 -13.43 1 98.5 112 HIS B N 1
ATOM 2515 C CA . HIS B 1 112 ? 1.205 -16.609 -14.461 1 98.5 112 HIS B CA 1
ATOM 2516 C C . HIS B 1 112 ? 2.721 -16.438 -14.516 1 98.5 112 HIS B C 1
ATOM 2518 O O . HIS B 1 112 ? 3.223 -15.336 -14.727 1 98.5 112 HIS B O 1
ATOM 2524 N N . ASN B 1 113 ? 3.459 -17.453 -14.266 1 97.06 113 ASN B N 1
ATOM 2525 C CA . ASN B 1 113 ? 4.898 -17.531 -14.5 1 97.06 113 ASN B CA 1
ATOM 2526 C C . ASN B 1 113 ? 5.215 -18.312 -15.781 1 97.06 113 ASN B C 1
ATOM 2528 O O . ASN B 1 113 ? 5.18 -19.531 -15.789 1 97.06 113 ASN B O 1
ATOM 2532 N N . GLY B 1 114 ? 5.469 -17.594 -16.797 1 96.31 114 GLY B N 1
ATOM 2533 C CA . GLY B 1 114 ? 5.723 -18.234 -18.078 1 96.31 114 GLY B CA 1
ATOM 2534 C C . GLY B 1 114 ? 5.492 -17.312 -19.266 1 96.31 114 GLY B C 1
ATOM 2535 O O . GLY B 1 114 ? 5.645 -16.094 -19.141 1 96.31 114 GLY B O 1
ATOM 2536 N N . ILE B 1 115 ? 5.277 -17.953 -20.375 1 95.81 115 ILE B N 1
ATOM 2537 C CA . ILE B 1 115 ? 5.035 -17.25 -21.641 1 95.81 115 ILE B CA 1
ATOM 2538 C C . ILE B 1 115 ? 4.07 -18.062 -22.5 1 95.81 115 ILE B C 1
ATOM 2540 O O . ILE B 1 115 ? 4.062 -19.297 -22.438 1 95.81 115 ILE B O 1
ATOM 2544 N N . VAL B 1 116 ? 3.281 -17.359 -23.234 1 96.75 116 VAL B N 1
ATOM 2545 C CA . VAL B 1 116 ? 2.344 -18.047 -24.125 1 96.75 116 VAL B CA 1
ATOM 2546 C C . VAL B 1 116 ? 2.053 -17.188 -25.344 1 96.75 116 VAL B C 1
ATOM 2548 O O . VAL B 1 116 ? 2.004 -15.953 -25.25 1 96.75 116 VAL B O 1
ATOM 2551 N N . ASP B 1 117 ? 1.9 -17.844 -26.438 1 96.06 117 ASP B N 1
ATOM 2552 C CA . ASP B 1 117 ? 1.465 -17.172 -27.656 1 96.06 117 ASP B CA 1
ATOM 2553 C C . ASP B 1 117 ? 0.018 -16.688 -27.531 1 96.06 117 ASP B C 1
ATOM 2555 O O . ASP B 1 117 ? -0.888 -17.5 -27.312 1 96.06 117 ASP B O 1
ATOM 2559 N N . ARG B 1 118 ? -0.22 -15.414 -27.75 1 94.19 118 ARG B N 1
ATOM 2560 C CA . ARG B 1 118 ? -1.545 -14.82 -27.594 1 94.19 118 ARG B CA 1
ATOM 2561 C C . ARG B 1 118 ? -2.549 -15.477 -28.531 1 94.19 118 ARG B C 1
ATOM 2563 O O . ARG B 1 118 ? -3.727 -15.617 -28.203 1 94.19 118 ARG B O 1
ATOM 2570 N N . GLY B 1 119 ? -2.115 -15.805 -29.656 1 94.62 119 GLY B N 1
ATOM 2571 C CA . GLY B 1 119 ? -2.969 -16.5 -30.609 1 94.62 119 GLY B CA 1
ATOM 2572 C C . GLY B 1 119 ? -3.449 -17.844 -30.125 1 94.62 119 GLY B C 1
ATOM 2573 O O . GLY B 1 119 ? -4.59 -18.234 -30.375 1 94.62 119 GLY B O 1
ATOM 2574 N N . ALA B 1 120 ? -2.598 -18.531 -29.406 1 96.69 120 ALA B N 1
ATOM 2575 C CA . ALA B 1 120 ? -2.939 -19.844 -28.859 1 96.69 120 ALA B CA 1
ATOM 2576 C C . ALA B 1 120 ? -3.947 -19.719 -27.719 1 96.69 120 ALA B C 1
ATOM 2578 O O . ALA B 1 120 ? -4.695 -20.656 -27.453 1 96.69 120 ALA B O 1
ATOM 2579 N N . VAL B 1 121 ? -3.957 -18.609 -27.031 1 96.25 121 VAL B N 1
ATOM 2580 C CA . VAL B 1 121 ? -4.879 -18.375 -25.922 1 96.25 121 VAL B CA 1
ATOM 2581 C C . VAL B 1 121 ? -6.297 -18.203 -26.453 1 96.25 121 VAL B C 1
ATOM 2583 O O . VAL B 1 121 ? -7.258 -18.703 -25.875 1 96.25 121 VAL B O 1
ATOM 2586 N N . GLY B 1 122 ? -6.43 -17.531 -27.641 1 89.12 122 GLY B N 1
ATOM 2587 C CA . GLY B 1 122 ? -7.727 -17.25 -28.234 1 89.12 122 GLY B CA 1
ATOM 2588 C C . GLY B 1 122 ? -8.32 -15.93 -27.766 1 89.12 122 GLY B C 1
ATOM 2589 O O . GLY B 1 122 ? -7.621 -15.094 -27.203 1 89.12 122 GLY B O 1
ATOM 2590 N N . GLU B 1 123 ? -9.594 -15.781 -28.125 1 80.69 123 GLU B N 1
ATOM 2591 C CA . GLU B 1 123 ? -10.273 -14.531 -27.812 1 80.69 123 GLU B CA 1
ATOM 2592 C C . GLU B 1 123 ? -10.555 -14.414 -26.312 1 80.69 123 GLU B C 1
ATOM 2594 O O . GLU B 1 123 ? -11.07 -15.359 -25.703 1 80.69 123 GLU B O 1
ATOM 2599 N N . ALA B 1 124 ? -9.953 -13.5 -25.75 1 81.25 124 ALA B N 1
ATOM 2600 C CA . ALA B 1 124 ? -10.227 -13.234 -24.344 1 81.25 124 ALA B CA 1
ATOM 2601 C C . ALA B 1 124 ? -10.68 -11.789 -24.125 1 81.25 124 ALA B C 1
ATOM 2603 O O . ALA B 1 124 ? -10.031 -10.852 -24.609 1 81.25 124 ALA B O 1
ATOM 2604 N N . PHE B 1 125 ? -11.891 -11.68 -23.469 1 86.56 125 PHE B N 1
ATOM 2605 C CA . PHE B 1 125 ? -12.43 -10.352 -23.203 1 86.56 125 PHE B CA 1
ATOM 2606 C C . PHE B 1 125 ? -12.133 -9.93 -21.766 1 86.56 125 PHE B C 1
ATOM 2608 O O . PHE B 1 125 ? -12.141 -10.758 -20.859 1 86.56 125 PHE B O 1
ATOM 2615 N N . GLY B 1 126 ? -11.789 -8.703 -21.625 1 92.44 126 GLY B N 1
ATOM 2616 C CA . GLY B 1 126 ? -11.664 -8.164 -20.281 1 92.44 126 GLY B CA 1
ATOM 2617 C C . GLY B 1 126 ? -10.266 -8.281 -19.719 1 92.44 126 GLY B C 1
ATOM 2618 O O . GLY B 1 126 ? -10.078 -8.258 -18.5 1 92.44 126 GLY B O 1
ATOM 2619 N N . ALA B 1 127 ? -9.328 -8.562 -20.562 1 95.69 127 ALA B N 1
ATOM 2620 C CA . ALA B 1 127 ? -7.949 -8.617 -20.078 1 95.69 127 ALA B CA 1
ATOM 2621 C C . ALA B 1 127 ? -7.52 -7.277 -19.5 1 95.69 127 ALA B C 1
ATOM 2623 O O . ALA B 1 127 ? -7.852 -6.219 -20.047 1 95.69 127 ALA B O 1
ATOM 2624 N N . GLU B 1 128 ? -6.754 -7.312 -18.406 1 95.62 128 GLU B N 1
ATOM 2625 C CA . GLU B 1 128 ? -6.359 -6.094 -17.703 1 95.62 128 GLU B CA 1
ATOM 2626 C C . GLU B 1 128 ? -5.23 -5.375 -18.438 1 95.62 128 GLU B C 1
ATOM 2628 O O . GLU B 1 128 ? -4.945 -4.211 -18.156 1 95.62 128 GLU B O 1
ATOM 2633 N N . SER B 1 129 ? -4.539 -6.047 -19.359 1 95.19 129 SER B N 1
ATOM 2634 C CA . SER B 1 129 ? -3.42 -5.52 -20.141 1 95.19 129 SER B CA 1
ATOM 2635 C C . SER B 1 129 ? -3.234 -6.297 -21.438 1 95.19 129 SER B C 1
ATOM 2637 O O . SER B 1 129 ? -3.891 -7.316 -21.656 1 95.19 129 SER B O 1
ATOM 2639 N N . VAL B 1 130 ? -2.297 -5.816 -22.25 1 93.06 130 VAL B N 1
ATOM 2640 C CA . VAL B 1 130 ? -2.072 -6.438 -23.562 1 93.06 130 VAL B CA 1
ATOM 2641 C C . VAL B 1 130 ? -1.03 -7.547 -23.422 1 93.06 130 VAL B C 1
ATOM 2643 O O . VAL B 1 130 ? -0.75 -8.266 -24.391 1 93.06 130 VAL B O 1
ATOM 2646 N N . VAL B 1 131 ? -0.501 -7.738 -22.25 1 94.75 131 VAL B N 1
ATOM 2647 C CA . VAL B 1 131 ? 0.536 -8.758 -22.094 1 94.75 131 VAL B CA 1
ATOM 2648 C C . VAL B 1 131 ? -0.092 -10.148 -22.141 1 94.75 131 VAL B C 1
ATOM 2650 O O . VAL B 1 131 ? -1.253 -10.32 -21.766 1 94.75 131 VAL B O 1
ATOM 2653 N N . ASP B 1 132 ? 0.668 -11.109 -22.516 1 95.5 132 ASP B N 1
ATOM 2654 C CA . ASP B 1 132 ? 0.157 -12.461 -22.703 1 95.5 132 ASP B CA 1
ATOM 2655 C C . ASP B 1 132 ? -0.453 -13 -21.422 1 95.5 132 ASP B C 1
ATOM 2657 O O . ASP B 1 132 ? -1.523 -13.609 -21.438 1 95.5 132 ASP B O 1
ATOM 2661 N N . SER B 1 133 ? 0.161 -12.719 -20.312 1 96.69 133 SER B N 1
ATOM 2662 C CA . SER B 1 133 ? -0.296 -13.227 -19.016 1 96.69 133 SER B CA 1
ATOM 2663 C C . SER B 1 133 ? -1.678 -12.68 -18.672 1 96.69 133 SER B C 1
ATOM 2665 O O . SER B 1 133 ? -2.514 -13.406 -18.125 1 96.69 133 SER B O 1
ATOM 2667 N N . ALA B 1 134 ? -1.921 -11.414 -18.922 1 97.25 134 ALA B N 1
ATOM 2668 C CA . ALA B 1 134 ? -3.23 -10.82 -18.656 1 97.25 134 ALA B CA 1
ATOM 2669 C C . ALA B 1 134 ? -4.305 -11.438 -19.547 1 97.25 134 ALA B C 1
ATOM 2671 O O . ALA B 1 134 ? -5.418 -11.703 -19.094 1 97.25 134 ALA B O 1
ATOM 2672 N N . ILE B 1 135 ? -3.93 -11.633 -20.766 1 97.5 135 ILE B N 1
ATOM 2673 C CA . ILE B 1 135 ? -4.848 -12.25 -21.703 1 97.5 135 ILE B CA 1
ATOM 2674 C C . ILE B 1 135 ? -5.133 -13.688 -21.297 1 97.5 135 ILE B C 1
ATOM 2676 O O . ILE B 1 135 ? -6.285 -14.133 -21.297 1 97.5 135 ILE B O 1
ATOM 2680 N N . LEU B 1 136 ? -4.129 -14.383 -20.938 1 98.12 136 LEU B N 1
ATOM 2681 C CA . LEU B 1 136 ? -4.277 -15.75 -20.453 1 98.12 136 LEU B CA 1
ATOM 2682 C C . LEU B 1 136 ? -5.176 -15.789 -19.219 1 98.12 136 LEU B C 1
ATOM 2684 O O . LEU B 1 136 ? -6.062 -16.641 -19.125 1 98.12 136 LEU B O 1
ATOM 2688 N N . ALA B 1 137 ? -4.969 -14.914 -18.281 1 98.62 137 ALA B N 1
ATOM 2689 C CA . ALA B 1 137 ? -5.801 -14.852 -17.094 1 98.62 137 ALA B CA 1
ATOM 2690 C C . ALA B 1 137 ? -7.27 -14.664 -17.453 1 98.62 137 ALA B C 1
ATOM 2692 O O . ALA B 1 137 ? -8.141 -15.359 -16.922 1 98.62 137 ALA B O 1
ATOM 2693 N N . ALA B 1 138 ? -7.512 -13.734 -18.328 1 98.19 138 ALA B N 1
ATOM 2694 C CA . ALA B 1 138 ? -8.883 -13.484 -18.75 1 98.19 138 ALA B CA 1
ATOM 2695 C C . ALA B 1 138 ? -9.508 -14.742 -19.344 1 98.19 138 ALA B C 1
ATOM 2697 O O . ALA B 1 138 ? -10.672 -15.062 -19.062 1 98.19 138 ALA B O 1
ATOM 2698 N N . ARG B 1 139 ? -8.75 -15.477 -20.172 1 98.12 139 ARG B N 1
ATOM 2699 C CA . ARG B 1 139 ? -9.219 -16.719 -20.75 1 98.12 139 ARG B CA 1
ATOM 2700 C C . ARG B 1 139 ? -9.539 -17.75 -19.672 1 98.12 139 ARG B C 1
ATOM 2702 O O . ARG B 1 139 ? -10.555 -18.438 -19.75 1 98.12 139 ARG B O 1
ATOM 2709 N N . ILE B 1 140 ? -8.703 -17.859 -18.688 1 98.44 140 ILE B N 1
ATOM 2710 C CA . ILE B 1 140 ? -8.875 -18.828 -17.609 1 98.44 140 ILE B CA 1
ATOM 2711 C C . ILE B 1 140 ? -10.117 -18.469 -16.797 1 98.44 140 ILE B C 1
ATOM 2713 O O . ILE B 1 140 ? -10.922 -19.328 -16.453 1 98.44 140 ILE B O 1
ATOM 2717 N N . PHE B 1 141 ? -10.281 -17.172 -16.516 1 98.31 141 PHE B N 1
ATOM 2718 C CA . PHE B 1 141 ? -11.461 -16.734 -15.789 1 98.31 141 PHE B CA 1
ATOM 2719 C C . PHE B 1 141 ? -12.727 -17.047 -16.578 1 98.31 141 PHE B C 1
ATOM 2721 O O . PHE B 1 141 ? -13.703 -17.547 -16.016 1 98.31 141 PHE B O 1
ATOM 2728 N N . ALA B 1 142 ? -12.711 -16.766 -17.844 1 97.12 142 ALA B N 1
ATOM 2729 C CA . ALA B 1 142 ? -13.875 -17 -18.703 1 97.12 142 ALA B CA 1
ATOM 2730 C C . ALA B 1 142 ? -14.227 -18.469 -18.766 1 97.12 142 ALA B C 1
ATOM 2732 O O . ALA B 1 142 ? -15.398 -18.844 -18.812 1 97.12 142 ALA B O 1
ATOM 2733 N N . SER B 1 143 ? -13.211 -19.359 -18.828 1 96.81 143 SER B N 1
ATOM 2734 C CA . SER B 1 143 ? -13.414 -20.797 -18.906 1 96.81 143 SER B CA 1
ATOM 2735 C C . SER B 1 143 ? -13.812 -21.375 -17.562 1 96.81 143 SER B C 1
ATOM 2737 O O . SER B 1 143 ? -14.328 -22.5 -17.484 1 96.81 143 SER B O 1
ATOM 2739 N N . GLY B 1 144 ? -13.602 -20.594 -16.484 1 97.69 144 GLY B N 1
ATOM 2740 C CA . GLY B 1 144 ? -13.773 -21.094 -15.125 1 97.69 144 GLY B CA 1
ATOM 2741 C C . GLY B 1 144 ? -12.508 -21.703 -14.555 1 97.69 144 GLY B C 1
ATOM 2742 O O . GLY B 1 144 ? -11.984 -22.672 -15.102 1 97.69 144 GLY B O 1
ATOM 2743 N N . VAL B 1 145 ? -12.086 -21.25 -13.422 1 98.25 145 VAL B N 1
ATOM 2744 C CA . VAL B 1 145 ? -10.828 -21.688 -12.82 1 98.25 145 VAL B CA 1
ATOM 2745 C C . VAL B 1 145 ? -10.906 -23.156 -12.453 1 98.25 145 VAL B C 1
ATOM 2747 O O . VAL B 1 145 ? -9.891 -23.859 -12.445 1 98.25 145 VAL B O 1
ATOM 2750 N N . GLN B 1 146 ? -12.102 -23.672 -12.219 1 96.94 146 GLN B N 1
ATOM 2751 C CA . GLN B 1 146 ? -12.281 -25.094 -11.93 1 96.94 146 GLN B CA 1
ATOM 2752 C C . GLN B 1 146 ? -11.859 -25.953 -13.117 1 96.94 146 GLN B C 1
ATOM 2754 O O . GLN B 1 146 ? -11.539 -27.141 -12.953 1 96.94 146 GLN B O 1
ATOM 2759 N N . ASN B 1 147 ? -11.82 -25.359 -14.281 1 98.19 147 ASN B N 1
ATOM 2760 C CA . ASN B 1 147 ? -11.438 -26.062 -15.5 1 98.19 147 ASN B CA 1
ATOM 2761 C C . ASN B 1 147 ? -9.992 -25.781 -15.883 1 98.19 147 ASN B C 1
ATOM 2763 O O . ASN B 1 147 ? -9.602 -25.938 -17.047 1 98.19 147 ASN B O 1
ATOM 2767 N N . LEU B 1 148 ? -9.211 -25.344 -14.945 1 98.69 148 LEU B N 1
ATOM 2768 C CA . LEU B 1 148 ? -7.852 -24.875 -15.219 1 98.69 148 LEU B CA 1
ATOM 2769 C C . LEU B 1 148 ? -7.047 -25.953 -15.938 1 98.69 148 LEU B C 1
ATOM 2771 O O . LEU B 1 148 ? -6.352 -25.672 -16.922 1 98.69 148 LEU B O 1
ATOM 2775 N N . GLY B 1 149 ? -7.102 -27.172 -15.508 1 98.56 149 GLY B N 1
ATOM 2776 C CA . GLY B 1 149 ? -6.363 -28.266 -16.141 1 98.56 149 GLY B CA 1
ATOM 2777 C C . GLY B 1 149 ? -6.66 -28.406 -17.625 1 98.56 149 GLY B C 1
ATOM 2778 O O . GLY B 1 149 ? -5.742 -28.453 -18.438 1 98.56 149 GLY B O 1
ATOM 2779 N N . GLU B 1 150 ? -7.875 -28.453 -17.938 1 98.25 150 GLU B N 1
ATOM 2780 C CA . GLU B 1 150 ? -8.289 -28.594 -19.344 1 98.25 150 GLU B CA 1
ATOM 2781 C C . GLU B 1 150 ? -7.859 -27.375 -20.156 1 98.25 150 GLU B C 1
ATOM 2783 O O . GLU B 1 150 ? -7.383 -27.531 -21.297 1 98.25 150 GLU B O 1
ATOM 2788 N N . THR B 1 151 ? -8.086 -26.203 -19.594 1 97.94 151 THR B N 1
ATOM 2789 C CA . THR B 1 151 ? -7.719 -24.969 -20.281 1 97.94 151 THR B CA 1
ATOM 2790 C C . THR B 1 151 ? -6.223 -24.953 -20.594 1 97.94 151 THR B C 1
ATOM 2792 O O . THR B 1 151 ? -5.824 -24.641 -21.719 1 97.94 151 THR B O 1
ATOM 2795 N N . VAL B 1 152 ? -5.426 -25.312 -19.641 1 98.31 152 VAL B N 1
ATOM 2796 C CA . VAL B 1 152 ? -3.977 -25.297 -19.797 1 98.31 152 VAL B CA 1
ATOM 2797 C C . VAL B 1 152 ? -3.557 -26.344 -20.812 1 98.31 152 VAL B C 1
ATOM 2799 O O . VAL B 1 152 ? -2.664 -26.109 -21.641 1 98.31 152 VAL B O 1
ATOM 2802 N N . ARG B 1 153 ? -4.168 -27.516 -20.812 1 98.31 153 ARG B N 1
ATOM 2803 C CA . ARG B 1 153 ? -3.869 -28.547 -21.797 1 98.31 153 ARG B CA 1
ATOM 2804 C C . ARG B 1 153 ? -4.164 -28.062 -23.219 1 98.31 153 ARG B C 1
ATOM 2806 O O . ARG B 1 153 ? -3.361 -28.266 -24.125 1 98.31 153 ARG B O 1
ATOM 2813 N N . GLN B 1 154 ? -5.242 -27.484 -23.359 1 97.94 154 GLN B N 1
ATOM 2814 C CA . GLN B 1 154 ? -5.656 -26.984 -24.672 1 97.94 154 GLN B CA 1
ATOM 2815 C C . GLN B 1 154 ? -4.68 -25.938 -25.203 1 97.94 154 GLN B C 1
ATOM 2817 O O . GLN B 1 154 ? -4.238 -26.016 -26.344 1 97.94 154 GLN B O 1
ATOM 2822 N N . ILE B 1 155 ? -4.387 -25.016 -24.359 1 98.19 155 ILE B N 1
ATOM 2823 C CA . ILE B 1 155 ? -3.5 -23.938 -24.766 1 98.19 155 ILE B CA 1
ATOM 2824 C C . ILE B 1 155 ? -2.098 -24.484 -25.016 1 98.19 155 ILE B C 1
ATOM 2826 O O . ILE B 1 155 ? -1.44 -24.094 -25.984 1 98.19 155 ILE B O 1
ATOM 2830 N N . GLY B 1 156 ? -1.655 -25.391 -24.156 1 98 156 GLY B N 1
ATOM 2831 C CA . GLY B 1 156 ? -0.357 -26.016 -24.344 1 98 156 GLY B CA 1
ATOM 2832 C C . GLY B 1 156 ? -0.25 -26.797 -25.641 1 98 156 GLY B C 1
ATOM 2833 O O . GLY B 1 156 ? 0.818 -26.844 -26.25 1 98 156 GLY B O 1
ATOM 2834 N N . ALA B 1 157 ? -1.302 -27.438 -26.031 1 97.62 157 ALA B N 1
ATOM 2835 C CA . ALA B 1 157 ? -1.328 -28.172 -27.297 1 97.62 157 ALA B CA 1
ATOM 2836 C C . ALA B 1 157 ? -1.229 -27.203 -28.484 1 97.62 157 ALA B C 1
ATOM 2838 O O . ALA B 1 157 ? -0.601 -27.531 -29.484 1 97.62 157 ALA B O 1
ATOM 2839 N N . ALA B 1 158 ? -1.832 -26.078 -28.328 1 97.56 158 ALA B N 1
ATOM 2840 C CA . ALA B 1 158 ? -1.858 -25.078 -29.391 1 97.56 158 ALA B CA 1
ATOM 2841 C C . ALA B 1 158 ? -0.536 -24.328 -29.469 1 97.56 158 ALA B C 1
ATOM 2843 O O . ALA B 1 158 ? -0.166 -23.812 -30.516 1 97.56 158 ALA B O 1
ATOM 2844 N N . ASP B 1 159 ? 0.183 -24.219 -28.422 1 98.25 159 ASP B N 1
ATOM 2845 C CA . ASP B 1 159 ? 1.481 -23.562 -28.328 1 98.25 159 ASP B CA 1
ATOM 2846 C C . ASP B 1 159 ? 2.496 -24.438 -27.594 1 98.25 159 ASP B C 1
ATOM 2848 O O . ASP B 1 159 ? 2.73 -24.266 -26.406 1 98.25 159 ASP B O 1
ATOM 2852 N N . PRO B 1 160 ? 3.25 -25.312 -28.312 1 96.56 160 PRO B N 1
ATOM 2853 C CA . PRO B 1 160 ? 4.164 -26.266 -27.688 1 96.56 160 PRO B CA 1
ATOM 2854 C C . PRO B 1 160 ? 5.297 -25.594 -26.922 1 96.56 160 PRO B C 1
ATOM 2856 O O . PRO B 1 160 ? 5.941 -26.219 -26.078 1 96.56 160 PRO B O 1
ATOM 2859 N N . GLY B 1 161 ? 5.566 -24.344 -27.172 1 96.19 161 GLY B N 1
ATOM 2860 C CA . GLY B 1 161 ? 6.633 -23.609 -26.5 1 96.19 161 GLY B CA 1
ATOM 2861 C C . GLY B 1 161 ? 6.16 -22.859 -25.281 1 96.19 161 GLY B C 1
ATOM 2862 O O . GLY B 1 161 ? 6.957 -22.234 -24.578 1 96.19 161 GLY B O 1
ATOM 2863 N N . ALA B 1 162 ? 4.879 -22.969 -24.969 1 97 162 ALA B N 1
ATOM 2864 C CA . ALA B 1 162 ? 4.305 -22.203 -23.859 1 97 162 ALA B CA 1
ATOM 2865 C C . ALA B 1 162 ? 4.816 -22.734 -22.516 1 97 162 ALA B C 1
ATOM 2867 O O . ALA B 1 162 ? 5.121 -23.922 -22.375 1 97 162 ALA B O 1
ATOM 2868 N N . ARG B 1 163 ? 5.031 -21.891 -21.609 1 97.88 163 ARG B N 1
ATOM 2869 C CA . ARG B 1 163 ? 5.176 -22.172 -20.188 1 97.88 163 ARG B CA 1
ATOM 2870 C C . ARG B 1 163 ? 3.982 -21.656 -19.391 1 97.88 163 ARG B C 1
ATOM 2872 O O . ARG B 1 163 ? 3.707 -20.453 -19.406 1 97.88 163 ARG B O 1
ATOM 2879 N N . LEU B 1 164 ? 3.25 -22.531 -18.719 1 98.5 164 LEU B N 1
ATOM 2880 C CA . LEU B 1 164 ? 1.929 -22.219 -18.188 1 98.5 164 LEU B CA 1
ATOM 2881 C C . LEU B 1 164 ? 1.848 -22.531 -16.688 1 98.5 164 LEU B C 1
ATOM 2883 O O . LEU B 1 164 ? 0.9 -23.188 -16.25 1 98.5 164 LEU B O 1
ATOM 2887 N N . ASN B 1 165 ? 2.889 -22.141 -15.953 1 98.56 165 ASN B N 1
ATOM 2888 C CA . ASN B 1 165 ? 2.752 -22.203 -14.5 1 98.56 165 ASN B CA 1
ATOM 2889 C C . ASN B 1 165 ? 1.759 -21.172 -13.984 1 98.56 165 ASN B C 1
ATOM 2891 O O . ASN B 1 165 ? 2.064 -19.984 -13.945 1 98.56 165 ASN B O 1
ATOM 2895 N N . ILE B 1 166 ? 0.622 -21.656 -13.609 1 98.88 166 ILE B N 1
ATOM 2896 C CA . ILE B 1 166 ? -0.459 -20.812 -13.109 1 98.88 166 ILE B CA 1
ATOM 2897 C C . ILE B 1 166 ? -0.579 -20.969 -11.594 1 98.88 166 ILE B C 1
ATOM 2899 O O . ILE B 1 166 ? -0.366 -22.047 -11.055 1 98.88 166 ILE B O 1
ATOM 2903 N N . LEU B 1 167 ? -0.855 -19.953 -10.898 1 98.94 167 LEU B N 1
ATOM 2904 C CA . LEU B 1 167 ? -1.225 -19.922 -9.492 1 98.94 167 LEU B CA 1
ATOM 2905 C C . LEU B 1 167 ? -2.451 -19.031 -9.266 1 98.94 167 LEU B C 1
ATOM 2907 O O . LEU B 1 167 ? -2.459 -17.859 -9.656 1 98.94 167 LEU B O 1
ATOM 2911 N N . ALA B 1 168 ? -3.533 -19.578 -8.719 1 98.94 168 ALA B N 1
ATOM 2912 C CA . ALA B 1 168 ? -4.766 -18.828 -8.5 1 98.94 168 ALA B CA 1
ATOM 2913 C C . ALA B 1 168 ? -5.383 -19.156 -7.148 1 98.94 168 ALA B C 1
ATOM 2915 O O . ALA B 1 168 ? -5.199 -20.266 -6.633 1 98.94 168 ALA B O 1
ATOM 2916 N N . ALA B 1 169 ? -6.066 -18.234 -6.586 1 98.88 169 ALA B N 1
ATOM 2917 C CA . ALA B 1 169 ? -6.738 -18.469 -5.305 1 98.88 169 ALA B CA 1
ATOM 2918 C C . ALA B 1 169 ? -7.996 -17.609 -5.195 1 98.88 169 ALA B C 1
ATOM 2920 O O . ALA B 1 169 ? -8.109 -16.562 -5.844 1 98.88 169 ALA B O 1
ATOM 2921 N N . ASN B 1 170 ? -8.945 -18.016 -4.355 1 98.75 170 ASN B N 1
ATOM 2922 C CA . ASN B 1 170 ? -10.203 -17.297 -4.219 1 98.75 170 ASN B CA 1
ATOM 2923 C C . ASN B 1 170 ? -10.57 -17.078 -2.756 1 98.75 170 ASN B C 1
ATOM 2925 O O . ASN B 1 170 ? -11.742 -16.891 -2.43 1 98.75 170 ASN B O 1
ATOM 2929 N N . GLY B 1 171 ? -9.625 -17.234 -1.869 1 98.56 171 GLY B N 1
ATOM 2930 C CA . GLY B 1 171 ? -9.883 -17.062 -0.448 1 98.56 171 GLY B CA 1
ATOM 2931 C C . GLY B 1 171 ? -9.969 -18.375 0.308 1 98.56 171 GLY B C 1
ATOM 2932 O O . GLY B 1 171 ? -9.578 -18.453 1.475 1 98.56 171 GLY B O 1
ATOM 2933 N N . ASN B 1 172 ? -10.453 -19.422 -0.371 1 97.81 172 ASN B N 1
ATOM 2934 C CA . ASN B 1 172 ? -10.672 -20.703 0.295 1 97.81 172 ASN B CA 1
ATOM 2935 C C . ASN B 1 172 ? -9.953 -21.844 -0.425 1 97.81 172 ASN B C 1
ATOM 2937 O O . ASN B 1 172 ? -9.812 -22.938 0.125 1 97.81 172 ASN B O 1
ATOM 2941 N N . GLU B 1 173 ? -9.57 -21.578 -1.588 1 98.31 173 GLU B N 1
ATOM 2942 C CA . GLU B 1 173 ? -8.883 -22.578 -2.396 1 98.31 173 GLU B CA 1
ATOM 2943 C C . GLU B 1 173 ? -7.707 -21.969 -3.156 1 98.31 173 GLU B C 1
ATOM 2945 O O . GLU B 1 173 ? -7.727 -20.781 -3.479 1 98.31 173 GLU B O 1
ATOM 2950 N N . LEU B 1 174 ? -6.734 -22.766 -3.35 1 98.75 174 LEU B N 1
ATOM 2951 C CA . LEU B 1 174 ? -5.582 -22.438 -4.18 1 98.75 174 LEU B CA 1
ATOM 2952 C C . LEU B 1 174 ? -5.359 -23.5 -5.246 1 98.75 174 LEU B C 1
ATOM 2954 O O . LEU B 1 174 ? -5.445 -24.703 -4.957 1 98.75 174 LEU B O 1
ATOM 2958 N N . VAL B 1 175 ? -5.168 -23.109 -6.504 1 98.94 175 VAL B N 1
ATOM 2959 C CA . VAL B 1 175 ? -4.875 -24.031 -7.594 1 98.94 175 VAL B CA 1
ATOM 2960 C C . VAL B 1 175 ? -3.629 -23.562 -8.344 1 98.94 175 VAL B C 1
ATOM 2962 O O . VAL B 1 175 ? -3.402 -22.359 -8.5 1 98.94 175 VAL B O 1
ATOM 2965 N N . ALA B 1 176 ? -2.883 -24.469 -8.797 1 98.94 176 ALA B N 1
ATOM 2966 C CA . ALA B 1 176 ? -1.648 -24.156 -9.508 1 98.94 176 ALA B CA 1
ATOM 2967 C C . ALA B 1 176 ? -1.311 -25.234 -10.539 1 98.94 176 ALA B C 1
ATOM 2969 O O . ALA B 1 176 ? -1.821 -26.344 -10.461 1 98.94 176 ALA B O 1
ATOM 2970 N N . THR B 1 177 ? -0.49 -24.891 -11.492 1 98.94 177 THR B N 1
ATOM 2971 C CA . THR B 1 177 ? -0.006 -25.859 -12.469 1 98.94 177 THR B CA 1
ATOM 2972 C C . THR B 1 177 ? 1.51 -25.766 -12.617 1 98.94 177 THR B C 1
ATOM 2974 O O . THR B 1 177 ? 2.1 -24.719 -12.383 1 98.94 177 THR B O 1
ATOM 2977 N N . THR B 1 178 ? 2.098 -26.922 -12.922 1 98.5 178 THR B N 1
ATOM 2978 C CA . THR B 1 178 ? 3.428 -26.938 -13.523 1 98.5 178 THR B CA 1
ATOM 2979 C C . THR B 1 178 ? 3.342 -27.219 -15.023 1 98.5 178 THR B C 1
ATOM 2981 O O . THR B 1 178 ? 2.711 -28.203 -15.438 1 98.5 178 THR B O 1
ATOM 2984 N N . TRP B 1 179 ? 3.922 -26.406 -15.734 1 98.38 179 TRP B N 1
ATOM 2985 C CA . TRP B 1 179 ? 3.996 -26.562 -17.188 1 98.38 179 TRP B CA 1
ATOM 2986 C C . TRP B 1 179 ? 5.168 -25.766 -17.766 1 98.38 179 TRP B C 1
ATOM 2988 O O . TRP B 1 179 ? 4.988 -24.656 -18.266 1 98.38 179 TRP B O 1
ATOM 2998 N N . GLY B 1 180 ? 6.336 -26.375 -17.734 1 96.69 180 GLY B N 1
ATOM 2999 C CA . GLY B 1 180 ? 7.504 -25.781 -18.359 1 96.69 180 GLY B CA 1
ATOM 3000 C C . GLY B 1 180 ? 8.344 -24.953 -17.406 1 96.69 180 GLY B C 1
ATOM 3001 O O . GLY B 1 180 ? 9.297 -24.297 -17.828 1 96.69 180 GLY B O 1
ATOM 3002 N N . ASP B 1 181 ? 8.008 -24.875 -16.109 1 96.19 181 ASP B N 1
ATOM 3003 C CA . ASP B 1 181 ? 8.789 -24.172 -15.109 1 96.19 181 ASP B CA 1
ATOM 3004 C C . ASP B 1 181 ? 8.648 -24.828 -13.734 1 96.19 181 ASP B C 1
ATOM 3006 O O . ASP B 1 181 ? 8 -25.875 -13.609 1 96.19 181 ASP B O 1
ATOM 3010 N N . THR B 1 182 ? 9.305 -24.297 -12.719 1 97.38 182 THR B N 1
ATOM 3011 C CA . THR B 1 182 ? 9.414 -24.969 -11.422 1 97.38 182 THR B CA 1
ATOM 3012 C C . THR B 1 182 ? 8.242 -24.594 -10.523 1 97.38 182 THR B C 1
ATOM 3014 O O . THR B 1 182 ? 7.652 -23.531 -10.672 1 97.38 182 THR B O 1
ATOM 3017 N N . LEU B 1 183 ? 7.906 -25.453 -9.656 1 98.5 183 LEU B N 1
ATOM 3018 C CA . LEU B 1 183 ? 6.941 -25.25 -8.586 1 98.5 183 LEU B CA 1
ATOM 3019 C C . LEU B 1 183 ? 7.254 -26.156 -7.402 1 98.5 183 LEU B C 1
ATOM 3021 O O . LEU B 1 183 ? 7.633 -27.312 -7.586 1 98.5 183 LEU B O 1
ATOM 3025 N N . SER B 1 184 ? 7.145 -25.625 -6.266 1 98.81 184 SER B N 1
ATOM 3026 C CA . SER B 1 184 ? 7.355 -26.375 -5.035 1 98.81 184 SER B CA 1
ATOM 3027 C C . SER B 1 184 ? 6.262 -26.078 -4.012 1 98.81 184 SER B C 1
ATOM 3029 O O . SER B 1 184 ? 5.617 -25.031 -4.07 1 98.81 184 SER B O 1
ATOM 3031 N N . ILE B 1 185 ? 6.062 -27.016 -3.113 1 98.81 185 ILE B N 1
ATOM 3032 C CA . ILE B 1 185 ? 5.031 -26.875 -2.092 1 98.81 185 ILE B CA 1
ATOM 3033 C C . ILE B 1 185 ? 5.637 -27.141 -0.712 1 98.81 185 ILE B C 1
ATOM 3035 O O . ILE B 1 185 ? 6.496 -28 -0.556 1 98.81 185 ILE B O 1
ATOM 3039 N N . LEU B 1 186 ? 5.262 -26.359 0.246 1 98.69 186 LEU B N 1
ATOM 3040 C CA . LEU B 1 186 ? 5.559 -26.578 1.657 1 98.69 186 LEU B CA 1
ATOM 3041 C C . LEU B 1 186 ? 4.273 -26.719 2.469 1 98.69 186 LEU B C 1
ATOM 3043 O O . LEU B 1 186 ? 3.492 -25.766 2.564 1 98.69 186 LEU B O 1
ATOM 3047 N N . GLU B 1 187 ? 4.008 -27.859 2.996 1 97.81 187 GLU B N 1
ATOM 3048 C CA . GLU B 1 187 ? 2.887 -28.062 3.906 1 97.81 187 GLU B CA 1
ATOM 3049 C C . GLU B 1 187 ? 3.305 -27.859 5.359 1 97.81 187 GLU B C 1
ATOM 3051 O O . GLU B 1 187 ? 4.047 -28.656 5.922 1 97.81 187 GLU B O 1
ATOM 3056 N N . ALA B 1 188 ? 2.848 -26.781 5.914 1 94.38 188 ALA B N 1
ATOM 3057 C CA . ALA B 1 188 ? 3.107 -26.484 7.32 1 94.38 188 ALA B CA 1
ATOM 3058 C C . ALA B 1 188 ? 1.897 -26.828 8.188 1 94.38 188 ALA B C 1
ATOM 3060 O O . ALA B 1 188 ? 0.842 -27.188 7.672 1 94.38 188 ALA B O 1
ATOM 3061 N N . ALA B 1 189 ? 2.107 -26.75 9.508 1 94.62 189 ALA B N 1
ATOM 3062 C CA . ALA B 1 189 ? 1.04 -27.062 10.453 1 94.62 189 ALA B CA 1
ATOM 3063 C C . ALA B 1 189 ? -0.136 -26.109 10.297 1 94.62 189 ALA B C 1
ATOM 3065 O O . ALA B 1 189 ? -1.292 -26.5 10.484 1 94.62 189 ALA B O 1
ATOM 3066 N N . ASP B 1 190 ? 0.197 -24.938 9.883 1 96.5 190 ASP B N 1
ATOM 3067 C CA . ASP B 1 190 ? -0.857 -23.922 9.898 1 96.5 190 ASP B CA 1
ATOM 3068 C C . ASP B 1 190 ? -1.231 -23.484 8.484 1 96.5 190 ASP B C 1
ATOM 3070 O O . ASP B 1 190 ? -1.865 -22.453 8.289 1 96.5 190 ASP B O 1
ATOM 3074 N N . GLY B 1 191 ? -0.761 -24.203 7.48 1 98.12 191 GLY B N 1
ATOM 3075 C CA . GLY B 1 191 ? -1.131 -23.828 6.125 1 98.12 191 GLY B CA 1
ATOM 3076 C C . GLY B 1 191 ? -0.214 -24.406 5.07 1 98.12 191 GLY B C 1
ATOM 3077 O O . GLY B 1 191 ? 0.622 -25.266 5.371 1 98.12 191 GLY B O 1
ATOM 3078 N N . VAL B 1 192 ? -0.432 -24.031 3.824 1 98.81 192 VAL B N 1
ATOM 3079 C CA . VAL B 1 192 ? 0.305 -24.547 2.68 1 98.81 192 VAL B CA 1
ATOM 3080 C C . VAL B 1 192 ? 0.867 -23.406 1.853 1 98.81 192 VAL B C 1
ATOM 3082 O O . VAL B 1 192 ? 0.163 -22.422 1.576 1 98.81 192 VAL B O 1
ATOM 3085 N N . VAL B 1 193 ? 2.133 -23.484 1.503 1 98.81 193 VAL B N 1
ATOM 3086 C CA . VAL B 1 193 ? 2.766 -22.562 0.566 1 98.81 193 VAL B CA 1
ATOM 3087 C C . VAL B 1 193 ? 2.967 -23.25 -0.782 1 98.81 193 VAL B C 1
ATOM 3089 O O . VAL B 1 193 ? 3.426 -24.406 -0.839 1 98.81 193 VAL B O 1
ATOM 3092 N N . VAL B 1 194 ? 2.58 -22.656 -1.854 1 98.88 194 VAL B N 1
ATOM 3093 C CA . VAL B 1 194 ? 2.896 -23.047 -3.227 1 98.88 194 VAL B CA 1
ATOM 3094 C C . VAL B 1 194 ? 3.74 -21.953 -3.883 1 98.88 194 VAL B C 1
ATOM 3096 O O . VAL B 1 194 ? 3.33 -20.797 -3.938 1 98.88 194 VAL B O 1
ATOM 3099 N N . ALA B 1 195 ? 4.883 -22.297 -4.336 1 98.88 195 ALA B N 1
ATOM 3100 C CA . ALA B 1 195 ? 5.785 -21.25 -4.793 1 98.88 195 ALA B CA 1
ATOM 3101 C C . ALA B 1 195 ? 6.609 -21.719 -5.992 1 98.88 195 ALA B C 1
ATOM 3103 O O . ALA B 1 195 ? 6.875 -22.906 -6.141 1 98.88 195 ALA B O 1
ATOM 3104 N N . SER B 1 196 ? 7.051 -20.781 -6.828 1 98.56 196 SER B N 1
ATOM 3105 C CA . SER B 1 196 ? 7.938 -21.078 -7.949 1 98.56 196 SER B CA 1
ATOM 3106 C C . SER B 1 196 ? 9.219 -21.766 -7.473 1 98.56 196 SER B C 1
ATOM 3108 O O . SER B 1 196 ? 9.797 -22.578 -8.195 1 98.56 196 SER B O 1
ATOM 3110 N N . GLU B 1 197 ? 9.695 -21.375 -6.355 1 98.12 197 GLU B N 1
ATOM 3111 C CA . GLU B 1 197 ? 10.828 -22 -5.688 1 98.12 197 GLU B CA 1
ATOM 3112 C C . GLU B 1 197 ? 10.758 -21.812 -4.176 1 98.12 197 GLU B C 1
ATOM 3114 O O . GLU B 1 197 ? 10.094 -20.891 -3.693 1 98.12 197 GLU B O 1
ATOM 3119 N N . PRO B 1 198 ? 11.422 -22.672 -3.42 1 98.69 198 PRO B N 1
ATOM 3120 C CA . PRO B 1 198 ? 11.438 -22.531 -1.962 1 98.69 198 PRO B CA 1
ATOM 3121 C C . PRO B 1 198 ? 11.938 -21.156 -1.518 1 98.69 198 PRO B C 1
ATOM 3123 O O . PRO B 1 198 ? 12.914 -20.641 -2.072 1 98.69 198 PRO B O 1
ATOM 3126 N N . TYR B 1 199 ? 11.25 -20.609 -0.494 1 98.62 199 TYR B N 1
ATOM 3127 C CA . TYR B 1 199 ? 11.672 -19.297 -0.02 1 98.62 199 TYR B CA 1
ATOM 3128 C C . TYR B 1 199 ? 12.578 -19.422 1.195 1 98.62 199 TYR B C 1
ATOM 3130 O O . TYR B 1 199 ? 12.922 -18.422 1.832 1 98.62 199 TYR B O 1
ATOM 3138 N N . ASP B 1 200 ? 12.906 -20.562 1.595 1 98.56 200 ASP B N 1
ATOM 3139 C CA . ASP B 1 200 ? 13.891 -20.891 2.623 1 98.56 200 ASP B CA 1
ATOM 3140 C C . ASP B 1 200 ? 14.461 -22.297 2.414 1 98.56 200 ASP B C 1
ATOM 3142 O O . ASP B 1 200 ? 14.281 -22.891 1.352 1 98.56 200 ASP B O 1
ATOM 3146 N N . ASP B 1 201 ? 15.203 -22.781 3.455 1 98.19 201 ASP B N 1
ATOM 3147 C CA . ASP B 1 201 ? 15.891 -24.047 3.279 1 98.19 201 ASP B CA 1
ATOM 3148 C C . ASP B 1 201 ? 15.211 -25.156 4.086 1 98.19 201 ASP B C 1
ATOM 3150 O O . ASP B 1 201 ? 15.867 -26.109 4.52 1 98.19 201 ASP B O 1
ATOM 3154 N N . ASP B 1 202 ? 13.969 -25 4.363 1 98.06 202 ASP B N 1
ATOM 3155 C CA . ASP B 1 202 ? 13.203 -26.047 5.035 1 98.06 202 ASP B CA 1
ATOM 3156 C C . ASP B 1 202 ? 13.227 -27.344 4.227 1 98.06 202 ASP B C 1
ATOM 3158 O O . ASP B 1 202 ? 12.883 -27.359 3.045 1 98.06 202 ASP B O 1
ATOM 3162 N N . PRO B 1 203 ? 13.68 -28.406 4.809 1 97.94 203 PRO B N 1
ATOM 3163 C CA . PRO B 1 203 ? 13.812 -29.672 4.074 1 97.94 203 PRO B CA 1
ATOM 3164 C C . PRO B 1 203 ? 12.461 -30.281 3.699 1 97.94 203 PRO B C 1
ATOM 3166 O O . PRO B 1 203 ? 12.406 -31.234 2.912 1 97.94 203 PRO B O 1
ATOM 3169 N N . SER B 1 204 ? 11.383 -29.703 4.18 1 98.25 204 SER B N 1
ATOM 3170 C CA . SER B 1 204 ? 10.055 -30.281 3.938 1 98.25 204 SER B CA 1
ATOM 3171 C C . SER B 1 204 ? 9.477 -29.781 2.621 1 98.25 204 SER B C 1
ATOM 3173 O O . SER B 1 204 ? 8.398 -30.219 2.207 1 98.25 204 SER B O 1
ATOM 3175 N N . TRP B 1 205 ? 10.148 -28.969 1.967 1 98.62 205 TRP B N 1
ATOM 3176 C CA . TRP B 1 205 ? 9.711 -28.562 0.636 1 98.62 205 TRP B CA 1
ATOM 3177 C C . TRP B 1 205 ? 9.664 -29.75 -0.31 1 98.62 205 TRP B C 1
ATOM 3179 O O . TRP B 1 205 ? 10.562 -30.594 -0.292 1 98.62 205 TRP B O 1
ATOM 3189 N N . VAL B 1 206 ? 8.672 -29.766 -1.165 1 98.62 206 VAL B N 1
ATOM 3190 C CA . VAL B 1 206 ? 8.531 -30.812 -2.17 1 98.62 206 VAL B CA 1
ATOM 3191 C C . VAL B 1 206 ? 8.406 -30.188 -3.557 1 98.62 206 VAL B C 1
ATOM 3193 O O . VAL B 1 206 ? 7.535 -29.344 -3.783 1 98.62 206 VAL B O 1
ATOM 3196 N N . ASP B 1 207 ? 9.219 -30.609 -4.43 1 98.56 207 ASP B N 1
ATOM 3197 C CA . ASP B 1 207 ? 9.117 -30.156 -5.812 1 98.56 207 ASP B CA 1
ATOM 3198 C C . ASP B 1 207 ? 7.984 -30.875 -6.543 1 98.56 207 ASP B C 1
ATOM 3200 O O . ASP B 1 207 ? 7.789 -32.062 -6.367 1 98.56 207 ASP B O 1
ATOM 3204 N N . ILE B 1 208 ? 7.281 -30.156 -7.328 1 98.75 208 ILE B N 1
ATOM 3205 C CA . ILE B 1 208 ? 6.199 -30.719 -8.117 1 98.75 208 ILE B CA 1
ATOM 3206 C C . ILE B 1 208 ? 6.688 -31 -9.539 1 98.75 208 ILE B C 1
ATOM 3208 O O . ILE B 1 208 ? 7.152 -30.078 -10.227 1 98.75 208 ILE B O 1
ATOM 3212 N N . PRO B 1 209 ? 6.586 -32.219 -10.047 1 98.44 209 PRO B N 1
ATOM 3213 C CA . PRO B 1 209 ? 7.027 -32.531 -11.414 1 98.44 209 PRO B CA 1
ATOM 3214 C C . PRO B 1 209 ? 6.262 -31.75 -12.469 1 98.44 209 PRO B C 1
ATOM 3216 O O . PRO B 1 209 ? 5.188 -31.203 -12.188 1 98.44 209 PRO B O 1
ATOM 3219 N N . ASP B 1 210 ? 6.805 -31.688 -13.602 1 98.25 210 ASP B N 1
ATOM 3220 C CA . ASP B 1 210 ? 6.16 -31 -14.719 1 98.25 210 ASP B CA 1
ATOM 3221 C C . ASP B 1 210 ? 4.824 -31.641 -15.07 1 98.25 210 ASP B C 1
ATOM 3223 O O . ASP B 1 210 ? 4.625 -32.844 -14.828 1 98.25 210 ASP B O 1
ATOM 3227 N N . ARG B 1 211 ? 3.939 -30.875 -15.547 1 98.69 211 ARG B N 1
ATOM 3228 C CA . ARG B 1 211 ? 2.623 -31.281 -16.047 1 98.69 211 ARG B CA 1
ATOM 3229 C C . ARG B 1 211 ? 1.76 -31.844 -14.922 1 98.69 211 ARG B C 1
ATOM 3231 O O . ARG B 1 211 ? 1.181 -32.906 -15.055 1 98.69 211 ARG B O 1
ATOM 3238 N N . ARG B 1 212 ? 1.657 -31.047 -13.93 1 98.88 212 ARG B N 1
ATOM 3239 C CA . ARG B 1 212 ? 0.798 -31.391 -12.805 1 98.88 212 ARG B CA 1
ATOM 3240 C C . ARG B 1 212 ? -0.167 -30.25 -12.484 1 98.88 212 ARG B C 1
ATOM 3242 O O . ARG B 1 212 ? 0.127 -29.094 -12.75 1 98.88 212 ARG B O 1
ATOM 3249 N N . LEU B 1 213 ? -1.362 -30.609 -12.016 1 98.88 213 LEU B N 1
ATOM 3250 C CA . LEU B 1 213 ? -2.336 -29.703 -11.406 1 98.88 213 LEU B CA 1
ATOM 3251 C C . LEU B 1 213 ? -2.367 -29.891 -9.891 1 98.88 213 LEU B C 1
ATOM 3253 O O . LEU B 1 213 ? -2.51 -31.016 -9.398 1 98.88 213 LEU B O 1
ATOM 3257 N N . VAL B 1 214 ? -2.129 -28.859 -9.172 1 98.88 214 VAL B N 1
ATOM 3258 C CA . VAL B 1 214 ? -2.145 -28.859 -7.715 1 98.88 214 VAL B CA 1
ATOM 3259 C C . VAL B 1 214 ? -3.395 -28.156 -7.203 1 98.88 214 VAL B C 1
ATOM 3261 O O . VAL B 1 214 ? -3.734 -27.062 -7.684 1 98.88 214 VAL B O 1
ATOM 3264 N N . ARG B 1 215 ?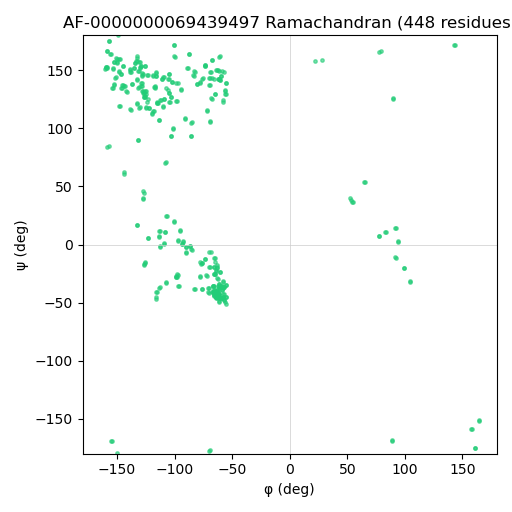 -4.109 -28.719 -6.262 1 98.75 215 ARG B N 1
ATOM 3265 C CA . ARG B 1 215 ? -5.234 -28.094 -5.574 1 98.75 215 ARG B CA 1
ATOM 3266 C C . ARG B 1 215 ? -5.039 -28.125 -4.062 1 98.75 215 ARG B C 1
ATOM 3268 O O . ARG B 1 215 ? -4.711 -29.172 -3.496 1 98.75 215 ARG B O 1
ATOM 3275 N N . VAL B 1 216 ? -5.156 -27 -3.473 1 98.69 216 VAL B N 1
ATOM 3276 C CA . VAL B 1 216 ? -5.105 -26.891 -2.02 1 98.69 216 VAL B CA 1
ATOM 3277 C C . VAL B 1 216 ? -6.453 -26.406 -1.492 1 98.69 216 VAL B C 1
ATOM 3279 O O . VAL B 1 216 ? -6.926 -25.328 -1.867 1 98.69 216 VAL B O 1
ATOM 3282 N N . ARG B 1 217 ? -7.051 -27.125 -0.674 1 97 217 ARG B N 1
ATOM 3283 C CA . ARG B 1 217 ? -8.328 -26.812 -0.052 1 97 217 ARG B CA 1
ATOM 3284 C C . ARG B 1 217 ? -8.477 -27.5 1.298 1 97 217 ARG B C 1
ATOM 3286 O O . ARG B 1 217 ? -8.141 -28.672 1.436 1 97 217 ARG B O 1
ATOM 3293 N N . ASP B 1 218 ? -8.938 -26.75 2.295 1 93.75 218 ASP B N 1
ATOM 3294 C CA . ASP B 1 218 ? -9.195 -27.297 3.623 1 93.75 218 ASP B CA 1
ATOM 3295 C C . ASP B 1 218 ? -7.965 -28 4.18 1 93.75 218 ASP B C 1
ATOM 3297 O O . ASP B 1 218 ? -8.062 -29.094 4.734 1 93.75 218 ASP B O 1
ATOM 3301 N N . GLY B 1 219 ? -6.812 -27.406 3.867 1 90.38 219 GLY B N 1
ATOM 3302 C CA . GLY B 1 219 ? -5.566 -27.922 4.41 1 90.38 219 GLY B CA 1
ATOM 3303 C C . GLY B 1 219 ? -5.07 -29.172 3.693 1 90.38 219 GLY B C 1
ATOM 3304 O O . GLY B 1 219 ? -4.059 -29.75 4.078 1 90.38 219 GLY B O 1
ATOM 3305 N N . LYS B 1 220 ? -5.691 -29.531 2.66 1 95.06 220 LYS B N 1
ATOM 3306 C CA . LYS B 1 220 ? -5.316 -30.719 1.901 1 95.06 220 LYS B CA 1
ATOM 3307 C C . LYS B 1 220 ? -4.734 -30.344 0.543 1 95.06 220 LYS B C 1
ATOM 3309 O O . LYS B 1 220 ? -5.207 -29.406 -0.105 1 95.06 220 LYS B O 1
ATOM 3314 N N . VAL B 1 221 ? -3.754 -31.094 0.153 1 98.38 221 VAL B N 1
ATOM 3315 C CA . VAL B 1 221 ? -3.115 -30.891 -1.143 1 98.38 221 VAL B CA 1
ATOM 3316 C C . VAL B 1 221 ? -3.416 -32.094 -2.057 1 98.38 221 VAL B C 1
ATOM 3318 O O . VAL B 1 221 ? -3.201 -33.25 -1.68 1 98.38 221 VAL B O 1
ATOM 3321 N N . GLU B 1 222 ? -3.953 -31.828 -3.186 1 98.5 222 GLU B N 1
ATOM 3322 C CA . GLU B 1 222 ? -4.172 -32.844 -4.227 1 98.5 222 GLU B CA 1
ATOM 3323 C C . GLU B 1 222 ? -3.367 -32.5 -5.48 1 98.5 222 GLU B C 1
ATOM 3325 O O . GLU B 1 222 ? -3.33 -31.359 -5.922 1 98.5 222 GLU B O 1
ATOM 3330 N N . ILE B 1 223 ? -2.746 -33.531 -6.02 1 98.56 223 ILE B N 1
ATOM 3331 C CA . ILE B 1 223 ? -1.938 -33.344 -7.223 1 98.56 223 ILE B CA 1
ATOM 3332 C C . ILE B 1 223 ? -2.389 -34.344 -8.289 1 98.56 223 ILE B C 1
ATOM 3334 O O . ILE B 1 223 ? -2.527 -35.531 -8.016 1 98.56 223 ILE B O 1
ATOM 3338 N N . GLU B 1 224 ? -2.627 -33.875 -9.445 1 98.12 224 GLU B N 1
ATOM 3339 C CA . GLU B 1 224 ? -3.039 -34.75 -10.547 1 98.12 224 GLU B CA 1
ATOM 3340 C C . GLU B 1 224 ? -2.25 -34.438 -11.82 1 98.12 224 GLU B C 1
ATOM 3342 O O . GLU B 1 224 ? -1.738 -33.312 -11.977 1 98.12 224 GLU B O 1
ATOM 3347 N N . GLY B 1 225 ? -2.186 -35.406 -12.711 1 97.94 225 GLY B N 1
ATOM 3348 C CA . GLY B 1 225 ? -1.486 -35.219 -13.977 1 97.94 225 GLY B CA 1
ATOM 3349 C C . GLY B 1 225 ? -2.258 -34.375 -14.977 1 97.94 225 GLY B C 1
ATOM 3350 O O . GLY B 1 225 ? -3.488 -34.469 -15.039 1 97.94 225 GLY B O 1
ATOM 3351 N N . LEU B 1 226 ? -1.526 -33.594 -15.703 1 97.69 226 LEU B N 1
ATOM 3352 C CA . LEU B 1 226 ? -2.096 -32.844 -16.812 1 97.69 226 LEU B CA 1
ATOM 3353 C C . LEU B 1 226 ? -1.729 -33.5 -18.156 1 97.69 226 LEU B C 1
ATOM 3355 O O . LEU B 1 226 ? -0.633 -34.031 -18.297 1 97.69 226 LEU B O 1
#

Solvent-accessible surface area (backbone atoms only — not comparable to full-atom values): 22828 Å² total; per-residue (Å²): 53,34,43,41,38,34,39,46,41,60,68,42,29,48,25,66,62,32,58,64,33,85,37,6,54,44,41,36,21,66,61,48,89,71,62,85,43,69,73,52,16,50,40,4,19,14,41,26,34,35,54,96,92,37,73,29,40,43,56,31,37,48,40,59,81,70,39,62,32,54,68,45,43,25,64,74,45,58,26,32,20,37,40,32,32,29,27,29,65,56,89,92,51,78,72,36,42,61,62,26,33,44,44,69,81,79,61,42,41,33,36,66,39,56,47,56,57,58,77,42,63,49,91,44,73,81,37,71,32,91,45,46,58,33,33,45,48,23,36,42,59,74,69,32,67,93,41,43,62,61,53,51,50,53,31,39,70,62,27,80,83,36,22,58,21,34,41,34,35,56,64,67,41,38,40,33,34,23,25,78,52,63,31,26,36,36,79,52,97,58,28,39,39,42,23,39,52,71,34,59,84,64,82,71,54,41,76,52,64,68,38,26,37,39,40,37,44,90,89,39,78,45,75,44,81,98,53,35,44,41,39,36,39,45,42,58,69,42,28,48,26,66,62,33,59,64,32,87,38,6,53,43,40,38,21,68,60,47,89,72,63,86,42,70,74,52,15,50,39,5,18,14,42,26,35,35,54,95,92,39,72,29,41,44,55,33,40,48,41,60,81,70,38,62,33,54,70,45,42,23,65,75,44,58,27,30,19,38,40,32,31,29,27,28,66,57,90,92,51,78,72,38,42,61,63,26,32,45,44,69,82,77,62,41,39,34,38,68,36,55,48,56,56,57,77,41,64,50,92,47,72,82,38,70,33,91,44,46,60,33,34,44,49,25,36,42,58,75,67,32,66,91,41,42,62,60,53,51,50,53,31,40,70,63,27,81,83,37,22,58,22,34,41,33,36,56,65,69,40,37,40,35,35,22,25,79,51,65,32,25,37,35,78,52,97,58,27,38,38,42,22,39,51,71,34,59,85,64,84,71,52,40,77,52,63,69,38,26,36,37,38,37,44,89,88,39,79,46,76,43,82,98

Sequence (452 aa):
MCRHLGWLGAPRSLSSLMLEPPHGLVVQSYSPRRQKHGLVNADGWGAGFFAEGASRRWRSARPLWGDASFASVAPVLRSGCVVAAVRSASVGMPIEETAAAPFTDGTWLLSHNGIVDRGAVGEAFGAESVVDSAILAARIFASGVQNLGETVRQIGAADPGARLNILAANGNELVATTWGDTLSILEAADGVVVASEPYDDDPSWVDIPDRRLVRVRDGKVEIEGLMCRHLGWLGAPRSLSSLMLEPPHGLVVQSYSPRRQKHGLVNADGWGAGFFAEGASRRWRSARPLWGDASFASVAPVLRSGCVVAAVRSASVGMPIEETAAAPFTDGTWLLSHNGIVDRGAVGEAFGAESVVDSAILAARIFASGVQNLGETVRQIGAADPGARLNILAANGNELVATTWGDTLSILEAADGVVVASEPYDDDPSWVDIPDRRLVRVRDGKVEIEGL

pLDDT: mean 96.49, std 4.29, range [70.19, 98.94]

Nearest PDB structures (foldseek):
  4zfk-assembly1_A  TM=9.959E-01  e=4.637E-39  Mycolicibacterium smegmatis MC2 155
  4zfj-assembly3_I  TM=9.931E-01  e=7.430E-39  Mycolicibacterium smegmatis MC2 155
  4zfl-assembly1_B  TM=9.938E-01  e=1.263E-38  Mycolicibacterium smegmatis MC2 155
  3ooj-assembly1_D  TM=7.232E-01  e=1.331E-11  Escherichia coli
  2j6h-assembly1_B  TM=7.230E-01  e=2.133E-11  Escherichia coli

Radius of gyration: 24.24 Å; Cα contacts (8 Å, |Δi|>4): 1210; chains: 2; bounding box: 43×72×56 Å

Foldseek 3Di:
DKKKKKWAFPKAFQCVQAPPQQQHVLNCQQPNDFFDDDHHQAQKKKKWADDPHWIDMDIDRGRPNPPVVCVVCRRPHIHNIMMIMGHDDDPPFDRGRLPYFQDDPGFKTKDWDKAADQVLLPDFPDFSGPGSGSRNVSSCVVVDVVCVLVSCVSSCVSPVRIFGFMWMDGRFKIKTAAAPAWWKWAQDPGIIMIISDDSHDPPRIDIDDHQWMWM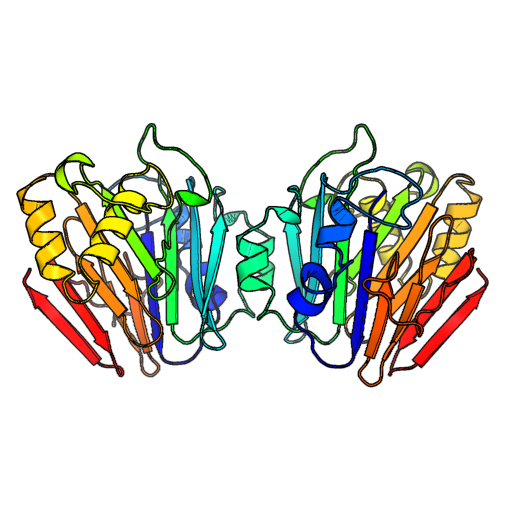DGPSDIDIDGD/DKKKKKWAFPKAFQCVQAPPQQQHVLNCQQPNDFFDDDHHQAQKKKKWADDPHWIDMDIDRGRPNPDPVCVVCRRPHIHNIMMMMGHDDDPPDDRGRLPYFQDDPGFKTKDWDKAADQVLLPDFPDFSGPGSGSRNVRSCVVVDVVCVLVSCVSSCVSTVRIFGFMWMDGRFKIKTAAAPAWWKKAQDPGIIMIISDDSHDPPRIDIDDHQWMWMDGPSDIDIDGD

Secondary structure (DSSP, 8-state):
--EEEEEEEEEEEHHHHHTSSTTSHHHHTT--SS--S-S---S-EEEEEEETTEEEEEEESS-GGG-HHHHHHGGG-EEEEEEEEE--PPTT---SGGGSSPEESSS-EEEEEEE--HHHH---SS-SSSSHHHHHHHHHHHH-GGGHHHHHHHHHHH-TT-EEEEEEE-SSEEEEEESSS--EEEEETTEEEEESS-SS--TT-EEPPSSEEEEEETTEEEEEE-/--EEEEEEEEEEEHHHHHTSSTTSHHHHHH--SS--S-S---S-EEEEEEETTEEEEEEESS-GGG-HHHHHHGGG-EEEEEEEEE--PPTT---SGGGSSPEESSS-EEEEEEE--HHHH---SS-SSSSHHHHHHHHHHHH-GGGHHHHHHHHHHH-TT-EEEEEEE-SSEEEEEESSS--EEEEETTEEEEESS-SS--TT-EEPPSSEEEEEETTEEEEEE-

Organism: Mycobacteroides abscessus (strain ATCC 19977 / DSM 44196 / CCUG 20993 / CIP 104536 / JCM 13569 / NCTC 13031 / TMC 1543 / L948) (NCBI:txid561007)